Protein 7XG9 (pdb70)

CATH classification: 3.20.20.220

Organism: Sphingobium sp. (strain NBRC 103272 / SYK-6) (NCBI:txid627192)

Structure (mmCIF, N/CA/C/O backbone):
data_7XG9
#
_entry.id   7XG9
#
_cell.length_a   37.056
_cell.length_b   168.117
_cell.length_c   45.424
_cell.angle_alpha   90.000
_cell.angle_beta   105.551
_cell.angle_gamma   90.000
#
_symmetry.space_group_name_H-M   'P 1 21 1'
#
loop_
_entity.id
_entity.type
_entity.pdbx_description
1 polymer '5,10-methylenetetrahydrofolate reductase'
2 non-polymer 'FLAVIN-ADENINE DINUCLEOTIDE'
3 non-polymer DI(HYDROXYETHYL)ETHER
4 water water
#
loop_
_atom_site.group_PDB
_atom_site.id
_atom_site.type_symbol
_atom_site.label_atom_id
_atom_site.label_alt_id
_atom_site.label_comp_id
_atom_site.label_asym_id
_atom_site.label_entity_id
_atom_site.label_seq_id
_atom_site.pdbx_PDB_ins_code
_atom_site.Cartn_x
_atom_site.Cartn_y
_atom_site.Cartn_z
_atom_site.occupancy
_atom_site.B_iso_or_equiv
_atom_site.auth_seq_id
_atom_site.auth_comp_id
_atom_site.auth_asym_id
_atom_site.auth_atom_id
_atom_site.pdbx_PDB_model_num
ATOM 1 N N . THR A 1 3 ? 9.28900 12.38500 39.90100 1.000 26.78283 3 THR A N 1
ATOM 2 C CA . THR A 1 3 ? 8.13400 11.75600 39.20500 1.000 28.92412 3 THR A CA 1
ATOM 3 C C . THR A 1 3 ? 7.97800 12.39000 37.81600 1.000 27.39597 3 THR A C 1
ATOM 4 O O . THR A 1 3 ? 7.82200 11.62600 36.85900 1.000 27.23018 3 THR A O 1
ATOM 8 N N . ALA A 1 4 ? 8.01400 13.72200 37.71100 1.000 25.04533 4 ALA A N 1
ATOM 9 C CA . ALA A 1 4 ? 7.93900 14.33300 36.38800 1.000 26.36528 4 ALA A CA 1
ATOM 10 C C . ALA A 1 4 ? 9.04700 13.80500 35.48500 1.000 28.23417 4 ALA A C 1
ATOM 11 O O . ALA A 1 4 ? 8.80800 13.48600 34.31200 1.000 24.20333 4 ALA A O 1
ATOM 13 N N . THR A 1 5 ? 10.25900 13.67600 36.02800 1.000 24.41121 5 THR A N 1
ATOM 14 C CA . THR A 1 5 ? 11.38100 13.15500 35.25500 1.000 23.50971 5 THR A CA 1
ATOM 15 C C . THR A 1 5 ? 11.11400 11.73400 34.77200 1.000 25.80099 5 THR A C 1
ATOM 16 O O . THR A 1 5 ? 11.40000 11.39800 33.61600 1.000 23.97649 5 THR A O 1
ATOM 20 N N . LEU A 1 6 ? 10.56500 10.88000 35.63400 1.000 23.54275 6 LEU A N 1
ATOM 21 C CA . LEU A 1 6 ? 10.31500 9.51000 35.20700 1.000 23.98440 6 LEU A CA 1
ATOM 22 C C . LEU A 1 6 ? 9.14000 9.43200 34.23500 1.000 25.30437 6 LEU A C 1
ATOM 23 O O . LEU A 1 6 ? 9.14700 8.59600 33.32300 1.000 24.18489 6 LEU A O 1
ATOM 28 N N . ASP A 1 7 ? 8.13300 10.29700 34.39600 1.000 21.24259 7 ASP A N 1
ATOM 29 C CA . ASP A 1 7 ? 7.01600 10.29200 33.45300 1.000 21.15610 7 ASP A CA 1
ATOM 30 C C . ASP A 1 7 ? 7.45800 10.75600 32.07200 1.000 20.95670 7 ASP A C 1
ATOM 31 O O . ASP A 1 7 ? 7.04000 10.18600 31.05700 1.000 22.17147 7 ASP A O 1
ATOM 36 N N . LYS A 1 8 ? 8.28900 11.79500 32.01700 1.000 18.59637 8 LYS A N 1
ATOM 37 C CA . LYS A 1 8 ? 8.86600 12.22400 30.75100 1.000 17.45643 8 LYS A CA 1
ATOM 38 C C . LYS A 1 8 ? 9.70000 11.11600 30.13100 1.000 20.06511 8 LYS A C 1
ATOM 39 O O . LYS A 1 8 ? 9.66700 10.91500 28.91200 1.000 16.77492 8 LYS A O 1
ATOM 45 N N . ALA A 1 9 ? 10.46000 10.38400 30.94900 1.000 18.66172 9 ALA A N 1
ATOM 46 C CA . ALA A 1 9 ? 11.27800 9.30300 30.40800 1.000 19.12775 9 ALA A CA 1
ATOM 47 C C . ALA A 1 9 ? 10.41000 8.20800 29.79200 1.000 17.99921 9 ALA A C 1
ATOM 48 O O . ALA A 1 9 ? 10.71800 7.70400 28.70600 1.000 16.68316 9 ALA A O 1
ATOM 50 N N . ALA A 1 10 ? 9.31400 7.83400 30.46000 1.000 17.53298 10 ALA A N 1
ATOM 51 C CA . ALA A 1 10 ? 8.42800 6.81200 29.90700 1.000 16.47919 10 ALA A CA 1
ATOM 52 C C . ALA A 1 10 ? 7.78500 7.28000 28.60700 1.000 14.85193 10 ALA A C 1
ATOM 53 O O . ALA A 1 10 ? 7.63800 6.49600 27.66500 1.000 14.57429 10 ALA A O 1
ATOM 55 N N . LEU A 1 11 ? 7.39900 8.55100 28.54100 1.000 13.36345 11 LEU A N 1
ATOM 56 C CA . LEU A 1 11 ? 6.83900 9.10100 27.31000 1.000 10.84523 11 LEU A CA 1
ATOM 57 C C . LEU A 1 11 ? 7.88000 9.13100 26.19600 1.000 12.93776 11 LEU A C 1
ATOM 58 O O . LEU A 1 11 ? 7.56900 8.80700 25.04300 1.000 13.42067 11 LEU A O 1
ATOM 63 N N . SER A 1 12 ? 9.12100 9.50500 26.52300 1.000 12.02556 12 SER A N 1
ATOM 64 C CA A SER A 1 12 ? 10.20000 9.50500 25.53600 0.440 14.61053 12 SER A CA 1
ATOM 65 C CA B SER A 1 12 ? 10.17700 9.51100 25.51800 0.560 14.59041 12 SER A CA 1
ATOM 66 C C . SER A 1 12 ? 10.42800 8.11300 24.96500 1.000 13.89131 12 SER A C 1
ATOM 67 O O . SER A 1 12 ? 10.63400 7.94600 23.75800 1.000 14.29637 12 SER A O 1
ATOM 72 N N . ARG A 1 13 ? 10.42700 7.09400 25.82700 1.000 13.79803 13 ARG A N 1
ATOM 73 C CA . ARG A 1 13 ? 10.59500 5.72700 25.34600 1.000 12.09013 13 ARG A CA 1
ATOM 74 C C . ARG A 1 13 ? 9.42600 5.30300 24.46900 1.000 12.79821 13 ARG A C 1
ATOM 75 O O . ARG A 1 13 ? 9.63100 4.69700 23.41000 1.000 14.31076 13 ARG A O 1
ATOM 83 N N . LEU A 1 14 ? 8.19500 5.63000 24.87500 1.000 14.88265 14 LEU A N 1
ATOM 84 C CA . LEU A 1 14 ? 7.04000 5.19900 24.09100 1.000 12.01651 14 LEU A CA 1
ATOM 85 C C . LEU A 1 14 ? 7.05400 5.81800 22.70000 1.000 13.71949 14 LEU A C 1
ATOM 86 O O . LEU A 1 14 ? 6.62900 5.17900 21.73000 1.000 13.92124 14 LEU A O 1
ATOM 91 N N . PHE A 1 15 ? 7.51400 7.07000 22.58400 1.000 10.57230 15 PHE A N 1
ATOM 92 C CA . PHE A 1 15 ? 7.57200 7.75600 21.29800 1.000 10.70656 15 PHE A CA 1
ATOM 93 C C . PHE A 1 15 ? 8.81500 7.40900 20.48000 1.000 12.72463 15 PHE A C 1
ATOM 94 O O . PHE A 1 15 ? 8.86500 7.75500 19.29300 1.000 14.14877 15 PHE A O 1
ATOM 102 N N . THR A 1 16 ? 9.80600 6.73700 21.05700 1.000 12.42158 16 THR A N 1
ATOM 103 C CA . THR A 1 16 ? 10.97700 6.34100 20.28200 1.000 15.17435 16 THR A CA 1
ATOM 104 C C . THR A 1 16 ? 10.56600 5.37400 19.18400 1.000 12.89470 16 THR A C 1
ATOM 105 O O . THR A 1 16 ? 9.78900 4.44400 19.42600 1.000 13.31185 16 THR A O 1
ATOM 109 N N . ASP A 1 17 ? 11.05300 5.62100 17.96000 1.000 12.42367 17 ASP A N 1
ATOM 110 C CA . ASP A 1 17 ? 10.84800 4.68400 16.85400 1.000 11.43743 17 ASP A CA 1
ATOM 111 C C . ASP A 1 17 ? 9.36500 4.56600 16.51100 1.000 12.15781 17 ASP A C 1
ATOM 112 O O . ASP A 1 17 ? 8.87100 3.49300 16.15300 1.000 12.18622 17 ASP A O 1
ATOM 117 N N . TYR A 1 18 ? 8.64400 5.68900 16.61700 1.000 10.47651 18 TYR A N 1
ATOM 118 C CA . TYR A 1 18 ? 7.27600 5.70400 16.11500 1.000 10.50904 18 TYR A CA 1
ATOM 119 C C . TYR A 1 18 ? 7.28600 5.54200 14.59800 1.000 9.20307 18 TYR A C 1
ATOM 120 O O . TYR A 1 18 ? 8.27500 5.85500 13.92700 1.000 11.76433 18 TYR A O 1
ATOM 129 N N . SER A 1 19 ? 6.17600 5.04600 14.05300 1.000 10.05024 19 SER A N 1
ATOM 130 C CA . SER A 1 19 ? 6.09300 4.83400 12.61700 1.000 9.48587 19 SER A CA 1
ATOM 131 C C . SER A 1 19 ? 4.95100 5.64800 12.01800 1.000 10.14702 19 SER A C 1
ATOM 132 O O . SER A 1 19 ? 4.09000 6.19500 12.71700 1.000 9.38507 19 SER A O 1
ATOM 135 N N . LEU A 1 20 ? 4.98600 5.73900 10.68800 1.000 8.82646 20 LEU A N 1
ATOM 136 C CA . LEU A 1 20 ? 4.07500 6.55900 9.89300 1.000 9.70346 20 LEU A CA 1
ATOM 137 C C . LEU A 1 20 ? 3.65900 5.76200 8.66100 1.000 10.20789 20 LEU A C 1
ATOM 138 O O . LEU A 1 20 ? 4.13500 4.64600 8.43000 1.000 9.27163 20 LEU A O 1
ATOM 143 N N . GLU A 1 21 ? 2.76900 6.34200 7.85700 1.000 11.45626 21 GLU A N 1
ATOM 144 C CA . GLU A 1 21 ? 2.42500 5.73600 6.57700 1.000 12.11162 21 GLU A CA 1
ATOM 145 C C . GLU A 1 21 ? 2.05100 6.82500 5.58600 1.000 11.78144 21 GLU A C 1
ATOM 146 O O . GLU A 1 21 ? 1.68200 7.93700 5.96500 1.000 13.63079 21 GLU A O 1
ATOM 152 N N . ILE A 1 22 ? 2.14700 6.47500 4.30100 1.000 11.07948 22 ILE A N 1
ATOM 153 C CA . ILE A 1 22 ? 1.71300 7.32400 3.19900 1.000 9.97226 22 ILE A CA 1
ATOM 154 C C . ILE A 1 22 ? 1.00000 6.47300 2.15800 1.000 11.22773 22 ILE A C 1
ATOM 155 O O . ILE A 1 22 ? 1.14500 5.25000 2.11600 1.000 11.15565 22 ILE A O 1
ATOM 160 N N . THR A 1 23 ? 0.21700 7.13400 1.31700 1.000 11.68386 23 THR A N 1
ATOM 161 C CA . THR A 1 23 ? -0.21700 6.55600 0.05200 1.000 11.23570 23 THR A CA 1
ATOM 162 C C . THR A 1 23 ? 0.74700 6.97100 -1.04300 1.000 11.63880 23 THR A C 1
ATOM 163 O O . THR A 1 23 ? 1.58200 7.86700 -0.85900 1.000 11.55125 23 THR A O 1
ATOM 167 N N . PRO A 1 24 ? 0.65600 6.35200 -2.22400 1.000 11.44966 24 PRO A N 1
ATOM 168 C CA . PRO A 1 24 ? 1.53800 6.76400 -3.32400 1.000 11.03371 24 PRO A CA 1
ATOM 169 C C . PRO A 1 24 ? 1.32900 8.20700 -3.76100 1.000 11.83602 24 PRO A C 1
ATOM 170 O O . PRO A 1 24 ? 2.17500 8.73300 -4.48800 1.000 15.22204 24 PRO A O 1
ATOM 174 N N . LYS A 1 25 ? 0.24100 8.85500 -3.34100 1.000 13.67378 25 LYS A N 1
ATOM 175 C CA . LYS A 1 25 ? -0.04200 10.23600 -3.70400 1.000 15.31418 25 LYS A CA 1
ATOM 176 C C . LYS A 1 25 ? 0.60100 11.24600 -2.76400 1.000 14.40718 25 LYS A C 1
ATOM 177 O O . LYS A 1 25 ? 0.42500 12.45000 -2.96400 1.000 17.22063 25 LYS A O 1
ATOM 180 N N . ASP A 1 26 ? 1.36400 10.80300 -1.76400 1.000 14.22961 26 ASP A N 1
ATOM 181 C CA . ASP A 1 26 ? 1.77300 11.69700 -0.69000 1.000 13.51300 26 ASP A CA 1
ATOM 182 C C . ASP A 1 26 ? 3.27700 11.94300 -0.65000 1.000 13.11842 26 ASP A C 1
ATOM 183 O O . ASP A 1 26 ? 3.79900 12.31900 0.40400 1.000 13.79169 26 ASP A O 1
ATOM 188 N N . VAL A 1 27 ? 3.98000 11.77500 -1.77300 1.000 14.72233 27 VAL A N 1
ATOM 189 C CA . VAL A 1 27 ? 5.43800 11.90900 -1.75900 1.000 15.85237 27 VAL A CA 1
ATOM 190 C C . VAL A 1 27 ? 5.85600 13.35300 -1.48500 1.000 15.44548 27 VAL A C 1
ATOM 191 O O . VAL A 1 27 ? 6.81700 13.60100 -0.74400 1.000 14.22988 27 VAL A O 1
ATOM 195 N N . GLU A 1 28 ? 5.14300 14.32500 -2.06300 1.000 15.85827 28 GLU A N 1
ATOM 196 C CA . GLU A 1 28 ? 5.47700 15.72500 -1.81300 1.000 14.86170 28 GLU A CA 1
ATOM 197 C C . GLU A 1 28 ? 5.25200 16.08900 -0.35200 1.000 15.47772 28 GLU A C 1
ATOM 198 O O . GLU A 1 28 ? 6.07600 16.78500 0.25300 1.000 15.96825 28 GLU A O 1
ATOM 204 N N . ALA A 1 29 ? 4.15000 15.60800 0.23500 1.000 13.93330 29 ALA A N 1
ATOM 205 C CA . ALA A 1 29 ? 3.92900 15.79900 1.66700 1.000 16.19404 29 ALA A CA 1
ATOM 206 C C . ALA A 1 29 ? 5.05700 15.17700 2.48400 1.000 14.62972 29 ALA A C 1
ATOM 207 O O . ALA A 1 29 ? 5.51600 15.76000 3.47200 1.000 13.95921 29 ALA A O 1
ATOM 209 N N . LEU A 1 30 ? 5.51000 13.98300 2.08700 1.000 12.42166 30 LEU A N 1
ATOM 210 C CA . LEU A 1 30 ? 6.62600 13.35200 2.77600 1.000 13.50446 30 LEU A CA 1
ATOM 211 C C . LEU A 1 30 ? 7.89100 14.19100 2.66800 1.000 14.98814 30 LEU A C 1
ATOM 212 O O . LEU A 1 30 ? 8.63100 14.34700 3.64800 1.000 14.31236 30 LEU A O 1
ATOM 217 N N . GLU A 1 31 ? 8.14300 14.76200 1.49100 1.000 13.92643 31 GLU A N 1
ATOM 218 C CA . GLU A 1 31 ? 9.32200 15.60500 1.32900 1.000 15.36737 31 GLU A CA 1
ATOM 219 C C . GLU A 1 31 ? 9.23300 16.83800 2.21400 1.000 14.89683 31 GLU A C 1
ATOM 220 O O . GLU A 1 31 ? 10.23100 17.26400 2.80500 1.000 17.52712 31 GLU A O 1
ATOM 226 N N . ASN A 1 32 ? 8.03300 17.40100 2.34700 1.000 14.57386 32 ASN A N 1
ATOM 227 C CA . ASN A 1 32 ? 7.85600 18.57800 3.19300 1.000 13.86535 32 ASN A CA 1
ATOM 228 C C . ASN A 1 32 ? 7.95300 18.23900 4.67600 1.000 17.93839 32 ASN A C 1
ATOM 229 O O . ASN A 1 32 ? 8.41700 19.06800 5.46900 1.000 17.57483 32 ASN A O 1
ATOM 234 N N . ALA A 1 33 ? 7.54200 17.03400 5.06600 1.000 14.96521 33 ALA A N 1
ATOM 235 C CA . ALA A 1 33 ? 7.57400 16.61200 6.46200 1.000 13.75629 33 ALA A CA 1
ATOM 236 C C . ALA A 1 33 ? 8.93200 16.07000 6.89800 1.000 12.78814 33 ALA A C 1
ATOM 237 O O . ALA A 1 33 ? 9.17500 15.96700 8.10400 1.000 16.07707 33 ALA A O 1
ATOM 239 N N . ALA A 1 34 ? 9.82200 15.74400 5.95500 1.000 13.90913 34 ALA A N 1
ATOM 240 C CA . ALA A 1 34 ? 10.98000 14.89900 6.25900 1.000 14.45485 34 ALA A CA 1
ATOM 241 C C . ALA A 1 34 ? 11.91600 15.51000 7.29300 1.000 14.37382 34 ALA A C 1
ATOM 242 O O . ALA A 1 34 ? 12.52500 14.77500 8.07800 1.000 14.17374 34 ALA A O 1
ATOM 244 N N . HIS A 1 35 ? 12.05900 16.83900 7.31500 1.000 16.38305 35 HIS A N 1
ATOM 245 C CA . HIS A 1 35 ? 13.03500 17.42900 8.22600 1.000 14.67499 35 HIS A CA 1
ATOM 246 C C . HIS A 1 35 ? 12.76900 17.05700 9.67900 1.000 16.30547 35 HIS A C 1
ATOM 247 O O . HIS A 1 35 ? 13.71100 16.92400 10.46900 1.000 16.25501 35 HIS A O 1
ATOM 254 N N . MET A 1 36 ? 11.50700 16.88800 10.06200 1.000 13.47371 36 MET A N 1
ATOM 255 C CA . MET A 1 36 ? 11.18200 16.60400 11.45200 1.000 16.48619 36 MET A CA 1
ATOM 256 C C . MET A 1 36 ? 10.77100 15.15500 11.68200 1.000 13.51417 36 MET A C 1
ATOM 257 O O . MET A 1 36 ? 10.25000 14.82200 12.75400 1.000 14.28536 36 MET A O 1
ATOM 262 N N . ILE A 1 37 ? 11.02700 14.27800 10.72300 1.000 12.52713 37 ILE A N 1
ATOM 263 C CA . ILE A 1 37 ? 10.82800 12.84100 10.89600 1.000 12.53095 37 ILE A CA 1
ATOM 264 C C . ILE A 1 37 ? 12.16900 12.21300 11.26600 1.000 11.84541 37 ILE A C 1
ATOM 265 O O . ILE A 1 37 ? 13.15700 12.44300 10.55400 1.000 13.46699 37 ILE A O 1
ATOM 270 N N . PRO A 1 38 ? 12.25400 11.44500 12.35500 1.000 12.08115 38 PRO A N 1
ATOM 271 C CA . PRO A 1 38 ? 13.54300 10.84600 12.74000 1.000 11.11221 38 PRO A CA 1
ATOM 272 C C . PRO A 1 38 ? 14.08700 9.95900 11.63600 1.000 12.97081 38 PRO A C 1
ATOM 273 O O . PRO A 1 38 ? 13.34800 9.14700 11.06000 1.000 10.37318 38 PRO A O 1
ATOM 277 N N . PRO A 1 39 ? 15.37300 10.07500 11.31400 1.000 11.17514 39 PRO A N 1
ATOM 278 C CA . PRO A 1 39 ? 15.98300 9.11700 10.38800 1.000 9.54681 39 PRO A CA 1
ATOM 279 C C . PRO A 1 39 ? 15.68900 7.69200 10.82800 1.000 11.30703 39 PRO A C 1
ATOM 280 O O . PRO A 1 39 ? 15.61100 7.38800 12.02300 1.000 13.36899 39 PRO A O 1
ATOM 284 N N . GLY A 1 40 ? 15.45300 6.82100 9.85400 1.000 10.67063 40 GLY A N 1
ATOM 285 C CA . GLY A 1 40 ? 15.15500 5.44400 10.14600 1.000 11.57496 40 GLY A CA 1
ATOM 286 C C . GLY A 1 40 ? 13.69400 5.13600 10.38600 1.000 11.26591 40 GLY A C 1
ATOM 287 O O . GLY A 1 40 ? 13.33600 3.95800 10.45600 1.000 11.96477 40 GLY A O 1
ATOM 288 N N . THR A 1 41 ? 12.84000 6.15000 10.53200 1.000 11.80371 41 THR A N 1
ATOM 289 C CA . THR A 1 41 ? 11.42300 5.90500 10.78300 1.000 9.39338 41 THR A CA 1
ATOM 290 C C . THR A 1 41 ? 10.84900 4.95100 9.74500 1.000 10.21206 41 THR A C 1
ATOM 291 O O . THR A 1 41 ? 11.06700 5.12700 8.54000 1.000 10.15531 41 THR A O 1
ATOM 295 N N . LEU A 1 42 ? 10.13000 3.93500 10.21500 1.000 8.87926 42 LEU A N 1
ATOM 296 C CA . LEU A 1 42 ? 9.39000 3.03600 9.33000 1.000 8.36488 42 LEU A CA 1
ATOM 297 C C . LEU A 1 42 ? 8.19200 3.77600 8.74100 1.000 9.75450 42 LEU A C 1
ATOM 298 O O . LEU A 1 42 ? 7.35600 4.30300 9.48100 1.000 10.46413 42 LEU A O 1
ATOM 303 N N . ILE A 1 43 ? 8.11000 3.84100 7.41500 1.000 8.30439 43 ILE A N 1
ATOM 304 C CA . ILE A 1 43 ? 7.00600 4.52500 6.74200 1.000 8.94759 43 ILE A CA 1
ATOM 305 C C . ILE A 1 43 ? 6.38100 3.53900 5.77900 1.000 9.43143 43 ILE A C 1
ATOM 306 O O . ILE A 1 43 ? 7.02500 3.12100 4.81100 1.000 9.84964 43 ILE A O 1
ATOM 311 N N . SER A 1 44 ? 5.14000 3.15700 6.05700 1.000 8.64875 44 SER A N 1
ATOM 312 C CA . SER A 1 44 ? 4.40100 2.22900 5.22200 1.000 11.39859 44 SER A CA 1
ATOM 313 C C . SER A 1 44 ? 3.97700 2.89800 3.92400 1.000 9.79939 44 SER A C 1
ATOM 314 O O . SER A 1 44 ? 3.73200 4.10300 3.87300 1.000 10.63973 44 SER A O 1
ATOM 317 N N . VAL A 1 45 ? 3.83500 2.08900 2.87900 1.000 10.23201 45 VAL A N 1
ATOM 318 C CA . VAL A 1 45 ? 3.12500 2.49100 1.66300 1.000 10.38088 45 VAL A CA 1
ATOM 319 C C . VAL A 1 45 ? 1.89200 1.60500 1.59000 1.000 8.50228 45 VAL A C 1
ATOM 320 O O . VAL A 1 45 ? 1.99300 0.39900 1.31500 1.000 9.60369 45 VAL A O 1
ATOM 324 N N . THR A 1 46 ? 0.72600 2.18200 1.86000 1.000 9.25573 46 THR A N 1
ATOM 325 C CA . THR A 1 46 ? -0.46500 1.35100 1.93400 1.000 10.95267 46 THR A CA 1
ATOM 326 C C . THR A 1 46 ? -0.87700 0.88500 0.54300 1.000 9.80474 46 THR A C 1
ATOM 327 O O . THR A 1 46 ? -0.46100 1.43200 -0.48400 1.000 11.46089 46 THR A O 1
ATOM 331 N N . PHE A 1 47 ? -1.65600 -0.18600 0.50800 1.000 11.35231 47 PHE A N 1
ATOM 332 C CA . PHE A 1 47 ? -2.04400 -0.80400 -0.75500 1.000 10.53800 47 PHE A CA 1
ATOM 333 C C . PHE A 1 47 ? -3.55500 -0.70300 -0.89200 1.000 12.27158 47 PHE A C 1
ATOM 334 O O . PHE A 1 47 ? -4.29700 -1.45500 -0.24400 1.000 13.20154 47 PHE A O 1
ATOM 342 N N . LEU A 1 48 ? -4.00300 0.19800 -1.75100 1.000 10.86956 48 LEU A N 1
ATOM 343 C CA . LEU A 1 48 ? -5.42100 0.40800 -1.99100 1.000 14.40987 48 LEU A CA 1
ATOM 344 C C . LEU A 1 48 ? -5.62200 0.61500 -3.48100 1.000 17.33130 48 LEU A C 1
ATOM 345 O O . LEU A 1 48 ? -4.66800 0.93900 -4.20200 1.000 12.87874 48 LEU A O 1
ATOM 350 N N . PRO A 1 49 ? -6.84200 0.41700 -3.98600 1.000 20.07870 49 PRO A N 1
ATOM 351 C CA . PRO A 1 49 ? -7.08300 0.66200 -5.41100 1.000 20.17740 49 PRO A CA 1
ATOM 352 C C . PRO A 1 49 ? -6.82000 2.11800 -5.77000 1.000 18.48526 49 PRO A C 1
ATOM 353 O O . PRO A 1 49 ? -6.83400 3.01300 -4.92400 1.000 21.06260 49 PRO A O 1
ATOM 357 N N . GLY A 1 50 ? -6.52700 2.34200 -7.04300 1.000 22.00887 50 GLY A N 1
ATOM 358 C CA . GLY A 1 50 ? -6.28500 3.68500 -7.53000 1.000 19.95766 50 GLY A CA 1
ATOM 359 C C . GLY A 1 50 ? -4.83500 4.07800 -7.67800 1.000 21.51113 50 GLY A C 1
ATOM 360 O O . GLY A 1 50 ? -4.54800 5.27600 -7.78900 1.000 24.98910 50 GLY A O 1
ATOM 361 N N . ALA A 1 51 ? -3.91700 3.11600 -7.67900 1.000 16.40850 51 ALA A N 1
ATOM 362 C CA . ALA A 1 51 ? -2.51400 3.38000 -7.95500 1.000 15.75460 51 ALA A CA 1
ATOM 363 C C . ALA A 1 51 ? -1.96300 2.25500 -8.81800 1.000 14.43611 51 ALA A C 1
ATOM 364 O O . ALA A 1 51 ? -2.49500 1.14000 -8.82800 1.000 15.76249 51 ALA A O 1
ATOM 366 N N . GLU A 1 52 ? -0.90500 2.56500 -9.55600 1.000 12.02755 52 GLU A N 1
ATOM 367 C CA . GLU A 1 52 ? -0.13300 1.57600 -10.29000 1.000 12.46805 52 GLU A CA 1
ATOM 368 C C . GLU A 1 52 ? 1.04100 1.11200 -9.44100 1.000 10.84912 52 GLU A C 1
ATOM 369 O O . GLU A 1 52 ? 1.49700 1.81900 -8.53300 1.000 10.71257 52 GLU A O 1
ATOM 375 N N . TYR A 1 53 ? 1.53700 -0.09600 -9.73900 1.000 9.28298 53 TYR A N 1
ATOM 376 C CA . TYR A 1 53 ? 2.71200 -0.57700 -9.01300 1.000 7.71300 53 TYR A CA 1
ATOM 377 C C . TYR A 1 53 ? 3.87000 0.41300 -9.11700 1.000 9.29107 53 TYR A C 1
ATOM 378 O O . TYR A 1 53 ? 4.58700 0.63700 -8.13700 1.000 9.19835 53 TYR A O 1
ATOM 387 N N . GLU A 1 54 ? 4.06800 1.02200 -10.28900 1.000 8.93346 54 GLU A N 1
ATOM 388 C CA . GLU A 1 54 ? 5.15500 1.98900 -10.43400 1.000 7.69546 54 GLU A CA 1
ATOM 389 C C . GLU A 1 54 ? 5.00400 3.13900 -9.43500 1.000 9.23217 54 GLU A C 1
ATOM 390 O O . GLU A 1 54 ? 6.01000 3.66500 -8.92700 1.000 10.33109 54 GLU A O 1
ATOM 396 N N . ASP A 1 55 ? 3.75800 3.55700 -9.16000 1.000 8.21851 55 ASP A N 1
ATOM 397 C CA . ASP A 1 55 ? 3.53800 4.64600 -8.20400 1.000 10.36391 55 ASP A CA 1
ATOM 398 C C . ASP A 1 55 ? 3.96500 4.21600 -6.80900 1.000 10.38034 55 ASP A C 1
ATOM 399 O O . ASP A 1 55 ? 4.56700 5.00200 -6.06100 1.000 10.06463 55 ASP A O 1
ATOM 404 N N . ARG A 1 56 ? 3.62500 2.97500 -6.44200 1.000 9.32528 56 ARG A N 1
ATOM 405 C CA . ARG A 1 56 ? 3.98000 2.43800 -5.13500 1.000 10.21326 56 ARG A CA 1
ATOM 406 C C . ARG A 1 56 ? 5.48400 2.26700 -5.00900 1.000 10.24526 56 ARG A C 1
ATOM 407 O O . ARG A 1 56 ? 6.06800 2.61000 -3.97300 1.000 10.77334 56 ARG A O 1
ATOM 415 N N . ALA A 1 57 ? 6.13400 1.75000 -6.05900 1.000 10.63856 57 ALA A N 1
ATOM 416 C CA . ALA A 1 57 ? 7.58500 1.59100 -6.02400 1.000 9.95540 57 ALA A CA 1
ATOM 417 C C . ALA A 1 57 ? 8.29200 2.93800 -5.91900 1.000 8.81978 57 ALA A C 1
ATOM 418 O O . ALA A 1 57 ? 9.27700 3.07600 -5.18000 1.000 11.51419 57 ALA A O 1
ATOM 420 N N . ARG A 1 58 ? 7.81200 3.94700 -6.64700 1.000 9.90304 58 ARG A N 1
ATOM 421 C CA . ARG A 1 58 ? 8.44600 5.26000 -6.56300 1.000 10.87176 58 ARG A CA 1
ATOM 422 C C . ARG A 1 58 ? 8.32000 5.84400 -5.16000 1.000 9.68233 58 ARG A C 1
ATOM 423 O O . ARG A 1 58 ? 9.26800 6.45900 -4.65100 1.000 11.45799 58 ARG A O 1
ATOM 431 N N . ALA A 1 59 ? 7.16200 5.65700 -4.52200 1.000 9.00815 59 ALA A N 1
ATOM 432 C CA . ALA A 1 59 ? 6.98900 6.14200 -3.15500 1.000 8.72148 59 ALA A CA 1
ATOM 433 C C . ALA A 1 59 ? 7.95100 5.43600 -2.21200 1.000 10.04106 59 ALA A C 1
ATOM 434 O O . ALA A 1 59 ? 8.58300 6.07700 -1.36400 1.000 11.17276 59 ALA A O 1
ATOM 436 N N . ALA A 1 60 ? 8.09200 4.11400 -2.35500 1.000 8.34066 60 ALA A N 1
ATOM 437 C CA . ALA A 1 60 ? 8.99900 3.38800 -1.47500 1.000 9.36376 60 ALA A CA 1
ATOM 438 C C . ALA A 1 60 ? 10.43600 3.84400 -1.68500 1.000 11.07425 60 ALA A C 1
ATOM 439 O O . ALA A 1 60 ? 11.19200 4.01700 -0.71800 1.000 10.54939 60 ALA A O 1
ATOM 441 N N . LYS A 1 61 ? 10.82200 4.06500 -2.94800 1.000 9.05514 61 LYS A N 1
ATOM 442 C CA . LYS A 1 61 ? 12.16600 4.54500 -3.25800 1.000 10.19990 61 LYS A CA 1
ATOM 443 C C . LYS A 1 61 ? 12.44700 5.89600 -2.60100 1.000 10.05362 61 LYS A C 1
ATOM 444 O O . LYS A 1 61 ? 13.52000 6.10500 -2.01800 1.000 10.20397 61 LYS A O 1
ATOM 450 N N . ARG A 1 62 ? 11.48600 6.81400 -2.65700 1.000 10.20162 62 ARG A N 1
ATOM 451 C CA . ARG A 1 62 ? 11.67900 8.12800 -2.04400 1.000 10.45006 62 ARG A CA 1
ATOM 452 C C . ARG A 1 62 ? 11.78900 8.03100 -0.52500 1.000 8.98115 62 ARG A C 1
ATOM 453 O O . ARG A 1 62 ? 12.62000 8.72200 0.07800 1.000 10.41402 62 ARG A O 1
ATOM 461 N N . ILE A 1 63 ? 10.98100 7.16700 0.10600 1.000 9.50568 63 ILE A N 1
ATOM 462 C CA . ILE A 1 63 ? 11.11600 6.93900 1.54200 1.000 9.36582 63 ILE A CA 1
ATOM 463 C C . ILE A 1 63 ? 12.55700 6.57400 1.88800 1.000 9.12760 63 ILE A C 1
ATOM 464 O O . ILE A 1 63 ? 13.16400 7.15300 2.79500 1.000 9.78606 63 ILE A O 1
ATOM 469 N N . GLN A 1 64 ? 13.13400 5.62200 1.15200 1.000 9.71554 64 GLN A N 1
ATOM 470 C CA . GLN A 1 64 ? 14.49600 5.17900 1.43100 1.000 8.77198 64 GLN A CA 1
ATOM 471 C C . GLN A 1 64 ? 15.51400 6.28300 1.17500 1.000 10.66030 64 GLN A C 1
ATOM 472 O O . GLN A 1 64 ? 16.42200 6.49600 1.99100 1.000 12.47239 64 GLN A O 1
ATOM 478 N N . GLU A 1 65 ? 15.37600 6.98700 0.05100 1.000 11.39610 65 GLU A N 1
ATOM 479 C CA . GLU A 1 65 ? 16.30700 8.05800 -0.30100 1.000 10.44123 65 GLU A CA 1
ATOM 480 C C . GLU A 1 65 ? 16.31400 9.16900 0.73600 1.000 11.25507 65 GLU A C 1
ATOM 481 O O . GLU A 1 65 ? 17.35400 9.80700 0.95700 1.000 15.63349 65 GLU A O 1
ATOM 487 N N . LEU A 1 66 ? 15.16900 9.44100 1.35100 1.000 10.75893 66 LEU A N 1
ATOM 488 C CA . LEU A 1 66 ? 15.06200 10.46000 2.38800 1.000 10.85936 66 LEU A CA 1
ATOM 489 C C . LEU A 1 66 ? 15.60100 10.00200 3.73800 1.000 10.52528 66 LEU A C 1
ATOM 490 O O . LEU A 1 66 ? 15.60300 10.79800 4.69000 1.000 14.39415 66 LEU A O 1
ATOM 495 N N . GLY A 1 67 ? 16.06400 8.76100 3.84100 1.000 10.42753 67 GLY A N 1
ATOM 496 C CA . GLY A 1 67 ? 16.66400 8.26200 5.06000 1.000 13.93406 67 GLY A CA 1
ATOM 497 C C . GLY A 1 67 ? 15.75200 7.47200 5.96200 1.000 10.17650 67 GLY A C 1
ATOM 498 O O . GLY A 1 67 ? 16.10600 7.25000 7.12700 1.000 12.15090 67 GLY A O 1
ATOM 499 N N . PHE A 1 68 ? 14.59500 7.05100 5.47500 1.000 9.93627 68 PHE A N 1
ATOM 500 C CA . PHE A 1 68 ? 13.60800 6.31700 6.25700 1.000 9.70664 68 PHE A CA 1
ATOM 501 C C . PHE A 1 68 ? 13.52800 4.88300 5.74500 1.000 11.60384 68 PHE A C 1
ATOM 502 O O . PHE A 1 68 ? 14.14200 4.54000 4.73600 1.000 12.87761 68 PHE A O 1
ATOM 510 N N . ARG A 1 69 ? 12.78800 4.03500 6.46400 1.000 10.07769 69 ARG A N 1
ATOM 511 C CA . ARG A 1 69 ? 12.68200 2.61500 6.09900 1.000 9.70496 69 ARG A CA 1
ATOM 512 C C . ARG A 1 69 ? 11.31700 2.33300 5.48800 1.000 11.02699 69 ARG A C 1
ATOM 513 O O . ARG A 1 69 ? 10.30600 2.38800 6.20200 1.000 10.27488 69 ARG A O 1
ATOM 521 N N . PRO A 1 70 ? 11.22300 2.02500 4.19300 1.000 9.53998 70 PRO A N 1
ATOM 522 C CA . PRO A 1 70 ? 9.90600 1.77400 3.59400 1.000 9.36956 70 PRO A CA 1
ATOM 523 C C . PRO A 1 70 ? 9.33800 0.41900 3.99600 1.000 7.90715 70 PRO A C 1
ATOM 524 O O . PRO A 1 70 ? 10.06000 -0.57800 4.10100 1.000 9.86275 70 PRO A O 1
ATOM 528 N N . VAL A 1 71 ? 8.02200 0.39800 4.20000 1.000 8.75052 71 VAL A N 1
ATOM 529 C CA . VAL A 1 71 ? 7.28700 -0.83000 4.50200 1.000 9.60109 71 VAL A CA 1
ATOM 530 C C . VAL A 1 71 ? 6.13700 -0.96900 3.50600 1.000 9.76746 71 VAL A C 1
ATOM 531 O O . VAL A 1 71 ? 5.01000 -0.51800 3.77400 1.000 10.04137 71 VAL A O 1
ATOM 535 N N . PRO A 1 72 ? 6.36600 -1.57100 2.34200 1.000 8.63496 72 PRO A N 1
ATOM 536 C CA . PRO A 1 72 ? 5.26000 -1.80200 1.40500 1.000 9.43447 72 PRO A CA 1
ATOM 537 C C . PRO A 1 72 ? 4.20500 -2.71200 2.01300 1.000 8.01496 72 PRO A C 1
ATOM 538 O O . PRO A 1 72 ? 4.51300 -3.79200 2.53300 1.000 9.45312 72 PRO A O 1
ATOM 542 N N . HIS A 1 73 ? 2.95200 -2.29400 1.89700 1.000 8.00622 73 HIS A N 1
ATOM 543 C CA . HIS A 1 73 ? 1.84500 -3.17600 2.23200 1.000 9.10941 73 HIS A CA 1
ATOM 544 C C . HIS A 1 73 ? 1.51600 -4.09300 1.06100 1.000 9.72549 73 HIS A C 1
ATOM 545 O O . HIS A 1 73 ? 1.58800 -3.70200 -0.11100 1.000 10.54629 73 HIS A O 1
ATOM 552 N N . LEU A 1 74 ? 1.15100 -5.32200 1.38900 1.000 9.19276 74 LEU A N 1
ATOM 553 C CA . LEU A 1 74 ? 0.72700 -6.31100 0.40900 1.000 9.91107 74 LEU A CA 1
ATOM 554 C C . LEU A 1 74 ? -0.68900 -6.73200 0.74800 1.000 9.66488 74 LEU A C 1
ATOM 555 O O . LEU A 1 74 ? -0.92900 -7.28700 1.83300 1.000 11.63201 74 LEU A O 1
ATOM 560 N N . SER A 1 75 ? -1.61700 -6.44700 -0.16500 1.000 8.85818 75 SER A N 1
ATOM 561 C CA . SER A 1 75 ? -3.03300 -6.75600 -0.00200 1.000 11.89388 75 SER A CA 1
ATOM 562 C C . SER A 1 75 ? -3.32200 -8.06500 -0.72500 1.000 11.34596 75 SER A C 1
ATOM 563 O O . SER A 1 75 ? -3.42400 -8.09900 -1.95600 1.000 11.39648 75 SER A O 1
ATOM 566 N N . ALA A 1 76 ? -3.44400 -9.14700 0.05400 1.000 9.51589 76 ALA A N 1
ATOM 567 C CA . ALA A 1 76 ? -3.53000 -10.48600 -0.53700 1.000 10.21677 76 ALA A CA 1
ATOM 568 C C . ALA A 1 76 ? -4.71200 -10.61600 -1.49200 1.000 10.24242 76 ALA A C 1
ATOM 569 O O . ALA A 1 76 ? -4.57000 -11.18000 -2.58800 1.000 10.93161 76 ALA A O 1
ATOM 571 N N . ARG A 1 77 ? -5.88300 -10.11300 -1.09900 1.000 12.42874 77 ARG A N 1
ATOM 572 C CA . ARG A 1 77 ? -7.08600 -10.31900 -1.89600 1.000 9.93835 77 ARG A CA 1
ATOM 573 C C . ARG A 1 77 ? -7.10500 -9.47700 -3.15700 1.000 12.28909 77 ARG A C 1
ATOM 574 O O . ARG A 1 77 ? -7.94600 -9.71800 -4.03000 1.000 13.43866 77 ARG A O 1
ATOM 582 N N . ARG A 1 78 ? -6.21800 -8.49500 -3.28300 1.000 10.57800 78 ARG A N 1
ATOM 583 C CA A ARG A 1 78 ? -6.16500 -7.73600 -4.52200 0.500 12.85721 78 ARG A CA 1
ATOM 584 C CA B ARG A 1 78 ? -6.11500 -7.70500 -4.50000 0.500 12.87473 78 ARG A CA 1
ATOM 585 C C . ARG A 1 78 ? -5.21700 -8.34200 -5.54900 1.000 12.43676 78 ARG A C 1
ATOM 586 O O . ARG A 1 78 ? -5.17300 -7.86100 -6.68600 1.000 15.79307 78 ARG A O 1
ATOM 601 N N . LEU A 1 79 ? -4.49700 -9.39600 -5.20300 1.000 11.83875 79 LEU A N 1
ATOM 602 C CA . LEU A 1 79 ? -3.57000 -10.02800 -6.13200 1.000 10.88033 79 LEU A CA 1
ATOM 603 C C . LEU A 1 79 ? -4.24700 -11.18000 -6.86800 1.000 13.60898 79 LEU A C 1
ATOM 604 O O . LEU A 1 79 ? -4.97200 -11.98500 -6.27100 1.000 15.23914 79 LEU A O 1
ATOM 609 N N . ILE A 1 80 ? -3.99500 -11.26000 -8.17400 1.000 11.71313 80 ILE A N 1
ATOM 610 C CA . ILE A 1 80 ? -4.64800 -12.27600 -8.99800 1.000 11.07985 80 ILE A CA 1
ATOM 611 C C . ILE A 1 80 ? -3.98700 -13.63500 -8.81700 1.000 11.90572 80 ILE A C 1
ATOM 612 O O . ILE A 1 80 ? -4.66200 -14.65800 -8.65700 1.000 13.29611 80 ILE A O 1
ATOM 617 N N . ASP A 1 81 ? -2.66200 -13.67100 -8.84200 1.000 11.89557 81 ASP A N 1
ATOM 618 C CA . ASP A 1 81 ? -1.92600 -14.92200 -8.82900 1.000 12.46414 81 ASP A CA 1
ATOM 619 C C . ASP A 1 81 ? -0.49400 -14.62000 -8.41500 1.000 12.97172 81 ASP A C 1
ATOM 620 O O . ASP A 1 81 ? -0.14000 -13.47000 -8.12400 1.000 11.50023 81 ASP A O 1
ATOM 625 N N . GLU A 1 82 ? 0.32800 -15.66300 -8.38100 1.000 12.49147 82 GLU A N 1
ATOM 626 C CA . GLU A 1 82 ? 1.71100 -15.48200 -7.96300 1.000 11.92162 82 GLU A CA 1
ATOM 627 C C . GLU A 1 82 ? 2.44400 -14.51500 -8.88700 1.000 11.32460 82 GLU A C 1
ATOM 628 O O . GLU A 1 82 ? 3.25700 -13.70300 -8.42500 1.000 11.99975 82 GLU A O 1
ATOM 634 N N . ALA A 1 83 ? 2.16700 -14.58100 -10.19300 1.000 12.34214 83 ALA A N 1
ATOM 635 C CA . ALA A 1 83 ? 2.81000 -13.66000 -11.13000 1.000 13.05213 83 ALA A CA 1
ATOM 636 C C . ALA A 1 83 ? 2.50000 -12.20100 -10.80100 1.000 11.54837 83 ALA A C 1
ATOM 637 O O . ALA A 1 83 ? 3.37600 -11.33000 -10.92300 1.000 11.83517 83 ALA A O 1
ATOM 639 N N . ASP A 1 84 ? 1.25800 -11.91200 -10.40800 1.000 11.80280 84 ASP A N 1
ATOM 640 C CA . ASP A 1 84 ? 0.88300 -10.56000 -10.00600 1.000 11.59532 84 ASP A CA 1
ATOM 641 C C . ASP A 1 84 ? 1.71100 -10.10500 -8.80900 1.000 10.63924 84 ASP A C 1
ATOM 642 O O . ASP A 1 84 ? 2.30100 -9.01200 -8.80900 1.000 10.22867 84 ASP A O 1
ATOM 647 N N . LEU A 1 85 ? 1.79500 -10.95000 -7.78900 1.000 10.87724 85 LEU A N 1
ATOM 648 C CA . LEU A 1 85 ? 2.57800 -10.60000 -6.60900 1.000 10.27813 85 LEU A CA 1
ATOM 649 C C . LEU A 1 85 ? 4.05000 -10.41100 -6.95500 1.000 10.73070 85 LEU A C 1
ATOM 650 O O . LEU A 1 85 ? 4.67800 -9.45100 -6.49700 1.000 11.06199 85 LEU A O 1
ATOM 655 N N . ARG A 1 86 ? 4.61300 -11.30300 -7.78000 1.000 11.41335 86 ARG A N 1
ATOM 656 C CA . ARG A 1 86 ? 6.01100 -11.17500 -8.16800 1.000 11.47885 86 ARG A CA 1
ATOM 657 C C . ARG A 1 86 ? 6.25200 -9.91900 -8.99500 1.000 9.27630 86 ARG A C 1
ATOM 658 O O . ARG A 1 86 ? 7.32700 -9.31200 -8.88800 1.000 11.30068 86 ARG A O 1
ATOM 666 N N . THR A 1 87 ? 5.26600 -9.49600 -9.79400 1.000 10.07123 87 THR A N 1
ATOM 667 C CA . THR A 1 87 ? 5.40600 -8.23100 -10.51400 1.000 10.78929 87 THR A CA 1
ATOM 668 C C . THR A 1 87 ? 5.70500 -7.09500 -9.54700 1.000 9.42134 87 THR A C 1
ATOM 669 O O . THR A 1 87 ? 6.65600 -6.33000 -9.74700 1.000 11.11385 87 THR A O 1
ATOM 673 N N . TYR A 1 88 ? 4.94900 -7.01500 -8.45400 1.000 9.98841 88 TYR A N 1
ATOM 674 C CA . TYR A 1 88 ? 5.17400 -5.95100 -7.48500 1.000 9.98948 88 TYR A CA 1
ATOM 675 C C . TYR A 1 88 ? 6.47000 -6.17800 -6.71000 1.000 9.05612 88 TYR A C 1
ATOM 676 O O . TYR A 1 88 ? 7.25900 -5.23900 -6.53200 1.000 10.25470 88 TYR A O 1
ATOM 685 N N . LEU A 1 89 ? 6.73300 -7.42100 -6.28000 1.000 9.88033 89 LEU A N 1
ATOM 686 C CA . LEU A 1 89 ? 7.91300 -7.67400 -5.45800 1.000 10.46946 89 LEU A CA 1
ATOM 687 C C . LEU A 1 89 ? 9.19500 -7.47000 -6.25500 1.000 12.35572 89 LEU A C 1
ATOM 688 O O . LEU A 1 89 ? 10.17600 -6.92500 -5.73200 1.000 12.15224 89 LEU A O 1
ATOM 693 N N . ASP A 1 90 ? 9.20500 -7.90200 -7.52200 1.000 11.78703 90 ASP A N 1
ATOM 694 C CA . ASP A 1 90 ? 10.37400 -7.65800 -8.36400 1.000 11.07967 90 ASP A CA 1
ATOM 695 C C . ASP A 1 90 ? 10.59800 -6.16900 -8.55100 1.000 11.40043 90 ASP A C 1
ATOM 696 O O . ASP A 1 90 ? 11.74100 -5.69000 -8.50300 1.000 13.34469 90 ASP A O 1
ATOM 701 N N . MET A 1 91 ? 9.51400 -5.41700 -8.75400 1.000 10.22118 91 MET A N 1
ATOM 702 C CA . MET A 1 91 ? 9.63800 -3.97300 -8.91100 1.000 10.85165 91 MET A CA 1
ATOM 703 C C . MET A 1 91 ? 10.22600 -3.32700 -7.65800 1.000 10.91315 91 MET A C 1
ATOM 704 O O . MET A 1 91 ? 11.11500 -2.46600 -7.74900 1.000 11.76958 91 MET A O 1
ATOM 709 N N . LEU A 1 92 ? 9.74800 -3.74200 -6.48300 1.000 11.23274 92 LEU A N 1
ATOM 710 C CA . LEU A 1 92 ? 10.25100 -3.20800 -5.22100 1.000 11.40742 92 LEU A CA 1
ATOM 711 C C . LEU A 1 92 ? 11.70700 -3.58800 -4.99900 1.000 9.57855 92 LEU A C 1
ATOM 712 O O . LEU A 1 92 ? 12.52400 -2.74200 -4.62100 1.000 11.01307 92 LEU A O 1
ATOM 717 N N . LYS A 1 93 ? 12.04800 -4.85800 -5.22900 1.000 10.86052 93 LYS A N 1
ATOM 718 C CA . LYS A 1 93 ? 13.41600 -5.30800 -5.00600 1.000 11.63976 93 LYS A CA 1
ATOM 719 C C . LYS A 1 93 ? 14.40600 -4.50200 -5.83500 1.000 13.25844 93 LYS A C 1
ATOM 720 O O . LYS A 1 93 ? 15.53400 -4.26300 -5.39000 1.000 12.78873 93 LYS A O 1
ATOM 726 N N . GLY A 1 94 ? 13.98800 -4.05300 -7.02400 1.000 12.16619 94 GLY A N 1
ATOM 727 C CA . GLY A 1 94 ? 14.85500 -3.27800 -7.88500 1.000 12.75821 94 GLY A CA 1
ATOM 728 C C . GLY A 1 94 ? 15.10000 -1.84900 -7.43800 1.000 13.87917 94 GLY A C 1
ATOM 729 O O . GLY A 1 94 ? 16.03500 -1.21500 -7.94100 1.000 18.43361 94 GLY A O 1
ATOM 730 N N . VAL A 1 95 ? 14.29400 -1.32500 -6.50900 1.000 12.59974 95 VAL A N 1
ATOM 731 C CA . VAL A 1 95 ? 14.38300 0.08100 -6.12600 1.000 13.06183 95 VAL A CA 1
ATOM 732 C C . VAL A 1 95 ? 14.67500 0.29400 -4.64700 1.000 12.61460 95 VAL A C 1
ATOM 733 O O . VAL A 1 95 ? 15.12500 1.39300 -4.29000 1.000 15.55422 95 VAL A O 1
ATOM 737 N N . ILE A 1 96 ? 14.40000 -0.66900 -3.76500 1.000 11.30213 96 ILE A N 1
ATOM 738 C CA . ILE A 1 96 ? 14.66200 -0.49400 -2.34200 1.000 12.82880 96 ILE A CA 1
ATOM 739 C C . ILE A 1 96 ? 15.36300 -1.72400 -1.78500 1.000 13.52545 96 ILE A C 1
ATOM 740 O O . ILE A 1 96 ? 15.38200 -2.80300 -2.38400 1.000 12.54810 96 ILE A O 1
ATOM 745 N N . ASP A 1 97 ? 15.95000 -1.53300 -0.61200 1.000 14.29760 97 ASP A N 1
ATOM 746 C CA . ASP A 1 97 ? 16.42600 -2.61700 0.23000 1.000 13.23369 97 ASP A CA 1
ATOM 747 C C . ASP A 1 97 ? 15.19600 -3.27400 0.84300 1.000 14.80570 97 ASP A C 1
ATOM 748 O O . ASP A 1 97 ? 14.67100 -2.80600 1.85900 1.000 15.98976 97 ASP A O 1
ATOM 753 N N . LEU A 1 98 ? 14.68500 -4.30600 0.18200 1.000 13.54570 98 LEU A N 1
ATOM 754 C CA . LEU A 1 98 ? 13.38500 -4.90100 0.50400 1.000 10.85785 98 LEU A CA 1
ATOM 755 C C . LEU A 1 98 ? 13.55800 -5.82300 1.70300 1.000 14.55796 98 LEU A C 1
ATOM 756 O O . LEU A 1 98 ? 13.86900 -7.00600 1.57100 1.000 19.74111 98 LEU A O 1
ATOM 761 N N . LYS A 1 99 ? 13.37500 -5.26400 2.89600 1.000 12.26653 99 LYS A N 1
ATOM 762 C CA . LYS A 1 99 ? 13.56900 -5.98900 4.14100 1.000 14.24444 99 LYS A CA 1
ATOM 763 C C . LYS A 1 99 ? 12.32500 -6.04900 5.00400 1.000 12.94424 99 LYS A C 1
ATOM 764 O O . LYS A 1 99 ? 12.20300 -6.97700 5.80900 1.000 11.61356 99 LYS A O 1
ATOM 770 N N . HIS A 1 100 ? 11.40100 -5.10300 4.84600 1.000 11.61042 100 HIS A N 1
ATOM 771 C CA . HIS A 1 100 ? 10.18000 -4.99000 5.63700 1.000 10.10351 100 HIS A CA 1
ATOM 772 C C . HIS A 1 100 ? 8.98600 -4.99000 4.69800 1.000 11.17000 100 HIS A C 1
ATOM 773 O O . HIS A 1 100 ? 8.96300 -4.22800 3.72800 1.000 13.51120 100 HIS A O 1
ATOM 780 N N . VAL A 1 101 ? 7.97800 -5.80500 5.00000 1.000 10.42040 101 VAL A N 1
ATOM 781 C CA . VAL A 1 101 ? 6.66000 -5.65100 4.39500 1.000 13.13596 101 VAL A CA 1
ATOM 782 C C . VAL A 1 101 ? 5.60200 -5.76300 5.48100 1.000 8.77140 101 VAL A C 1
ATOM 783 O O . VAL A 1 101 ? 5.88300 -6.08800 6.63900 1.000 10.73515 101 VAL A O 1
ATOM 787 N N . PHE A 1 102 ? 4.36500 -5.44900 5.09500 1.000 8.89439 102 PHE A N 1
ATOM 788 C CA . PHE A 1 102 ? 3.19800 -5.59800 5.95600 1.000 10.87844 102 PHE A CA 1
ATOM 789 C C . PHE A 1 102 ? 2.14400 -6.30700 5.12400 1.000 9.34707 102 PHE A C 1
ATOM 790 O O . PHE A 1 102 ? 1.81000 -5.83500 4.03900 1.000 11.38391 102 PHE A O 1
ATOM 798 N N . VAL A 1 103 ? 1.62900 -7.44000 5.60300 1.000 9.64982 103 VAL A N 1
ATOM 799 C CA . VAL A 1 103 ? 0.72600 -8.27700 4.80800 1.000 9.05418 103 VAL A CA 1
ATOM 800 C C . VAL A 1 103 ? -0.64000 -8.32600 5.48100 1.000 11.32378 103 VAL A C 1
ATOM 801 O O . VAL A 1 103 ? -0.73800 -8.64500 6.67500 1.000 9.92243 103 VAL A O 1
ATOM 805 N N . ILE A 1 104 ? -1.66300 -7.99900 4.67900 1.000 11.00592 104 ILE A N 1
ATOM 806 C CA . ILE A 1 104 ? -3.07100 -8.03300 5.15200 1.000 10.49082 104 ILE A CA 1
ATOM 807 C C . ILE A 1 104 ? -3.93400 -8.76500 4.12500 1.000 11.32923 104 ILE A C 1
ATOM 808 O O . ILE A 1 104 ? -3.52000 -8.89300 2.96600 1.000 10.83983 104 ILE A O 1
ATOM 813 N N . ALA A 1 105 ? -5.08500 -9.25600 4.56400 1.000 10.16175 105 ALA A N 1
ATOM 814 C CA . ALA A 1 105 ? -6.05000 -9.80200 3.61400 1.000 10.96178 105 ALA A CA 1
ATOM 815 C C . ALA A 1 105 ? -6.46600 -8.75400 2.58500 1.000 11.98714 105 ALA A C 1
ATOM 816 O O . ALA A 1 105 ? -6.67600 -9.07800 1.40900 1.000 12.34070 105 ALA A O 1
ATOM 818 N N . GLY A 1 106 ? -6.59400 -7.50100 3.00000 1.000 11.44031 106 GLY A N 1
ATOM 819 C CA . GLY A 1 106 ? -7.05000 -6.45500 2.11200 1.000 12.37101 106 GLY A CA 1
ATOM 820 C C . GLY A 1 106 ? -8.54700 -6.19700 2.23100 1.000 15.64584 106 GLY A C 1
ATOM 821 O O . GLY A 1 106 ? -9.33000 -7.04000 2.68100 1.000 16.27080 106 GLY A O 1
ATOM 822 N N . ASP A 1 107 ? -8.95000 -5.02900 1.75900 1.000 20.55721 107 ASP A N 1
ATOM 823 C CA A ASP A 1 107 ? -10.33600 -4.63200 1.95900 0.500 20.36551 107 ASP A CA 1
ATOM 824 C CA B ASP A 1 107 ? -10.32300 -4.53900 1.85800 0.500 20.42125 107 ASP A CA 1
ATOM 825 C C . ASP A 1 107 ? -11.35100 -5.30400 1.02000 1.000 21.49804 107 ASP A C 1
ATOM 826 O O . ASP A 1 107 ? -12.54900 -5.22700 1.31200 1.000 26.88014 107 ASP A O 1
ATOM 835 N N . PRO A 1 108 ? -10.97200 -6.00900 -0.06700 1.000 18.46966 108 PRO A N 1
ATOM 836 C CA . PRO A 1 108 ? -12.02000 -6.67000 -0.87200 1.000 23.47181 108 PRO A CA 1
ATOM 837 C C . PRO A 1 108 ? -12.87000 -7.65100 -0.06900 1.000 23.66974 108 PRO A C 1
ATOM 838 O O . PRO A 1 108 ? -12.36300 -8.47900 0.69600 1.000 18.44662 108 PRO A O 1
ATOM 842 N N . ASN A 1 109 ? -14.19100 -7.56100 -0.26700 1.000 25.88237 109 ASN A N 1
ATOM 843 C CA . ASN A 1 109 ? -15.10200 -8.50100 0.38200 1.000 23.77439 109 ASN A CA 1
ATOM 844 C C . ASN A 1 109 ? -14.92700 -9.90800 -0.16800 1.000 21.40259 109 ASN A C 1
ATOM 845 O O . ASN A 1 109 ? -15.15300 -10.89700 0.54100 1.000 24.17384 109 ASN A O 1
ATOM 847 N N . GLU A 1 110 ? -14.51300 -10.01000 -1.42200 1.000 19.74847 110 GLU A N 1
ATOM 848 C CA . GLU A 1 110 ? -14.29400 -11.28100 -2.08300 1.000 22.69069 110 GLU A CA 1
ATOM 849 C C . GLU A 1 110 ? -12.88600 -11.25700 -2.66200 1.000 18.76170 110 GLU A C 1
ATOM 850 O O . GLU A 1 110 ? -12.51300 -10.27600 -3.32300 1.000 17.51798 110 GLU A O 1
ATOM 856 N N . PRO A 1 111 ? -12.07300 -12.28700 -2.43300 1.000 14.31880 111 PRO A N 1
ATOM 857 C CA . PRO A 1 111 ? -10.72900 -12.29600 -3.01600 1.000 13.46655 111 PRO A CA 1
ATOM 858 C C . PRO A 1 111 ? -10.79400 -12.25400 -4.53300 1.000 13.84121 111 PRO A C 1
ATOM 859 O O . PRO A 1 111 ? -11.71300 -12.79700 -5.15200 1.000 15.53480 111 PRO A O 1
ATOM 863 N N . LEU A 1 112 ? -9.80200 -11.60400 -5.13100 1.000 13.14434 112 LEU A N 1
ATOM 864 C CA . LEU A 1 112 ? -9.70600 -11.53600 -6.58200 1.000 13.46652 112 LEU A CA 1
ATOM 865 C C . LEU A 1 112 ? -8.86600 -12.65700 -7.17500 1.000 13.58985 112 LEU A C 1
ATOM 866 O O . LEU A 1 112 ? -8.84800 -12.81000 -8.40200 1.000 16.81730 112 LEU A O 1
ATOM 871 N N . GLY A 1 113 ? -8.17000 -13.44100 -6.35000 1.000 11.13158 113 GLY A N 1
ATOM 872 C CA . GLY A 1 113 ? -7.23600 -14.41400 -6.87600 1.000 12.25701 113 GLY A CA 1
ATOM 873 C C . GLY A 1 113 ? -6.95000 -15.56800 -5.94500 1.000 13.06395 113 GLY A C 1
ATOM 874 O O . GLY A 1 113 ? -7.85200 -16.07300 -5.26300 1.000 13.91901 113 GLY A O 1
ATOM 875 N N . ILE A 1 114 ? -5.68400 -16.00300 -5.92600 1.000 10.29757 114 ILE A N 1
ATOM 876 C CA . ILE A 1 114 ? -5.31800 -17.24300 -5.23700 1.000 11.13070 114 ILE A CA 1
ATOM 877 C C . ILE A 1 114 ? -5.05200 -17.07200 -3.74800 1.000 11.52487 114 ILE A C 1
ATOM 878 O O . ILE A 1 114 ? -4.82800 -18.07600 -3.06600 1.000 11.08888 114 ILE A O 1
ATOM 883 N N . TYR A 1 115 ? -5.06900 -15.84200 -3.22100 1.000 11.34797 115 TYR A N 1
ATOM 884 C CA . TYR A 1 115 ? -4.75800 -15.57200 -1.81600 1.000 10.48864 115 TYR A CA 1
ATOM 885 C C . TYR A 1 115 ? -6.01400 -15.10300 -1.09100 1.000 10.80497 115 TYR A C 1
ATOM 886 O O . TYR A 1 115 ? -6.43900 -13.94900 -1.24900 1.000 13.25481 115 TYR A O 1
ATOM 895 N N A GLU A 1 116 ? -6.59000 -16.00000 -0.28500 0.500 10.84470 116 GLU A N 1
ATOM 896 N N B GLU A 1 116 ? -6.61100 -15.97700 -0.28800 0.500 10.85249 116 GLU A N 1
ATOM 897 C CA A GLU A 1 116 ? -7.81600 -15.70500 0.45100 0.500 13.45853 116 GLU A CA 1
ATOM 898 C CA B GLU A 1 116 ? -7.84300 -15.58900 0.38600 0.500 13.40864 116 GLU A CA 1
ATOM 899 C C A GLU A 1 116 ? -7.59000 -14.67200 1.54800 0.500 13.70876 116 GLU A C 1
ATOM 900 C C B GLU A 1 116 ? -7.60700 -14.68100 1.58500 0.500 13.70877 116 GLU A C 1
ATOM 901 O O A GLU A 1 116 ? -8.50300 -13.90400 1.88100 0.500 14.28182 116 GLU A O 1
ATOM 902 O O B GLU A 1 116 ? -8.55000 -14.01600 2.03500 0.500 14.17659 116 GLU A O 1
ATOM 913 N N . ASP A 1 117 ? -6.38900 -14.63000 2.11000 1.000 12.07287 117 ASP A N 1
ATOM 914 C CA . ASP A 1 117 ? -6.11900 -13.84900 3.30700 1.000 8.78981 117 ASP A CA 1
ATOM 915 C C . ASP A 1 117 ? -4.61000 -13.69100 3.44200 1.000 9.23745 117 ASP A C 1
ATOM 916 O O . ASP A 1 117 ? -3.83400 -14.18300 2.61600 1.000 10.72542 117 ASP A O 1
ATOM 921 N N . ALA A 1 118 ? -4.19500 -12.99400 4.49500 1.000 9.02528 118 ALA A N 1
ATOM 922 C CA . ALA A 1 118 ? -2.77700 -12.72300 4.67200 1.000 8.35057 118 ALA A CA 1
ATOM 923 C C . ALA A 1 118 ? -1.97400 -14.00900 4.83500 1.000 10.80263 118 ALA A C 1
ATOM 924 O O . ALA A 1 118 ? -0.86400 -14.12200 4.30300 1.000 10.85365 118 ALA A O 1
ATOM 926 N N . LEU A 1 119 ? -2.51300 -14.98000 5.58400 1.000 9.41506 119 LEU A N 1
ATOM 927 C CA . LEU A 1 119 ? -1.81500 -16.24700 5.78500 1.000 10.87384 119 LEU A CA 1
ATOM 928 C C . LEU A 1 119 ? -1.54100 -16.95600 4.46300 1.000 10.54734 119 LEU A C 1
ATOM 929 O O . LEU A 1 119 ? -0.48200 -17.57300 4.29500 1.000 9.82544 119 LEU A O 1
ATOM 934 N N . ALA A 1 120 ? -2.49100 -16.90900 3.52500 1.000 9.19102 120 ALA A N 1
ATOM 935 C CA . ALA A 1 120 ? -2.25900 -17.58200 2.24900 1.000 9.81022 120 ALA A CA 1
ATOM 936 C C . ALA A 1 120 ? -1.01400 -17.03900 1.56200 1.000 10.97050 120 ALA A C 1
ATOM 937 O O . ALA A 1 120 ? -0.20300 -17.80300 1.02600 1.000 11.98299 120 ALA A O 1
ATOM 939 N N . LEU A 1 121 ? -0.83400 -15.71700 1.58200 1.000 9.90020 121 LEU A N 1
ATOM 940 C CA . LEU A 1 121 ? 0.36300 -15.12700 0.99800 1.000 10.34801 121 LEU A CA 1
ATOM 941 C C . LEU A 1 121 ? 1.59900 -15.44500 1.83700 1.000 10.16070 121 LEU A C 1
ATOM 942 O O . LEU A 1 121 ? 2.62400 -15.89400 1.30700 1.000 11.55908 121 LEU A O 1
ATOM 947 N N . ILE A 1 122 ? 1.52700 -15.20000 3.14900 1.000 9.33031 122 ILE A N 1
ATOM 948 C CA . ILE A 1 122 ? 2.68100 -15.41800 4.02300 1.000 10.05844 122 ILE A CA 1
ATOM 949 C C . ILE A 1 122 ? 3.17400 -16.85900 3.93000 1.000 11.43956 122 ILE A C 1
ATOM 950 O O . ILE A 1 122 ? 4.37300 -17.11400 3.78000 1.000 12.06114 122 ILE A O 1
ATOM 955 N N . ASP A 1 123 ? 2.26400 -17.82300 4.03600 1.000 11.23806 123 ASP A N 1
ATOM 956 C CA . ASP A 1 123 ? 2.67300 -19.22400 4.08700 1.000 9.55034 123 ASP A CA 1
ATOM 957 C C . ASP A 1 123 ? 3.08500 -19.77900 2.72900 1.000 10.40601 123 ASP A C 1
ATOM 958 O O . ASP A 1 123 ? 3.49300 -20.95000 2.64300 1.000 14.36555 123 ASP A O 1
ATOM 963 N N . SER A 1 124 ? 2.98700 -18.98100 1.66800 1.000 11.19804 124 SER A N 1
ATOM 964 C CA . SER A 1 124 ? 3.37800 -19.48300 0.35800 1.000 12.93113 124 SER A CA 1
ATOM 965 C C . SER A 1 124 ? 4.88700 -19.59000 0.20700 1.000 12.34895 124 SER A C 1
ATOM 966 O O . SER A 1 124 ? 5.35900 -20.26300 -0.71400 1.000 13.73419 124 SER A O 1
ATOM 969 N N . GLY A 1 125 ? 5.64700 -18.95500 1.09000 1.000 11.91229 125 GLY A N 1
ATOM 970 C CA . GLY A 1 125 ? 7.09300 -18.97700 1.04600 1.000 13.78581 125 GLY A CA 1
ATOM 971 C C . GLY A 1 125 ? 7.71300 -17.83900 0.27300 1.000 12.48975 125 GLY A C 1
ATOM 972 O O . GLY A 1 125 ? 8.93300 -17.64500 0.35200 1.000 14.81945 125 GLY A O 1
ATOM 973 N N . ILE A 1 126 ? 6.90400 -17.05700 -0.44300 1.000 12.13477 126 ILE A N 1
ATOM 974 C CA . ILE A 1 126 ? 7.44100 -16.08900 -1.39300 1.000 12.54817 126 ILE A CA 1
ATOM 975 C C . ILE A 1 126 ? 8.21000 -14.96400 -0.70100 1.000 13.77685 126 ILE A C 1
ATOM 976 O O . ILE A 1 126 ? 9.13100 -14.38500 -1.29300 1.000 13.06730 126 ILE A O 1
ATOM 981 N N . LEU A 1 127 ? 7.85200 -14.60900 0.53600 1.000 12.00831 127 LEU A N 1
ATOM 982 C CA . LEU A 1 127 ? 8.57700 -13.52000 1.18900 1.000 13.05720 127 LEU A CA 1
ATOM 983 C C . LEU A 1 127 ? 10.02300 -13.91500 1.44900 1.000 11.41345 127 LEU A C 1
ATOM 984 O O . LEU A 1 127 ? 10.93500 -13.08700 1.31900 1.000 11.54508 127 LEU A O 1
ATOM 989 N N . LYS A 1 128 ? 10.25200 -15.18600 1.80900 1.000 12.68688 128 LYS A N 1
ATOM 990 C CA . LYS A 1 128 ? 11.60800 -15.63300 2.08000 1.000 12.63590 128 LYS A CA 1
ATOM 991 C C . LYS A 1 128 ? 12.44900 -15.57900 0.81700 1.000 12.53873 128 LYS A C 1
ATOM 992 O O . LYS A 1 128 ? 13.61800 -15.18800 0.86500 1.000 14.49618 128 LYS A O 1
ATOM 998 N N . GLU A 1 129 ? 11.84700 -15.92900 -0.32300 1.000 15.08420 129 GLU A N 1
ATOM 999 C CA . GLU A 1 129 ? 12.55700 -15.87500 -1.59700 1.000 18.90486 129 GLU A CA 1
ATOM 1000 C C . GLU A 1 129 ? 13.10400 -14.47900 -1.87200 1.000 16.72814 129 GLU A C 1
ATOM 1001 O O . GLU A 1 129 ? 14.19700 -14.32800 -2.43300 1.000 20.35842 129 GLU A O 1
ATOM 1007 N N . TYR A 1 130 ? 12.36900 -13.44500 -1.47100 1.000 17.76982 130 TYR A N 1
ATOM 1008 C CA . TYR A 1 130 ? 12.77900 -12.07500 -1.72900 1.000 17.03242 130 TYR A CA 1
ATOM 1009 C C . TYR A 1 130 ? 13.63700 -11.49600 -0.61600 1.000 17.03128 130 TYR A C 1
ATOM 1010 O O . TYR A 1 130 ? 13.95900 -10.30400 -0.65400 1.000 20.65335 130 TYR A O 1
ATOM 1019 N N . GLY A 1 131 ? 14.02900 -12.31000 0.36200 1.000 16.18426 131 GLY A N 1
ATOM 1020 C CA . GLY A 1 131 ? 14.95000 -11.85100 1.38200 1.000 16.67956 131 GLY A CA 1
ATOM 1021 C C . GLY A 1 131 ? 14.32300 -10.99200 2.45200 1.000 15.23384 131 GLY A C 1
ATOM 1022 O O . GLY A 1 131 ? 15.03500 -10.25700 3.15000 1.000 17.72408 131 GLY A O 1
ATOM 1023 N N . ILE A 1 132 ? 13.00500 -11.05500 2.60700 1.000 16.12041 132 ILE A N 1
ATOM 1024 C CA . ILE A 1 132 ? 12.33500 -10.23300 3.60500 1.000 11.83182 132 ILE A CA 1
ATOM 1025 C C . ILE A 1 132 ? 12.69400 -10.73800 4.99600 1.000 13.51517 132 ILE A C 1
ATOM 1026 O O . ILE A 1 132 ? 12.67300 -11.94800 5.26400 1.000 13.31522 132 ILE A O 1
ATOM 1031 N N . GLU A 1 133 ? 13.05100 -9.81500 5.88500 1.000 11.73626 133 GLU A N 1
ATOM 1032 C CA . GLU A 1 133 ? 13.46500 -10.15600 7.23900 1.000 11.19235 133 GLU A CA 1
ATOM 1033 C C . GLU A 1 133 ? 12.42800 -9.80500 8.29300 1.000 10.26964 133 GLU A C 1
ATOM 1034 O O . GLU A 1 133 ? 12.54000 -10.27500 9.43700 1.000 12.28194 133 GLU A O 1
ATOM 1040 N N . HIS A 1 134 ? 11.41600 -9.01500 7.93100 1.000 11.60897 134 HIS A N 1
ATOM 1041 C CA . HIS A 1 134 ? 10.40700 -8.50400 8.85100 1.000 10.69856 134 HIS A CA 1
ATOM 1042 C C . HIS A 1 134 ? 9.08100 -8.45200 8.11900 1.000 10.74458 134 HIS A C 1
ATOM 1043 O O . HIS A 1 134 ? 8.97800 -7.81100 7.07000 1.000 11.52669 134 HIS A O 1
ATOM 1050 N N . CYS A 1 135 ? 8.08000 -9.11900 8.66700 1.000 9.42567 135 CYS A N 1
ATOM 1051 C CA . CYS A 1 135 ? 6.72300 -9.07300 8.14300 1.000 8.59453 135 CYS A CA 1
ATOM 1052 C C . CYS A 1 135 ? 5.80200 -8.61000 9.25400 1.000 9.12203 135 CYS A C 1
ATOM 1053 O O . CYS A 1 135 ? 5.66200 -9.29700 10.27200 1.000 11.66133 135 CYS A O 1
ATOM 1056 N N . GLY A 1 136 ? 5.12500 -7.49300 9.02900 1.000 11.36391 136 GLY A N 1
ATOM 1057 C CA . GLY A 1 136 ? 4.08000 -7.04100 9.93500 1.000 11.14202 136 GLY A CA 1
ATOM 1058 C C . GLY A 1 136 ? 2.71400 -7.62700 9.61000 1.000 10.14207 136 GLY A C 1
ATOM 1059 O O . GLY A 1 136 ? 2.40800 -7.94500 8.46100 1.000 10.21651 136 GLY A O 1
ATOM 1060 N N . ILE A 1 137 ? 1.90400 -7.77900 10.65600 1.000 10.34776 137 ILE A N 1
ATOM 1061 C CA . ILE A 1 137 ? 0.54400 -8.29600 10.54700 1.000 10.97949 137 ILE A CA 1
ATOM 1062 C C . ILE A 1 137 ? -0.36100 -7.40900 11.39400 1.000 8.49118 137 ILE A C 1
ATOM 1063 O O . ILE A 1 137 ? 0.08500 -6.67900 12.28300 1.000 10.05473 137 ILE A O 1
ATOM 1068 N N . SER A 1 138 ? -1.65200 -7.50800 11.12400 1.000 8.63329 138 SER A N 1
ATOM 1069 C CA . SER A 1 138 ? -2.65400 -6.69700 11.79500 1.000 10.65787 138 SER A CA 1
ATOM 1070 C C . SER A 1 138 ? -2.94600 -7.19100 13.21000 1.000 8.79246 138 SER A C 1
ATOM 1071 O O . SER A 1 138 ? -2.66000 -8.33200 13.58500 1.000 9.73883 138 SER A O 1
ATOM 1074 N N . GLY A 1 139 ? -3.57400 -6.31000 13.99000 1.000 8.82842 139 GLY A N 1
ATOM 1075 C CA . GLY A 1 139 ? -4.13600 -6.67000 15.29000 1.000 9.10378 139 GLY A CA 1
ATOM 1076 C C . GLY A 1 139 ? -5.35900 -5.82100 15.56800 1.000 9.59890 139 GLY A C 1
ATOM 1077 O O . GLY A 1 139 ? -5.35800 -4.64300 15.21900 1.000 9.58122 139 GLY A O 1
ATOM 1078 N N . TYR A 1 140 ? -6.40300 -6.38600 16.18100 1.000 9.81246 140 TYR A N 1
ATOM 1079 C CA . TYR A 1 140 ? -7.67100 -5.66900 16.37000 1.000 8.52144 140 TYR A CA 1
ATOM 1080 C C . TYR A 1 140 ? -8.12600 -5.78100 17.81700 1.000 11.11474 140 TYR A C 1
ATOM 1081 O O . TYR A 1 140 ? -8.87100 -6.71100 18.17600 1.000 11.03009 140 TYR A O 1
ATOM 1090 N N . PRO A 1 141 ? -7.74000 -4.83100 18.67000 1.000 8.86956 141 PRO A N 1
ATOM 1091 C CA . PRO A 1 141 ? -8.16600 -4.89900 20.07800 1.000 10.12238 141 PRO A CA 1
ATOM 1092 C C . PRO A 1 141 ? -9.67100 -4.82600 20.27600 1.000 10.88481 141 PRO A C 1
ATOM 1093 O O . PRO A 1 141 ? -10.15200 -5.31700 21.30700 1.000 12.84150 141 PRO A O 1
ATOM 1097 N N . GLU A 1 142 ? -10.43200 -4.24300 19.34200 1.000 9.24812 142 GLU A N 1
ATOM 1098 C CA . GLU A 1 142 ? -11.88700 -4.18600 19.44500 1.000 10.87198 142 GLU A CA 1
ATOM 1099 C C . GLU A 1 142 ? -12.57500 -5.09400 18.43000 1.000 12.61207 142 GLU A C 1
ATOM 1100 O O . GLU A 1 142 ? -13.75100 -4.88900 18.10500 1.000 15.17505 142 GLU A O 1
ATOM 1106 N N . GLY A 1 143 ? -11.87900 -6.09600 17.93700 1.000 11.65897 143 GLY A N 1
ATOM 1107 C CA . GLY A 1 143 ? -12.48500 -7.00400 16.98400 1.000 12.41806 143 GLY A CA 1
ATOM 1108 C C . GLY A 1 143 ? -12.58900 -6.37300 15.60900 1.000 11.70895 143 GLY A C 1
ATOM 1109 O O . GLY A 1 143 ? -11.96900 -5.34900 15.29400 1.000 13.39305 143 GLY A O 1
ATOM 1110 N N . HIS A 1 144 ? -13.42000 -6.99700 14.77700 1.000 10.64488 144 HIS A N 1
ATOM 1111 C CA . HIS A 1 144 ? -13.50400 -6.63700 13.37000 1.000 11.02238 144 HIS A CA 1
ATOM 1112 C C . HIS A 1 144 ? -14.94400 -6.80800 12.90900 1.000 13.33263 144 HIS A C 1
ATOM 1113 O O . HIS A 1 144 ? -15.62200 -7.74000 13.36000 1.000 12.80805 144 HIS A O 1
ATOM 1120 N N . PRO A 1 145 ? -15.43500 -5.92500 12.03400 1.000 10.64355 145 PRO A N 1
ATOM 1121 C CA . PRO A 1 145 ? -16.84800 -5.99900 11.61700 1.000 12.20370 145 PRO A CA 1
ATOM 1122 C C . PRO A 1 145 ? -17.22200 -7.26200 10.86800 1.000 16.00900 145 PRO A C 1
ATOM 1123 O O . PRO A 1 145 ? -18.41300 -7.61500 10.85000 1.000 16.58446 145 PRO A O 1
ATOM 1127 N N . ASP A 1 146 ? -16.26600 -7.94000 10.23500 1.000 11.86710 146 ASP A N 1
ATOM 1128 C CA . ASP A 1 146 ? -16.58100 -9.05800 9.35000 1.000 12.52236 146 ASP A CA 1
ATOM 1129 C C . ASP A 1 146 ? -16.01600 -10.38100 9.82600 1.000 15.43371 146 ASP A C 1
ATOM 1130 O O . ASP A 1 146 ? -16.24800 -11.40700 9.17200 1.000 14.35570 146 ASP A O 1
ATOM 1135 N N . ILE A 1 147 ? -15.25900 -10.39000 10.91700 1.000 12.52898 147 ILE A N 1
ATOM 1136 C CA . ILE A 1 147 ? -14.45600 -11.54200 11.30000 1.000 11.79841 147 ILE A CA 1
ATOM 1137 C C . ILE A 1 147 ? -14.62200 -11.73800 12.79500 1.000 16.20751 147 ILE A C 1
ATOM 1138 O O . ILE A 1 147 ? -14.45100 -10.78700 13.56400 1.000 14.94316 147 ILE A O 1
ATOM 1143 N N . THR A 1 148 ? -14.92600 -12.96200 13.21100 1.000 12.62341 148 THR A N 1
ATOM 1144 C CA . THR A 1 148 ? -15.12700 -13.20800 14.63300 1.000 13.20130 148 THR A CA 1
ATOM 1145 C C . THR A 1 148 ? -13.81900 -13.07800 15.40000 1.000 13.75033 148 THR A C 1
ATOM 1146 O O . THR A 1 148 ? -12.71900 -13.25400 14.85400 1.000 12.92139 148 THR A O 1
ATOM 1150 N N . ASP A 1 149 ? -13.95200 -12.81500 16.70200 1.000 13.39509 149 ASP A N 1
ATOM 1151 C CA . ASP A 1 149 ? -12.78300 -12.78400 17.57800 1.000 11.41754 149 ASP A CA 1
ATOM 1152 C C . ASP A 1 149 ? -11.96900 -14.06000 17.46000 1.000 14.07508 149 ASP A C 1
ATOM 1153 O O . ASP A 1 149 ? -10.73500 -14.01900 17.45600 1.000 13.95367 149 ASP A O 1
ATOM 1158 N N . GLU A 1 150 ? -12.64600 -15.21000 17.40600 1.000 15.23220 150 GLU A N 1
ATOM 1159 C CA . GLU A 1 150 ? -11.94800 -16.48900 17.32300 1.000 12.41039 150 GLU A CA 1
ATOM 1160 C C . GLU A 1 150 ? -11.13500 -16.59800 16.03400 1.000 12.80245 150 GLU A C 1
ATOM 1161 O O . GLU A 1 150 ? -9.97800 -17.04600 16.05600 1.000 13.31448 150 GLU A O 1
ATOM 1167 N N . LYS A 1 151 ? -11.72000 -16.19600 14.90200 1.000 12.91829 151 LYS A N 1
ATOM 1168 C CA . LYS A 1 151 ? -10.99000 -16.26800 13.63900 1.000 11.60953 151 LYS A CA 1
ATOM 1169 C C . LYS A 1 151 ? -9.82900 -15.28400 13.61200 1.000 13.17450 151 LYS A C 1
ATOM 1170 O O . LYS A 1 151 ? -8.78900 -15.57500 13.01800 1.000 12.67853 151 LYS A O 1
ATOM 1176 N N . LEU A 1 152 ? -9.99100 -14.10500 14.22600 1.000 11.64617 152 LEU A N 1
ATOM 1177 C CA . LEU A 1 152 ? -8.87600 -13.15400 14.28700 1.000 11.04069 152 LEU A CA 1
ATOM 1178 C C . LEU A 1 152 ? -7.71400 -13.72800 15.08000 1.000 11.13307 152 LEU A C 1
ATOM 1179 O O . LEU A 1 152 ? -6.54700 -13.57300 14.69200 1.000 10.77924 152 LEU A O 1
ATOM 1184 N N . ALA A 1 153 ? -8.00900 -14.34300 16.23000 1.000 12.32903 153 ALA A N 1
ATOM 1185 C CA . ALA A 1 153 ? -6.95500 -14.89700 17.07200 1.000 11.48915 153 ALA A CA 1
ATOM 1186 C C . ALA A 1 153 ? -6.26100 -16.06800 16.38700 1.000 10.54466 153 ALA A C 1
ATOM 1187 O O . ALA A 1 153 ? -5.02900 -16.18200 16.42900 1.000 11.82504 153 ALA A O 1
ATOM 1189 N N . LYS A 1 154 ? -7.03300 -16.94500 15.74800 1.000 10.30184 154 LYS A N 1
ATOM 1190 C CA . LYS A 1 154 ? -6.42400 -18.07200 15.05100 1.000 10.51074 154 LYS A CA 1
ATOM 1191 C C . LYS A 1 154 ? -5.53900 -17.59200 13.90600 1.000 11.67611 154 LYS A C 1
ATOM 1192 O O . LYS A 1 154 ? -4.43100 -18.10900 13.70800 1.000 11.45510 154 LYS A O 1
ATOM 1198 N N . ALA A 1 155 ? -6.00900 -16.59000 13.16100 1.000 11.33401 155 ALA A N 1
ATOM 1199 C CA . ALA A 1 155 ? -5.20400 -16.01400 12.08300 1.000 10.84722 155 ALA A CA 1
ATOM 1200 C C . ALA A 1 155 ? -3.89500 -15.44300 12.61700 1.000 11.62355 155 ALA A C 1
ATOM 1201 O O . ALA A 1 155 ? -2.83000 -15.65700 12.02200 1.000 11.95994 155 ALA A O 1
ATOM 1203 N N . MET A 1 156 ? -3.94900 -14.71600 13.73800 1.000 9.90660 156 MET A N 1
ATOM 1204 C CA . MET A 1 156 ? -2.71300 -14.19400 14.30900 1.000 10.02362 156 MET A CA 1
ATOM 1205 C C . MET A 1 156 ? -1.76800 -15.32900 14.65000 1.000 12.36922 156 MET A C 1
ATOM 1206 O O . MET A 1 156 ? -0.58400 -15.30000 14.29000 1.000 11.59776 156 MET A O 1
ATOM 1211 N N . HIS A 1 157 ? -2.28000 -16.35100 15.33700 1.000 11.31994 157 HIS A N 1
ATOM 1212 C CA . HIS A 1 157 ? -1.42300 -17.46500 15.71600 1.000 11.49534 157 HIS A CA 1
ATOM 1213 C C . HIS A 1 157 ? -0.85200 -18.16700 14.49600 1.000 11.26976 157 HIS A C 1
ATOM 1214 O O . HIS A 1 157 ? 0.33700 -18.49700 14.48000 1.000 12.07815 157 HIS A O 1
ATOM 1221 N N . ASP A 1 158 ? -1.68500 -18.39500 13.46500 1.000 12.03532 158 ASP A N 1
ATOM 1222 C CA . ASP A 1 158 ? -1.21900 -19.10500 12.26900 1.000 10.82547 158 ASP A CA 1
ATOM 1223 C C . ASP A 1 158 ? -0.18600 -18.27900 11.50100 1.000 12.41733 158 ASP A C 1
ATOM 1224 O O . ASP A 1 158 ? 0.79600 -18.82300 10.99200 1.000 11.99456 158 ASP A O 1
ATOM 1229 N N . LYS A 1 159 ? -0.38200 -16.96500 11.40300 1.000 11.44860 159 LYS A N 1
ATOM 1230 C CA . LYS A 1 159 ? 0.59900 -16.14900 10.69000 1.000 11.03129 159 LYS A CA 1
ATOM 1231 C C . LYS A 1 159 ? 1.90900 -16.07500 11.46000 1.000 10.70313 159 LYS A C 1
ATOM 1232 O O . LYS A 1 159 ? 2.98800 -16.16700 10.86700 1.000 10.92554 159 LYS A O 1
ATOM 1238 N N . VAL A 1 160 ? 1.83900 -15.93400 12.78500 1.000 10.00532 160 VAL A N 1
ATOM 1239 C CA . VAL A 1 160 ? 3.05900 -15.94400 13.58800 1.000 11.01935 160 VAL A CA 1
ATOM 1240 C C . VAL A 1 160 ? 3.78900 -17.27200 13.42300 1.000 12.38777 160 VAL A C 1
ATOM 1241 O O . VAL A 1 160 ? 5.02000 -17.31800 13.27100 1.000 12.38352 160 VAL A O 1
ATOM 1245 N N . ALA A 1 161 ? 3.03800 -18.37600 13.42900 1.000 13.04524 161 ALA A N 1
ATOM 1246 C CA . ALA A 1 161 ? 3.66700 -19.68500 13.30500 1.000 12.88459 161 ALA A CA 1
ATOM 1247 C C . ALA A 1 161 ? 4.34000 -19.85100 11.94900 1.000 10.66835 161 ALA A C 1
ATOM 1248 O O . ALA A 1 161 ? 5.43100 -20.42500 11.86700 1.000 10.61316 161 ALA A O 1
ATOM 1250 N N . SER A 1 162 ? 3.70700 -19.34900 10.88300 1.000 10.96826 162 SER A N 1
ATOM 1251 C CA . SER A 1 162 ? 4.27700 -19.47500 9.54800 1.000 10.72086 162 SER A CA 1
ATOM 1252 C C . SER A 1 162 ? 5.54500 -18.65000 9.41400 1.000 10.17511 162 SER A C 1
ATOM 1253 O O . SER A 1 162 ? 6.55000 -19.11500 8.86400 1.000 10.37811 162 SER A O 1
ATOM 1256 N N . LEU A 1 163 ? 5.51600 -17.42000 9.92300 1.000 10.80345 163 LEU A N 1
ATOM 1257 C CA . LEU A 1 163 ? 6.70500 -16.58000 9.88900 1.000 10.75669 163 LEU A CA 1
ATOM 1258 C C . LEU A 1 163 ? 7.82900 -17.18600 10.71900 1.000 11.69510 163 LEU A C 1
ATOM 1259 O O . LEU A 1 163 ? 8.98500 -17.20800 10.28200 1.000 11.15836 163 LEU A O 1
ATOM 1264 N N . LYS A 1 164 ? 7.50900 -17.71300 11.90300 1.000 11.55664 164 LYS A N 1
ATOM 1265 C CA . LYS A 1 164 ? 8.53300 -18.37000 12.71700 1.000 11.72047 164 LYS A CA 1
ATOM 1266 C C . LYS A 1 164 ? 9.15700 -19.54000 11.96200 1.000 11.72932 164 LYS A C 1
ATOM 1267 O O . LYS A 1 164 ? 10.38800 -19.66500 11.89600 1.000 12.53847 164 LYS A O 1
ATOM 1270 N N . ARG A 1 165 ? 8.31800 -20.40500 11.38100 1.000 10.50913 165 ARG A N 1
ATOM 1271 C CA . ARG A 1 165 ? 8.83900 -21.54700 10.63300 1.000 11.26931 165 ARG A CA 1
ATOM 1272 C C . ARG A 1 165 ? 9.79200 -21.09600 9.53400 1.000 11.92219 165 ARG A C 1
ATOM 1273 O O . ARG A 1 165 ? 10.81300 -21.74700 9.27400 1.000 11.40339 165 ARG A O 1
ATOM 1281 N N . GLN A 1 166 ? 9.48800 -19.98400 8.88400 1.000 9.63110 166 GLN A N 1
ATOM 1282 C CA . GLN A 1 166 ? 10.33000 -19.50300 7.80000 1.000 11.28644 166 GLN A CA 1
ATOM 1283 C C . GLN A 1 166 ? 11.51700 -18.67700 8.26900 1.000 10.73831 166 GLN A C 1
ATOM 1284 O O . GLN A 1 166 ? 12.29000 -18.22500 7.42400 1.000 12.52441 166 GLN A O 1
ATOM 1290 N N . GLY A 1 167 ? 11.68300 -18.44100 9.57100 1.000 9.39678 167 GLY A N 1
ATOM 1291 C CA . GLY A 1 167 ? 12.79000 -17.62100 10.00800 1.000 11.88352 167 GLY A CA 1
ATOM 1292 C C . GLY A 1 167 ? 12.65600 -16.16200 9.64000 1.000 11.43901 167 GLY A C 1
ATOM 1293 O O . GLY A 1 167 ? 13.66400 -15.50100 9.40800 1.000 13.86545 167 GLY A O 1
ATOM 1294 N N . ILE A 1 168 ? 11.43200 -15.64800 9.56800 1.000 11.06285 168 ILE A N 1
ATOM 1295 C CA . ILE A 1 168 ? 11.16400 -14.23500 9.31800 1.000 11.13949 168 ILE A CA 1
ATOM 1296 C C . ILE A 1 168 ? 10.59000 -13.63100 10.59100 1.000 10.72236 168 ILE A C 1
ATOM 1297 O O . ILE A 1 168 ? 9.61100 -14.15200 11.14700 1.000 12.69488 168 ILE A O 1
ATOM 1302 N N . ASP A 1 169 ? 11.19900 -12.54700 11.05700 1.000 11.08835 169 ASP A N 1
ATOM 1303 C CA . ASP A 1 169 ? 10.69600 -11.86300 12.24200 1.000 12.60814 169 ASP A CA 1
ATOM 1304 C C . AS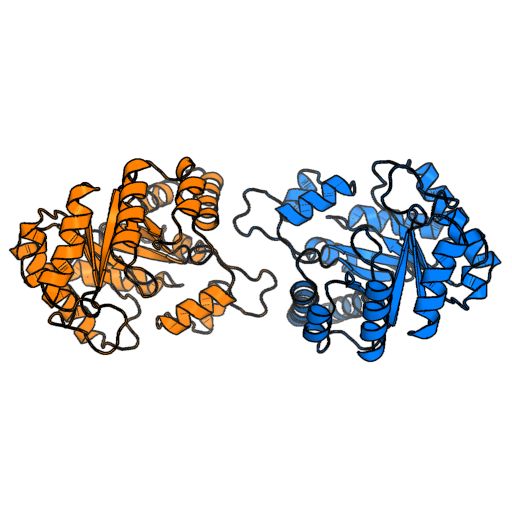P A 1 169 ? 9.36400 -11.19100 11.93100 1.000 13.54373 169 ASP A C 1
ATOM 1305 O O . ASP A 1 169 ? 9.07200 -10.84700 10.78600 1.000 12.14737 169 ASP A O 1
ATOM 1310 N N . TYR A 1 170 ? 8.53700 -11.01700 12.95800 1.000 13.74214 170 TYR A N 1
ATOM 1311 C CA . TYR A 1 170 ? 7.23800 -10.39700 12.75300 1.000 15.72284 170 TYR A CA 1
ATOM 1312 C C . TYR A 1 170 ? 7.03600 -9.27200 13.74900 1.000 15.63799 170 TYR A C 1
ATOM 1313 O O . TYR A 1 170 ? 7.68500 -9.19900 14.79800 1.000 15.64464 170 TYR A O 1
ATOM 1322 N N . SER A 1 171 ? 6.09200 -8.41100 13.41100 1.000 13.64162 171 SER A N 1
ATOM 1323 C CA . SER A 1 171 ? 5.59400 -7.41100 14.33000 1.000 12.34537 171 SER A CA 1
ATOM 1324 C C . SER A 1 171 ? 4.09900 -7.27000 14.08200 1.000 11.02537 171 SER A C 1
ATOM 1325 O O . SER A 1 171 ? 3.57000 -7.76300 13.08200 1.000 12.21332 171 SER A O 1
ATOM 1328 N N . ILE A 1 172 ? 3.41200 -6.60300 15.00500 1.000 10.92875 172 ILE A N 1
ATOM 1329 C CA . ILE A 1 172 ? 1.96500 -6.42400 14.93700 1.000 9.09599 172 ILE A CA 1
ATOM 1330 C C . ILE A 1 172 ? 1.66400 -4.93900 14.95700 1.000 10.40386 172 ILE A C 1
ATOM 1331 O O . ILE A 1 172 ? 2.28500 -4.19600 15.72100 1.000 12.75653 172 ILE A O 1
ATOM 1336 N N . MET A 1 173 ? 0.74200 -4.50100 14.10200 1.000 9.88289 173 MET A N 1
ATOM 1337 C CA . MET A 1 173 ? 0.26700 -3.12100 14.11700 1.000 9.88217 173 MET A CA 1
ATOM 1338 C C . MET A 1 173 ? -1.22800 -3.13800 14.37700 1.000 8.99122 173 MET A C 1
ATOM 1339 O O . MET A 1 173 ? -1.98100 -3.78900 13.64500 1.000 10.58839 173 MET A O 1
ATOM 1344 N N . THR A 1 174 ? -1.66500 -2.41800 15.40700 1.000 8.54288 174 THR A N 1
ATOM 1345 C CA . THR A 1 174 ? -3.06900 -2.46500 15.79200 1.000 8.72666 174 THR A CA 1
ATOM 1346 C C . THR A 1 174 ? -3.89700 -1.37600 15.11400 1.000 9.32244 174 THR A C 1
ATOM 1347 O O . THR A 1 174 ? -3.42400 -0.26000 14.85800 1.000 9.72579 174 THR A O 1
ATOM 1351 N N . GLN A 1 175 ? -5.15400 -1.73000 14.83100 1.000 10.03781 175 GLN A N 1
ATOM 1352 C CA . GLN A 1 175 ? -6.16100 -0.74700 14.45000 1.000 9.29318 175 GLN A CA 1
ATOM 1353 C C . GLN A 1 175 ? -6.26200 0.32200 15.52900 1.000 8.88695 175 GLN A C 1
ATOM 1354 O O . GLN A 1 175 ? -6.12600 0.03400 16.72100 1.000 10.42577 175 GLN A O 1
ATOM 1360 N N . PHE A 1 176 ? -6.49300 1.56200 15.11000 1.000 8.70146 176 PHE A N 1
ATOM 1361 C CA . PHE A 1 176 ? -6.60800 2.61500 16.11000 1.000 10.87812 176 PHE A CA 1
ATOM 1362 C C . PHE A 1 176 ? -7.88000 2.44600 16.94300 1.000 11.24876 176 PHE A C 1
ATOM 1363 O O . PHE A 1 176 ? -8.83700 1.76700 16.55000 1.000 10.97327 176 PHE A O 1
ATOM 1371 N N . GLY A 1 177 ? -7.87300 3.08700 18.12200 1.000 11.42332 177 GLY A N 1
ATOM 1372 C CA . GLY A 1 177 ? -9.06100 3.19900 18.93800 1.000 11.15693 177 GLY A CA 1
ATOM 1373 C C . GLY A 1 177 ? -9.19200 4.61100 19.47700 1.000 10.79954 177 GLY A C 1
ATOM 1374 O O . GLY A 1 177 ? -8.27800 5.42400 19.34800 1.000 12.00546 177 GLY A O 1
ATOM 1375 N N . PHE A 1 178 ? -10.33500 4.88200 20.10100 1.000 9.34810 178 PHE A N 1
ATOM 1376 C CA . PHE A 1 178 ? -10.57000 6.17500 20.73100 1.000 9.91399 178 PHE A CA 1
ATOM 1377 C C . PHE A 1 178 ? -10.43300 6.11100 22.24300 1.000 10.13040 178 PHE A C 1
ATOM 1378 O O . PHE A 1 178 ? -10.70100 7.10500 22.92800 1.000 12.29834 178 PHE A O 1
ATOM 1386 N N . ASP A 1 179 ? -10.05000 4.95500 22.77100 1.000 9.84247 179 ASP A N 1
ATOM 1387 C CA . ASP A 1 179 ? -9.69800 4.80500 24.17100 1.000 10.49358 179 ASP A CA 1
ATOM 1388 C C . ASP A 1 179 ? -8.59800 3.76300 24.24600 1.000 10.46983 179 ASP A C 1
ATOM 1389 O O . ASP A 1 179 ? -8.53800 2.85000 23.42300 1.000 10.59257 179 ASP A O 1
ATOM 1394 N N . ALA A 1 180 ? -7.73300 3.90300 25.24500 1.000 9.52293 180 ALA A N 1
ATOM 1395 C CA . ALA A 1 180 ? -6.64200 2.96200 25.43300 1.000 8.48346 180 ALA A CA 1
ATOM 1396 C C . ALA A 1 180 ? -7.07200 1.64000 26.06100 1.000 9.24356 180 ALA A C 1
ATOM 1397 O O . ALA A 1 180 ? -6.30800 0.67200 25.98700 1.000 9.15950 180 ALA A O 1
ATOM 1399 N N . GLU A 1 181 ? -8.25700 1.56400 26.67100 1.000 9.70012 181 GLU A N 1
ATOM 1400 C CA . GLU A 1 181 ? -8.59300 0.36400 27.43600 1.000 10.28360 181 GLU A CA 1
ATOM 1401 C C . GLU A 1 181 ? -8.56500 -0.89200 26.57300 1.000 10.59848 181 GLU A C 1
ATOM 1402 O O . GLU A 1 181 ? -7.97200 -1.89500 27.00600 1.000 9.47055 181 GLU A O 1
ATOM 1408 N N . PRO A 1 182 ? -9.14000 -0.91700 25.36300 1.000 9.36494 182 PRO A N 1
ATOM 1409 C CA . PRO A 1 182 ? -9.10400 -2.17400 24.59000 1.000 9.54204 182 PRO A CA 1
ATOM 1410 C C . PRO A 1 182 ? -7.69700 -2.67100 24.30100 1.000 10.02623 182 PRO A C 1
ATOM 1411 O O . PRO A 1 182 ? -7.43100 -3.86700 24.48900 1.000 10.62397 182 PRO A O 1
ATOM 1415 N N . VAL A 1 183 ? -6.77900 -1.80000 23.86100 1.000 9.03035 183 VAL A N 1
ATOM 1416 C CA . VAL A 1 183 ? -5.44800 -2.29800 23.52200 1.000 8.90502 183 VAL A CA 1
ATOM 1417 C C . VAL A 1 183 ? -4.66800 -2.67600 24.77500 1.000 10.29794 183 VAL A C 1
ATOM 1418 O O . VAL A 1 183 ? -3.89300 -3.63700 24.75100 1.000 11.57521 183 VAL A O 1
ATOM 1422 N N . LEU A 1 184 ? -4.89700 -1.99200 25.89600 1.000 9.93804 184 LEU A N 1
ATOM 1423 C CA . LEU A 1 184 ? -4.20700 -2.38900 27.12000 1.000 8.69550 184 LEU A CA 1
ATOM 1424 C C . LEU A 1 184 ? -4.59600 -3.80400 27.53100 1.000 10.43988 184 LEU A C 1
ATOM 1425 O O . LEU A 1 184 ? -3.73900 -4.59800 27.93600 1.000 11.36782 184 LEU A O 1
ATOM 1430 N N . GLU A 1 185 ? -5.88300 -4.13800 27.43200 1.000 9.32749 185 GLU A N 1
ATOM 1431 C CA . GLU A 1 185 ? -6.32700 -5.47200 27.81900 1.000 8.71167 185 GLU A CA 1
ATOM 1432 C C . GLU A 1 185 ? -5.86500 -6.50500 26.80700 1.000 12.00088 185 GLU A C 1
ATOM 1433 O O . GLU A 1 185 ? -5.33200 -7.56200 27.16900 1.000 12.66007 185 GLU A O 1
ATOM 1439 N N . TRP A 1 186 ? -6.04200 -6.19200 25.52800 1.000 9.70679 186 TRP A N 1
ATOM 1440 C CA . TRP A 1 186 ? -5.75400 -7.14300 24.46500 1.000 11.36232 186 TRP A CA 1
ATOM 1441 C C . TRP A 1 186 ? -4.26200 -7.42900 24.36700 1.000 11.40754 186 TRP A C 1
ATOM 1442 O O . TRP A 1 186 ? -3.86100 -8.57700 24.12400 1.000 11.28072 186 TRP A O 1
ATOM 1453 N N . LEU A 1 187 ? -3.42400 -6.41700 24.59100 1.000 10.75880 187 LEU A N 1
ATOM 1454 C CA . LEU A 1 187 ? -1.98100 -6.61700 24.46000 1.000 12.09560 187 LEU A CA 1
ATOM 1455 C C . LEU A 1 187 ? -1.47100 -7.58800 25.50900 1.000 16.00241 187 LEU A C 1
ATOM 1456 O O . LEU A 1 187 ? -0.70200 -8.50600 25.19600 1.000 14.62866 187 LEU A O 1
ATOM 1461 N N . LYS A 1 188 ? -1.91300 -7.42300 26.75500 1.000 13.16136 188 LYS A N 1
ATOM 1462 C CA . LYS A 1 188 ? -1.52100 -8.37500 27.78400 1.000 14.18759 188 LYS A CA 1
ATOM 1463 C C . LYS A 1 188 ? -2.00100 -9.77900 27.43400 1.000 18.73698 188 LYS A C 1
ATOM 1464 O O . LYS A 1 188 ? -1.25800 -10.75300 27.60300 1.000 17.79129 188 LYS A O 1
ATOM 1469 N N . GLN A 1 189 ? -3.21400 -9.90100 26.88100 1.000 15.44912 189 GLN A N 1
ATOM 1470 C CA . GLN A 1 189 ? -3.73700 -11.22600 26.55600 1.000 14.53486 189 GLN A CA 1
ATOM 1471 C C . GLN A 1 189 ? -2.91300 -11.90900 25.46700 1.000 17.66835 189 GLN A C 1
ATOM 1472 O O . GLN A 1 189 ? -2.66800 -13.11700 25.54500 1.000 17.52939 189 GLN A O 1
ATOM 1478 N N . ILE A 1 190 ? -2.45700 -11.17000 24.44800 1.000 13.82918 190 ILE A N 1
ATOM 1479 C CA . ILE A 1 190 ? -1.68100 -11.87500 23.42900 1.000 15.74537 190 ILE A CA 1
ATOM 1480 C C . ILE A 1 190 ? -0.30900 -12.26400 23.96900 1.000 16.96660 190 ILE A C 1
ATOM 1481 O O . ILE A 1 190 ? 0.23600 -13.30600 23.57900 1.000 17.81504 190 ILE A O 1
ATOM 1486 N N . ARG A 1 191 ? 0.26200 -11.47000 24.88300 1.000 15.99233 191 ARG A N 1
ATOM 1487 C CA . ARG A 1 191 ? 1.49700 -11.88800 25.54500 1.000 16.36023 191 ARG A CA 1
ATOM 1488 C C . ARG A 1 191 ? 1.27900 -13.20000 26.28900 1.000 19.36517 191 ARG A C 1
ATOM 1489 O O . ARG A 1 191 ? 2.13800 -14.09500 26.26300 1.000 21.70279 191 ARG A O 1
ATOM 1497 N N . SER A 1 192 ? 0.11600 -13.34000 26.93300 1.000 19.39715 192 SER A N 1
ATOM 1498 C CA . SER A 1 192 ? -0.19600 -14.56200 27.67500 1.000 22.40102 192 SER A CA 1
ATOM 1499 C C . SER A 1 192 ? -0.20500 -15.79200 26.77900 1.000 22.99956 192 SER A C 1
ATOM 1500 O O . SER A 1 192 ? 0.17900 -16.88400 27.22100 1.000 25.20654 192 SER A O 1
ATOM 1503 N N . GLU A 1 193 ? -0.64900 -15.64200 25.53600 1.000 19.14762 193 GLU A N 1
ATOM 1504 C CA . GLU A 1 193 ? -0.69900 -16.71300 24.55200 1.000 22.92884 193 GLU A CA 1
ATOM 1505 C C . GLU A 1 193 ? 0.64200 -16.95100 23.88100 1.000 20.42218 193 GLU A C 1
ATOM 1506 O O . GLU A 1 193 ? 0.71300 -17.75200 22.94000 1.000 25.90640 193 GLU A O 1
ATOM 1512 N N . GLY A 1 194 ? 1.69100 -16.27500 24.33700 1.000 20.85830 194 GLY A N 1
ATOM 1513 C CA . GLY A 1 194 ? 3.02700 -16.46700 23.81200 1.000 21.45318 194 GLY A CA 1
ATOM 1514 C C . GLY A 1 194 ? 3.37600 -15.63600 22.60100 1.000 26.97821 194 GLY A C 1
ATOM 1515 O O . GLY A 1 194 ? 4.41400 -15.88600 21.97500 1.000 23.97523 194 GLY A O 1
ATOM 1516 N N . ILE A 1 195 ? 2.55000 -14.65300 22.25200 1.000 19.92282 195 ILE A N 1
ATOM 1517 C CA . ILE A 1 195 ? 2.82900 -13.76200 21.13000 1.000 18.23585 195 ILE A CA 1
ATOM 1518 C C . ILE A 1 195 ? 3.69200 -12.63200 21.67900 1.000 20.41334 195 ILE A C 1
ATOM 1519 O O . ILE A 1 195 ? 3.19400 -11.72000 22.34500 1.000 17.74073 195 ILE A O 1
ATOM 1524 N N . ASP A 1 196 ? 4.99800 -12.70500 21.42600 1.000 20.55866 196 ASP A N 1
ATOM 1525 C CA . ASP A 1 196 ? 5.94700 -11.81600 22.08300 1.000 17.27726 196 ASP A CA 1
ATOM 1526 C C . ASP A 1 196 ? 6.57400 -10.77700 21.15600 1.000 16.04546 196 ASP A C 1
ATOM 1527 O O . ASP A 1 196 ? 7.41200 -9.99100 21.61600 1.000 18.65109 196 ASP A O 1
ATOM 1532 N N . GLY A 1 197 ? 6.18800 -10.73600 19.88000 1.000 19.14269 197 GLY A N 1
ATOM 1533 C CA . GLY A 1 197 ? 6.78600 -9.81800 18.93600 1.000 17.96095 197 GLY A CA 1
ATOM 1534 C C . GLY A 1 197 ? 6.47000 -8.36200 19.24200 1.000 15.48651 197 GLY A C 1
ATOM 1535 O O . GLY A 1 197 ? 5.55800 -8.05400 20.01000 1.000 17.65289 197 GLY A O 1
ATOM 1536 N N . PRO A 1 198 ? 7.22000 -7.43700 18.65000 1.000 11.59683 198 PRO A N 1
ATOM 1537 C CA . PRO A 1 198 ? 6.93500 -6.01500 18.87500 1.000 13.52085 198 PRO A CA 1
ATOM 1538 C C . PRO A 1 198 ? 5.54200 -5.65300 18.38900 1.000 12.11019 198 PRO A C 1
ATOM 1539 O O . PRO A 1 198 ? 5.08600 -6.13300 17.34700 1.000 13.04707 198 PRO A O 1
ATOM 1543 N N . VAL A 1 199 ? 4.87000 -4.79600 19.15800 1.000 9.98741 199 VAL A N 1
ATOM 1544 C CA . VAL A 1 199 ? 3.53500 -4.30700 18.82600 1.000 11.16542 199 VAL A CA 1
ATOM 1545 C C . VAL A 1 199 ? 3.59400 -2.80400 18.62200 1.000 10.79348 199 VAL A C 1
ATOM 1546 O O . VAL A 1 199 ? 4.10400 -2.06800 19.47600 1.000 12.62956 199 VAL A O 1
ATOM 1550 N N . ARG A 1 200 ? 3.07100 -2.35100 17.49700 1.000 8.93298 200 ARG A N 1
ATOM 1551 C CA . ARG A 1 200 ? 2.91100 -0.92700 17.23200 1.000 8.97844 200 ARG A CA 1
ATOM 1552 C C . ARG A 1 200 ? 1.45300 -0.57900 17.47400 1.000 9.59232 200 ARG A C 1
ATOM 1553 O O . ARG A 1 200 ? 0.57300 -1.04400 16.74100 1.000 11.63751 200 ARG A O 1
ATOM 1561 N N . ILE A 1 201 ? 1.19500 0.21200 18.51400 1.000 8.92578 201 ILE A N 1
ATOM 1562 C CA . ILE A 1 201 ? -0.16200 0.63100 18.84000 1.000 9.78758 201 ILE A CA 1
ATOM 1563 C C . ILE A 1 201 ? -0.57200 1.74500 17.88800 1.000 9.92912 201 ILE A C 1
ATOM 1564 O O . ILE A 1 201 ? 0.04700 2.81400 17.85900 1.000 9.33446 201 ILE A O 1
ATOM 1569 N N . GLY A 1 202 ? -1.62200 1.48900 17.10900 1.000 7.90488 202 GLY A N 1
ATOM 1570 C CA . GLY A 1 202 ? -2.09700 2.47100 16.13900 1.000 9.00760 202 GLY A CA 1
ATOM 1571 C C . GLY A 1 202 ? -2.86200 3.59600 16.81600 1.000 8.98357 202 GLY A C 1
ATOM 1572 O O . GLY A 1 202 ? -3.71700 3.35800 17.68000 1.000 10.60829 202 GLY A O 1
ATOM 1573 N N . LEU A 1 203 ? -2.54300 4.82500 16.42500 1.000 8.59070 203 LEU A N 1
ATOM 1574 C CA . LEU A 1 203 ? -3.18200 6.03600 16.92800 1.000 8.47456 203 LEU A CA 1
ATOM 1575 C C . LEU A 1 203 ? -3.69700 6.82500 15.74300 1.000 10.90963 203 LEU A C 1
ATOM 1576 O O . LEU A 1 203 ? -2.97500 6.98700 14.75400 1.000 10.24609 203 LEU A O 1
ATOM 1581 N N . ALA A 1 204 ? -4.93600 7.31900 15.83400 1.000 9.95219 204 ALA A N 1
ATOM 1582 C CA . ALA A 1 204 ? -5.41100 8.23500 14.80300 1.000 9.34436 204 ALA A CA 1
ATOM 1583 C C . ALA A 1 204 ? -4.74700 9.59000 14.97500 1.000 12.00936 204 ALA A C 1
ATOM 1584 O O . ALA A 1 204 ? -4.76500 10.16200 16.06700 1.000 11.83009 204 ALA A O 1
ATOM 1586 N N . GLY A 1 205 ? -4.13200 10.09500 13.90800 1.000 9.82770 205 GLY A N 1
ATOM 1587 C CA . GLY A 1 205 ? -3.55300 11.40900 13.93700 1.000 10.45746 205 GLY A CA 1
ATOM 1588 C C . GLY A 1 205 ? -4.62900 12.46600 14.07700 1.000 12.16537 205 GLY A C 1
ATOM 1589 O O . GLY A 1 205 ? -5.82200 12.18400 13.93300 1.000 10.74225 205 GLY A O 1
ATOM 1590 N N . PRO A 1 206 ? -4.23400 13.70100 14.37600 1.000 10.26139 206 PRO A N 1
ATOM 1591 C CA . PRO A 1 206 ? -5.22100 14.78600 14.45800 1.000 10.04148 206 PRO A CA 1
ATOM 1592 C C . PRO A 1 206 ? -5.93600 14.95800 13.12400 1.000 11.53988 206 PRO A C 1
ATOM 1593 O O . PRO A 1 206 ? -5.31000 14.96500 12.06200 1.000 11.72173 206 PRO A O 1
ATOM 1597 N N . ALA A 1 207 ? -7.25900 15.09200 13.18100 1.000 11.07824 207 ALA A N 1
ATOM 1598 C CA . ALA A 1 207 ? -8.06000 15.16600 11.96500 1.000 11.52906 207 ALA A CA 1
ATOM 1599 C C . ALA A 1 207 ? -9.44000 15.68400 12.32400 1.000 10.20537 207 ALA A C 1
ATOM 1600 O O . ALA A 1 207 ? -9.79300 15.79200 13.49900 1.000 11.15501 207 ALA A O 1
ATOM 1602 N N . SER A 1 208 ? -10.21900 16.01300 11.29700 1.000 12.23568 208 SER A N 1
ATOM 1603 C CA . SER A 1 208 ? -11.58900 16.42700 11.54800 1.000 13.39898 208 SER A CA 1
ATOM 1604 C C . SER A 1 208 ? -12.37200 15.29000 12.20000 1.000 11.78082 208 SER A C 1
ATOM 1605 O O . SER A 1 208 ? -12.13200 14.10400 11.94300 1.000 11.41341 208 SER A O 1
ATOM 1608 N N . ILE A 1 209 ? -13.27400 15.67000 13.10400 1.000 9.88446 209 ILE A N 1
ATOM 1609 C CA . ILE A 1 209 ? -14.08800 14.70000 13.82700 1.000 10.62745 209 ILE A CA 1
ATOM 1610 C C . ILE A 1 209 ? -14.91000 13.86500 12.85500 1.000 12.95762 209 ILE A C 1
ATOM 1611 O O . ILE A 1 209 ? -15.04400 12.64700 13.02300 1.000 11.38246 209 ILE A O 1
ATOM 1616 N N . LYS A 1 210 ? -15.44500 14.49700 11.80600 1.000 12.91663 210 LYS A N 1
ATOM 1617 C CA . LYS A 1 210 ? -16.20000 13.75500 10.79900 1.000 13.07317 210 LYS A CA 1
ATOM 1618 C C . LYS A 1 210 ? -15.34200 12.70200 10.11100 1.000 10.37550 210 LYS A C 1
ATOM 1619 O O . LYS A 1 210 ? -15.78000 11.55500 9.93700 1.000 12.08460 210 LYS A O 1
ATOM 1625 N N . THR A 1 211 ? -14.09900 13.06200 9.74400 1.000 11.96572 211 THR A N 1
ATOM 1626 C CA . THR A 1 211 ? -13.20200 12.09800 9.11400 1.000 10.79607 211 THR A CA 1
ATOM 1627 C C . THR A 1 211 ? -12.90700 10.93600 10.05400 1.000 12.80714 211 THR A C 1
ATOM 1628 O O . THR A 1 211 ? -12.96000 9.76800 9.65200 1.000 11.88408 211 THR A O 1
ATOM 1632 N N . LEU A 1 212 ? -12.62000 11.24300 11.32100 1.000 11.12906 212 LEU A N 1
ATOM 1633 C CA . LEU A 1 212 ? -12.30400 10.19400 12.27900 1.000 10.47187 212 LEU A CA 1
ATOM 1634 C C . LEU A 1 212 ? -13.48900 9.26700 12.48300 1.000 9.48106 212 LEU A C 1
ATOM 1635 O O . LEU A 1 212 ? -13.32800 8.04400 12.51300 1.000 11.01701 212 LEU A O 1
ATOM 1640 N N . LEU A 1 213 ? -14.69700 9.83500 12.59100 1.000 11.04750 213 LEU A N 1
ATOM 1641 C CA . LEU A 1 213 ? -15.87600 9.01300 12.81200 1.000 10.77793 213 LEU A CA 1
ATOM 1642 C C . LEU A 1 213 ? -16.22000 8.17700 11.58300 1.000 9.37955 213 LEU A C 1
ATOM 1643 O O . LEU A 1 213 ? -16.69200 7.04100 11.72200 1.000 10.92323 213 LEU A O 1
ATOM 1648 N N . ARG A 1 214 ? -15.98300 8.70100 10.38100 1.000 11.16103 214 ARG A N 1
ATOM 1649 C CA . ARG A 1 214 ? -16.24800 7.90000 9.18500 1.000 13.06254 214 ARG A CA 1
ATOM 1650 C C . ARG A 1 214 ? -15.30100 6.70100 9.10500 1.000 10.18179 214 ARG A C 1
ATOM 1651 O O . ARG A 1 214 ? -15.73600 5.57100 8.83800 1.000 14.42055 214 ARG A O 1
ATOM 1659 N N . PHE A 1 215 ? -14.00900 6.91400 9.35400 1.000 10.41048 215 PHE A N 1
ATOM 1660 C CA . PHE A 1 215 ? -13.07900 5.78400 9.39900 1.000 12.23825 215 PHE A CA 1
ATOM 1661 C C . PHE A 1 215 ? -13.46900 4.79800 10.49100 1.000 12.97107 215 PHE A C 1
ATOM 1662 O O . PHE A 1 215 ? -13.47800 3.58300 10.27300 1.000 13.42306 215 PHE A O 1
ATOM 1670 N N . ALA A 1 216 ? -13.79400 5.30100 11.68100 1.000 11.41626 216 ALA A N 1
ATOM 1671 C CA . ALA A 1 216 ? -14.11400 4.40500 12.78600 1.000 9.98072 216 ALA A CA 1
ATOM 1672 C C . ALA A 1 216 ? -15.31000 3.52500 12.46100 1.000 11.03329 216 ALA A C 1
ATOM 1673 O O . ALA A 1 216 ? -15.30400 2.33400 12.77300 1.000 11.55135 216 ALA A O 1
ATOM 1675 N N . ALA A 1 217 ? -16.34900 4.09300 11.83800 1.000 12.36706 217 ALA A N 1
ATOM 1676 C CA . ALA A 1 217 ? -17.49900 3.28000 11.45700 1.000 10.93753 217 ALA A CA 1
ATOM 1677 C C . ALA A 1 217 ? -17.08900 2.18400 10.48000 1.000 14.07723 217 ALA A C 1
ATOM 1678 O O . ALA A 1 217 ? -17.47000 1.01800 10.64800 1.000 18.82170 217 ALA A O 1
ATOM 1680 N N . ARG A 1 218 ? -16.30400 2.54000 9.45800 1.000 13.97345 218 ARG A N 1
ATOM 1681 C CA . ARG A 1 218 ? -15.88000 1.54300 8.47400 1.000 14.60208 218 ARG A CA 1
ATOM 1682 C C . ARG A 1 218 ? -15.00400 0.46500 9.10400 1.000 18.14423 218 ARG A C 1
ATOM 1683 O O . ARG A 1 218 ? -15.09500 -0.70800 8.71600 1.000 18.05169 218 ARG A O 1
ATOM 1689 N N . CYS A 1 219 ? -14.18100 0.83000 10.08800 1.000 13.27865 219 CYS A N 1
ATOM 1690 C CA . CYS A 1 219 ? -13.20800 -0.08100 10.69200 1.000 15.58154 219 CYS A CA 1
ATOM 1691 C C . CYS A 1 219 ? -13.73100 -0.82000 11.91400 1.000 14.50991 219 CYS A C 1
ATOM 1692 O O . CYS A 1 219 ? -12.99200 -1.62800 12.49200 1.000 16.46747 219 CYS A O 1
ATOM 1695 N N . GLY A 1 220 ? -14.95400 -0.54900 12.34600 1.000 12.78137 220 GLY A N 1
ATOM 1696 C CA . GLY A 1 220 ? -15.46000 -1.21000 13.53300 1.000 13.17170 220 GLY A CA 1
ATOM 1697 C C . GLY A 1 220 ? -14.85700 -0.73300 14.83700 1.000 13.91516 220 GLY A C 1
ATOM 1698 O O . GLY A 1 220 ? -14.84300 -1.48600 15.82200 1.000 17.88454 220 GLY A O 1
ATOM 1699 N N . VAL A 1 221 ? -14.37200 0.50500 14.87700 1.000 12.03939 221 VAL A N 1
ATOM 1700 C CA . VAL A 1 221 ? -13.75100 1.06300 16.07500 1.000 12.32515 221 VAL A CA 1
ATOM 1701 C C . VAL A 1 221 ? -14.84800 1.56000 16.99800 1.000 14.17252 221 VAL A C 1
ATOM 1702 O O . VAL A 1 221 ? -15.82100 2.18300 16.54700 1.000 15.64554 221 VAL A O 1
ATOM 1706 N N . GLY A 1 222 ? -14.69800 1.29000 18.29200 1.000 11.31235 222 GLY A N 1
ATOM 1707 C CA . GLY A 1 222 ? -15.72200 1.63800 19.26600 1.000 12.26448 222 GLY A CA 1
ATOM 1708 C C . GLY A 1 222 ? -15.98100 3.12600 19.40300 1.000 12.93270 222 GLY A C 1
ATOM 1709 O O . GLY A 1 222 ? -15.04900 3.92800 19.53200 1.000 12.50412 222 GLY A O 1
ATOM 1710 N N . THR A 1 223 ? -17.25900 3.50200 19.38000 1.000 13.66319 223 THR A N 1
ATOM 1711 C CA . THR A 1 223 ? -17.69300 4.88600 19.50300 1.000 11.51753 223 THR A CA 1
ATOM 1712 C C . THR A 1 223 ? -18.85100 4.98700 20.49100 1.000 14.13985 223 THR A C 1
ATOM 1713 O O . THR A 1 223 ? -19.87300 5.63200 20.23200 1.000 13.95937 223 THR A O 1
ATOM 1717 N N . SER A 1 224 ? -18.70000 4.35400 21.65800 1.000 12.87854 224 SER A N 1
ATOM 1718 C CA . SER A 1 224 ? -19.71000 4.50400 22.69500 1.000 12.19686 224 SER A CA 1
ATOM 1719 C C . SER A 1 224 ? -19.82100 5.96700 23.10300 1.000 12.40292 224 SER A C 1
ATOM 1720 O O . SER A 1 224 ? -18.90200 6.76900 22.90400 1.000 12.58091 224 SER A O 1
ATOM 1723 N N . ALA A 1 225 ? -20.97500 6.31100 23.68800 1.000 15.54164 225 ALA A N 1
ATOM 1724 C CA . ALA A 1 225 ? -21.18500 7.67300 24.16600 1.000 13.97697 225 ALA A CA 1
ATOM 1725 C C . ALA A 1 225 ? -20.05500 8.13800 25.07900 1.000 12.79701 225 ALA A C 1
ATOM 1726 O O . ALA A 1 225 ? -19.58300 9.27500 24.96800 1.000 14.18763 225 ALA A O 1
ATOM 1728 N N . LYS A 1 226 ? -19.61700 7.27700 25.99600 1.000 15.36770 226 LYS A N 1
ATOM 1729 C CA . LYS A 1 226 ? -18.59700 7.70500 26.95000 1.000 14.91503 226 LYS A CA 1
ATOM 1730 C C . LYS A 1 226 ? -17.26400 7.95500 26.25800 1.000 12.77909 226 LYS A C 1
ATOM 1731 O O . LYS A 1 226 ? -16.53800 8.89700 26.60300 1.000 13.95884 226 LYS A O 1
ATOM 1734 N N . VAL A 1 227 ? -16.94100 7.13900 25.25400 1.000 13.46889 227 VAL A N 1
ATOM 1735 C CA . VAL A 1 227 ? -15.68000 7.30000 24.54500 1.000 11.86489 227 VAL A CA 1
ATOM 1736 C C . VAL A 1 227 ? -15.71100 8.54400 23.66100 1.000 11.59992 227 VAL A C 1
ATOM 1737 O O . VAL A 1 227 ? -14.71400 9.26800 23.54400 1.000 13.45008 227 VAL A O 1
ATOM 1741 N N . VAL A 1 228 ? -16.84900 8.80400 23.01100 1.000 13.56045 228 VAL A N 1
ATOM 1742 C CA . VAL A 1 228 ? -16.97700 9.98500 22.16500 1.000 13.81863 228 VAL A CA 1
ATOM 1743 C C . VAL A 1 228 ? -16.80300 11.25400 22.98900 1.000 12.23220 228 VAL A C 1
ATOM 1744 O O . VAL A 1 228 ? -16.16600 12.21700 22.54900 1.000 14.73236 228 VAL A O 1
ATOM 1748 N N . LYS A 1 229 ? -17.34100 11.26300 24.21100 1.000 12.86787 229 LYS A N 1
ATOM 1749 C CA . LYS A 1 229 ? -17.17800 12.42200 25.07400 1.000 15.69669 229 LYS A CA 1
ATOM 1750 C C . LYS A 1 229 ? -15.72700 12.57600 25.52600 1.000 14.12821 229 LYS A C 1
ATOM 1751 O O . LYS A 1 229 ? -15.19500 13.69000 25.54200 1.000 16.02579 229 LYS A O 1
ATOM 1755 N N . LYS A 1 230 ? -15.07100 11.46500 25.87900 1.000 13.20841 230 LYS A N 1
ATOM 1756 C CA . LYS A 1 230 ? -13.70400 11.53200 26.39100 1.000 12.01864 230 LYS A CA 1
ATOM 1757 C C . LYS A 1 230 ? -12.70500 11.91400 25.30600 1.000 13.35268 230 LYS A C 1
ATOM 1758 O O . LYS A 1 230 ? -11.78600 12.70800 25.54900 1.000 15.25641 230 LYS A O 1
ATOM 1764 N N . TYR A 1 231 ? -12.85100 11.35000 24.11500 1.000 12.04242 231 TYR A N 1
ATOM 1765 C CA . TYR A 1 231 ? -11.93300 11.68400 23.04000 1.000 11.59253 231 TYR A CA 1
ATOM 1766 C C . TYR A 1 231 ? -12.27200 13.01400 22.38800 1.000 14.12635 231 TYR A C 1
ATOM 1767 O O . TYR A 1 231 ? -11.40500 13.60900 21.74400 1.000 16.54595 231 TYR A O 1
ATOM 1776 N N . GLY A 1 232 ? -13.50300 13.49700 22.55000 1.000 11.92393 232 GLY A N 1
ATOM 1777 C CA . GLY A 1 232 ? -13.91000 14.75200 21.94700 1.000 13.29971 232 GLY A CA 1
ATOM 1778 C C . GLY A 1 232 ? -14.35400 14.61200 20.50300 1.000 10.59678 232 GLY A C 1
ATOM 1779 O O . GLY A 1 232 ? -13.81400 15.27100 19.60800 1.000 14.53273 232 GLY A O 1
ATOM 1780 N N . LEU A 1 233 ? -15.35600 13.76500 20.26600 1.000 11.06721 233 LEU A N 1
ATOM 1781 C CA . LEU A 1 233 ? -15.81400 13.46700 18.91100 1.000 12.39476 233 LEU A CA 1
ATOM 1782 C C . LEU A 1 233 ? -17.25500 13.91400 18.66700 1.000 12.40735 233 LEU A C 1
ATOM 1783 O O . LEU A 1 233 ? -17.97200 13.29500 17.87700 1.000 12.63723 233 LEU A O 1
ATOM 1788 N N . SER A 1 234 ? -17.70800 14.97100 19.33300 1.000 13.39195 234 SER A N 1
ATOM 1789 C CA . SER A 1 234 ? -19.07000 15.44300 19.11500 1.000 11.37429 234 SER A CA 1
ATOM 1790 C C . SER A 1 234 ? -19.21500 16.07200 17.73400 1.000 14.54483 234 SER A C 1
ATOM 1791 O O . SER A 1 234 ? -18.35500 16.83400 17.28900 1.000 14.59232 234 SER A O 1
ATOM 1794 N N . ILE A 1 235 ? -20.32900 15.77800 17.05300 1.000 17.55106 235 ILE A N 1
ATOM 1795 C CA . ILE A 1 235 ? -20.51700 16.42000 15.75400 1.000 15.45023 235 ILE A CA 1
ATOM 1796 C C . ILE A 1 235 ? -21.03400 17.84100 15.89000 1.000 17.39512 235 ILE A C 1
ATOM 1797 O O . ILE A 1 235 ? -21.14500 18.54200 14.87500 1.000 19.66127 235 ILE A O 1
ATOM 1802 N N . THR A 1 236 ? -21.31500 18.30000 17.11200 1.000 17.41918 236 THR A N 1
ATOM 1803 C CA . THR A 1 236 ? -21.56300 19.71100 17.38800 1.000 17.21035 236 THR A CA 1
ATOM 1804 C C . THR A 1 236 ? -20.36500 20.38900 18.04400 1.000 18.26047 236 THR A C 1
ATOM 1805 O O . THR A 1 236 ? -20.50500 21.48200 18.60500 1.000 16.68997 236 THR A O 1
ATOM 1809 N N . SER A 1 237 ? -19.18700 19.77600 17.96900 1.000 13.07670 237 SER A N 1
ATOM 1810 C CA . SER A 1 237 ? -17.99900 20.35900 18.57800 1.000 13.79992 237 SER A CA 1
ATOM 1811 C C . SER A 1 237 ? -17.70800 21.74300 18.01200 1.000 12.29803 237 SER A C 1
ATOM 1812 O O . SER A 1 237 ? -17.78900 21.97300 16.80200 1.000 14.50371 237 SER A O 1
ATOM 1815 N N . LEU A 1 238 ? -17.34500 22.66400 18.90900 1.000 15.34499 238 LEU A N 1
ATOM 1816 C CA . LEU A 1 238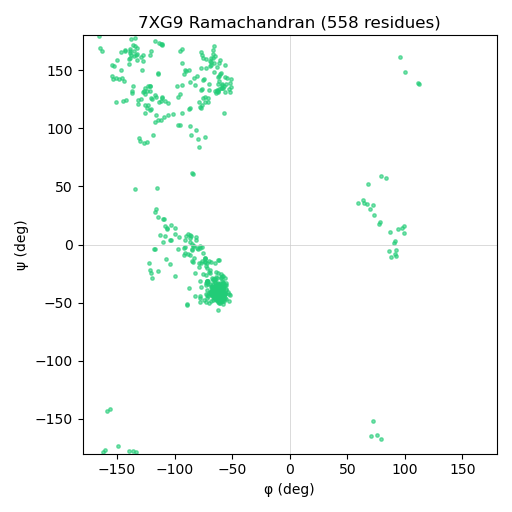 ? -16.90900 23.99000 18.48600 1.000 14.96119 238 LEU A CA 1
ATOM 1817 C C . LEU A 1 238 ? -15.52700 23.96000 17.85700 1.000 15.16866 238 LEU A C 1
ATOM 1818 O O . LEU A 1 238 ? -15.14900 24.91000 17.16100 1.000 17.79308 238 LEU A O 1
ATOM 1823 N N . ILE A 1 239 ? -14.75900 22.89900 18.09500 1.000 15.36922 239 ILE A N 1
ATOM 1824 C CA . ILE A 1 239 ? -13.42500 22.77500 17.52800 1.000 15.44152 239 ILE A CA 1
ATOM 1825 C C . ILE A 1 239 ? -13.47100 22.08900 16.17400 1.000 12.13382 239 ILE A C 1
ATOM 1826 O O . ILE A 1 239 ? -12.91500 22.57900 15.19000 1.000 15.47710 239 ILE A O 1
ATOM 1831 N N . GLY A 1 240 ? -14.12700 20.93300 16.09300 1.000 14.51384 240 GLY A N 1
ATOM 1832 C CA . GLY A 1 240 ? -14.29000 20.25900 14.82600 1.000 14.01546 240 GLY A CA 1
ATOM 1833 C C . GLY A 1 240 ? -13.21500 19.24900 14.49600 1.000 12.03564 240 GLY A C 1
ATOM 1834 O O . GLY A 1 240 ? -13.33000 18.56100 13.47400 1.000 15.05025 240 GLY A O 1
ATOM 1835 N N . SER A 1 241 ? -12.18400 19.13400 15.33100 1.000 11.57855 241 SER A N 1
ATOM 1836 C CA . SER A 1 241 ? -11.08500 18.19300 15.12900 1.000 11.71349 241 SER A CA 1
ATOM 1837 C C . SER A 1 241 ? -10.71500 17.57400 16.46800 1.000 11.69124 241 SER A C 1
ATOM 1838 O O . SER A 1 241 ? -11.10400 18.07100 17.52600 1.000 13.26703 241 SER A O 1
ATOM 1841 N N . ALA A 1 242 ? -9.95000 16.48000 16.41600 1.000 11.00738 242 ALA A N 1
ATOM 1842 C CA . ALA A 1 242 ? -9.53700 15.76500 17.61900 1.000 11.70180 242 ALA A CA 1
ATOM 1843 C C . ALA A 1 242 ? -8.19500 15.07800 17.39000 1.000 9.76076 242 ALA A C 1
ATOM 1844 O O . ALA A 1 242 ? -7.93600 14.55900 16.30000 1.000 11.42898 242 ALA A O 1
ATOM 1846 N N . GLY A 1 243 ? -7.35700 15.06400 18.43400 1.000 11.46115 243 GLY A N 1
ATOM 1847 C CA . GLY A 1 243 ? -6.07000 14.40900 18.39400 1.000 11.55306 243 GLY A CA 1
ATOM 1848 C C . GLY A 1 243 ? -6.01300 13.21600 19.33100 1.000 10.87763 243 GLY A C 1
ATOM 1849 O O . GLY A 1 243 ? -6.94400 12.96200 20.10300 1.000 12.41837 243 GLY A O 1
ATOM 1850 N N . PRO A 1 244 ? -4.92000 12.45600 19.28300 1.000 10.33165 244 PRO A N 1
ATOM 1851 C CA . PRO A 1 244 ? -4.83200 11.22000 20.07800 1.000 12.85610 244 PRO A CA 1
ATOM 1852 C C . PRO A 1 244 ? -4.33400 11.38800 21.50500 1.000 13.32525 244 PRO A C 1
ATOM 1853 O O . PRO A 1 244 ? -4.13700 10.36700 22.17700 1.000 11.03754 244 PRO A O 1
ATOM 1857 N N . ASP A 1 245 ? -4.16500 12.61200 22.00400 1.000 13.14125 245 ASP A N 1
ATOM 1858 C CA . ASP A 1 245 ? -3.66700 12.75500 23.37000 1.000 14.99065 245 ASP A CA 1
ATOM 1859 C C . ASP A 1 245 ? -4.48000 12.01700 24.43900 1.000 13.31176 245 ASP A C 1
ATOM 1860 O O . ASP A 1 245 ? -3.85100 11.48200 25.36600 1.000 11.35235 245 ASP A O 1
ATOM 1865 N N . PRO A 1 246 ? -5.81500 11.88400 24.37300 1.000 13.80492 246 PRO A N 1
ATOM 1866 C CA . PRO A 1 246 ? -6.49600 11.11500 25.44000 1.000 12.79350 246 PRO A CA 1
ATOM 1867 C C . PRO A 1 246 ? -6.03400 9.67300 25.53200 1.000 13.22670 246 PRO A C 1
ATOM 1868 O O . PRO A 1 246 ? -5.91100 9.12300 26.63800 1.000 15.31733 246 PRO A O 1
ATOM 1872 N N . VAL A 1 247 ? -5.76900 9.04000 24.38800 1.000 11.83562 247 VAL A N 1
ATOM 1873 C CA . VAL A 1 247 ? -5.29400 7.65900 24.39500 1.000 9.91004 247 VAL A CA 1
ATOM 1874 C C . VAL A 1 247 ? -3.86200 7.60200 24.90700 1.000 9.80257 247 VAL A C 1
ATOM 1875 O O . VAL A 1 247 ? -3.52400 6.75800 25.75200 1.000 10.42952 247 VAL A O 1
ATOM 1879 N N . ILE A 1 248 ? -3.00700 8.51900 24.43000 1.000 9.34838 248 ILE A N 1
ATOM 1880 C CA . ILE A 1 248 ? -1.61300 8.56800 24.87800 1.000 10.38126 248 ILE A CA 1
ATOM 1881 C C . ILE A 1 248 ? -1.53500 8.78700 26.38300 1.000 13.53365 248 ILE A C 1
ATOM 1882 O O . ILE A 1 248 ? -0.67300 8.21300 27.06200 1.000 13.04051 248 ILE A O 1
ATOM 1887 N N . GLU A 1 249 ? -2.44400 9.59000 26.93200 1.000 12.10293 249 GLU A N 1
ATOM 1888 C CA . GLU A 1 249 ? -2.39500 9.88100 28.36200 1.000 12.41806 249 GLU A CA 1
ATOM 1889 C C . GLU A 1 249 ? -2.74000 8.67200 29.21800 1.000 11.34573 249 GLU A C 1
ATOM 1890 O O . GLU A 1 249 ? -2.33500 8.62200 30.38400 1.000 12.90065 249 GLU A O 1
ATOM 1896 N N . ASP A 1 250 ? -3.48700 7.70900 28.69100 1.000 11.09119 250 ASP A N 1
ATOM 1897 C CA . ASP A 1 250 ? -3.71600 6.45800 29.40500 1.000 11.24035 250 ASP A CA 1
ATOM 1898 C C . ASP A 1 250 ? -2.61900 5.43400 29.13100 1.000 11.46037 250 ASP A C 1
ATOM 1899 O O . ASP A 1 250 ? -2.20000 4.70200 30.03500 1.000 11.76594 250 ASP A O 1
ATOM 1904 N N . LEU A 1 251 ? -2.12100 5.37600 27.89400 1.000 10.07667 251 LEU A N 1
ATOM 1905 C CA . LEU A 1 251 ? -1.08000 4.41200 27.55200 1.000 10.25481 251 LEU A CA 1
ATOM 1906 C C . LEU A 1 251 ? 0.19600 4.64100 28.34300 1.000 12.01316 251 LEU A C 1
ATOM 1907 O O . LEU A 1 251 ? 0.79200 3.69700 28.86800 1.000 12.80318 251 LEU A O 1
ATOM 1912 N N . THR A 1 252 ? 0.67300 5.88200 28.38200 1.000 10.58622 252 THR A N 1
ATOM 1913 C CA . THR A 1 252 ? 1.99900 6.10900 28.95200 1.000 11.60467 252 THR A CA 1
ATOM 1914 C C . THR A 1 252 ? 2.09400 5.66900 30.41000 1.000 11.04114 252 THR A C 1
ATOM 1915 O O . THR A 1 252 ? 3.06100 4.96400 30.74500 1.000 13.76482 252 THR A O 1
ATOM 1919 N N . PRO A 1 253 ? 1.13900 6.00000 31.31900 1.000 10.86412 253 PRO A N 1
ATOM 1920 C CA . PRO A 1 253 ? 1.26800 5.50700 32.69800 1.000 13.10208 253 PRO A CA 1
ATOM 1921 C C . PRO A 1 253 ? 0.93800 4.03000 32.88900 1.000 13.31398 253 PRO A C 1
ATOM 1922 O O . PRO A 1 253 ? 1.47400 3.42100 33.82100 1.000 14.96572 253 PRO A O 1
ATOM 1926 N N . VAL A 1 254 ? 0.10300 3.42900 32.03200 1.000 9.85914 254 VAL A N 1
ATOM 1927 C CA . VAL A 1 254 ? -0.44700 2.10300 32.31600 1.000 9.80895 254 VAL A CA 1
ATOM 1928 C C . VAL A 1 254 ? 0.29700 0.98300 31.58900 1.000 12.83808 254 VAL A C 1
ATOM 1929 O O . VAL A 1 254 ? 0.34100 -0.15200 32.07800 1.000 15.11885 254 VAL A O 1
ATOM 1933 N N . LEU A 1 255 ? 0.91300 1.27500 30.44700 1.000 10.85629 255 LEU A N 1
ATOM 1934 C CA . LEU A 1 255 ? 1.74400 0.25600 29.81300 1.000 12.18317 255 LEU A CA 1
ATOM 1935 C C . LEU A 1 255 ? 2.83700 -0.21300 30.77500 1.000 14.30573 255 LEU A C 1
ATOM 1936 O O . LEU A 1 255 ? 3.47900 0.59000 31.45700 1.000 15.69088 255 LEU A O 1
ATOM 1941 N N . GLY A 1 256 ? 3.06000 -1.52600 30.82500 1.000 15.48118 256 GLY A N 1
ATOM 1942 C CA . GLY A 1 256 ? 4.01500 -2.07700 31.75900 1.000 20.06926 256 GLY A CA 1
ATOM 1943 C C . GLY A 1 256 ? 4.83900 -3.19500 31.15900 1.000 21.84849 256 GLY A C 1
ATOM 1944 O O . GLY A 1 256 ? 4.70100 -3.53000 29.97700 1.000 20.06678 256 GLY A O 1
ATOM 1945 N N . PRO A 1 257 ? 5.71300 -3.80100 31.96900 1.000 20.68838 257 PRO A N 1
ATOM 1946 C CA . PRO A 1 257 ? 6.51800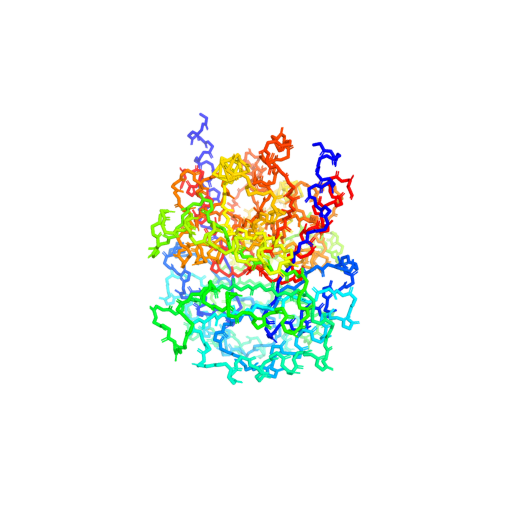 -4.92500 31.46200 1.000 25.55820 257 PRO A CA 1
ATOM 1947 C C . PRO A 1 257 ? 5.68000 -6.05300 30.89200 1.000 21.83230 257 PRO A C 1
ATOM 1948 O O . PRO A 1 257 ? 6.14000 -6.75600 29.98100 1.000 23.46508 257 PRO A O 1
ATOM 1952 N N . GLU A 1 258 ? 4.45000 -6.23300 31.38200 1.000 18.59216 258 GLU A N 1
ATOM 1953 C CA . GLU A 1 258 ? 3.56700 -7.29200 30.91500 1.000 20.14935 258 GLU A CA 1
ATOM 1954 C C . GLU A 1 258 ? 3.09700 -7.07600 29.48600 1.000 20.16553 258 GLU A C 1
ATOM 1955 O O . GLU A 1 258 ? 2.57100 -8.01700 28.87600 1.000 24.13520 258 GLU A O 1
ATOM 1961 N N . HIS A 1 259 ? 3.26400 -5.87000 28.94200 1.000 17.85210 259 HIS A N 1
ATOM 1962 C CA . HIS A 1 259 ? 2.89600 -5.60800 27.55900 1.000 19.36126 259 HIS A CA 1
ATOM 1963 C C . HIS A 1 259 ? 4.03300 -5.84200 26.57200 1.000 20.45866 259 HIS A C 1
ATOM 1964 O O . HIS A 1 259 ? 3.78600 -5.78600 25.36500 1.000 17.46021 259 HIS A O 1
ATOM 1971 N N . GLY A 1 260 ? 5.25500 -6.09900 27.04500 1.000 20.10203 260 GLY A N 1
ATOM 1972 C CA . GLY A 1 260 ? 6.33700 -6.43500 26.12900 1.000 17.70353 260 GLY A CA 1
ATOM 1973 C C . GLY A 1 260 ? 6.81100 -5.23500 25.32000 1.000 19.13839 260 GLY A C 1
ATOM 1974 O O . GLY A 1 260 ? 6.71800 -4.07700 25.74600 1.000 18.63941 260 GLY A O 1
ATOM 1975 N N . GLN A 1 261 ? 7.33200 -5.52600 24.12500 1.000 17.92056 261 GLN A N 1
ATOM 1976 C CA . GLN A 1 261 ? 7.92300 -4.52600 23.23400 1.000 19.75998 261 GLN A CA 1
ATOM 1977 C C . GLN A 1 261 ? 6.83700 -3.72400 22.52600 1.000 13.88255 261 GLN A C 1
ATOM 1978 O O . GLN A 1 261 ? 6.07800 -4.29800 21.74100 1.000 14.82455 261 GLN A O 1
ATOM 1984 N N . VAL A 1 262 ? 6.78100 -2.40900 22.76300 1.000 11.72201 262 VAL A N 1
ATOM 1985 C CA . VAL A 1 262 ? 5.67600 -1.57900 22.28000 1.000 11.91704 262 VAL A CA 1
ATOM 1986 C C . VAL A 1 262 ? 6.21700 -0.28000 21.69500 1.000 13.74466 262 VAL A C 1
ATOM 1987 O O . VAL A 1 262 ? 7.08400 0.36800 22.28900 1.000 17.84824 262 VAL A O 1
ATOM 1991 N N . HIS A 1 263 ? 5.67700 0.11500 20.53700 1.000 11.11733 263 HIS A N 1
ATOM 1992 C CA . HIS A 1 263 ? 5.92000 1.41500 19.92000 1.000 11.18616 263 HIS A CA 1
ATOM 1993 C C . HIS A 1 263 ? 4.58000 1.99000 19.48700 1.000 9.70768 263 HIS A C 1
ATOM 1994 O O . HIS A 1 263 ? 3.52800 1.37300 19.67000 1.000 10.25412 263 HIS A O 1
ATOM 2001 N N . LEU A 1 264 ? 4.62000 3.16700 18.86700 1.000 10.10294 264 LEU A N 1
ATOM 2002 C CA . LEU A 1 264 ? 3.42200 3.82300 18.36900 1.000 10.34658 264 LEU A CA 1
ATOM 2003 C C . LEU A 1 264 ? 3.44000 3.91000 16.85000 1.000 10.55205 264 LEU A C 1
ATOM 2004 O O . LEU A 1 264 ? 4.49500 4.08700 16.23500 1.000 12.54124 264 LEU A O 1
ATOM 2009 N N . HIS A 1 265 ? 2.25200 3.83200 16.25300 1.000 9.05231 265 HIS A N 1
ATOM 2010 C CA . HIS A 1 265 ? 2.07800 4.05600 14.82200 1.000 8.64068 265 HIS A CA 1
ATOM 2011 C C . HIS A 1 265 ? 0.99800 5.10900 14.63400 1.000 10.48076 265 HIS A C 1
ATOM 2012 O O . HIS A 1 265 ? -0.05200 5.02400 15.27600 1.000 11.79693 265 HIS A O 1
ATOM 2019 N N . PHE A 1 266 ? 1.25600 6.11400 13.79400 1.000 10.16593 266 PHE A N 1
ATOM 2020 C CA . PHE A 1 266 ? 0.30400 7.19900 13.57500 1.000 9.51196 266 PHE A CA 1
ATOM 2021 C C . PHE A 1 266 ? -0.32100 7.08800 12.19000 1.000 10.45493 266 PHE A C 1
ATOM 2022 O O . PHE A 1 266 ? 0.38800 7.08200 11.17500 1.000 13.09083 266 PHE A O 1
ATOM 2030 N N . TYR A 1 267 ? -1.65200 7.02100 12.15900 1.000 9.62532 267 TYR A N 1
ATOM 2031 C CA . TYR A 1 267 ? -2.39500 7.04800 10.91000 1.000 10.76377 267 TYR A CA 1
ATOM 2032 C C . TYR A 1 267 ? -2.67000 8.49400 10.53700 1.000 11.86792 267 TYR A C 1
ATOM 2033 O O . TYR A 1 267 ? -3.36600 9.18900 11.28500 1.000 11.04708 267 TYR A O 1
ATOM 2042 N N . PRO A 1 268 ? -2.15300 8.98400 9.43500 1.000 9.28938 268 PRO A N 1
ATOM 2043 C CA . PRO A 1 268 ? -2.24500 10.42300 9.11900 1.000 11.15209 268 PRO A CA 1
ATOM 2044 C C . PRO A 1 268 ? -3.56100 10.80800 8.44900 1.000 13.39013 268 PRO A C 1
ATOM 2045 O O . PRO A 1 268 ? -3.59200 11.33400 7.33200 1.000 14.79028 268 PRO A O 1
ATOM 2049 N N . PHE A 1 269 ? -4.67000 10.57000 9.15500 1.000 12.78709 269 PHE A N 1
ATOM 2050 C CA . PHE A 1 269 ? -5.99400 10.83200 8.60000 1.000 12.68700 269 PHE A CA 1
ATOM 2051 C C . PHE A 1 269 ? -6.18300 12.29000 8.22500 1.000 14.16773 269 PHE A C 1
ATOM 2052 O O . PHE A 1 269 ? -6.97200 12.59400 7.32000 1.000 16.18935 269 PHE A O 1
ATOM 2060 N N . GLY A 1 270 ? -5.49700 13.20200 8.91000 1.000 12.36362 270 GLY A N 1
ATOM 2061 C CA . GLY A 1 270 ? -5.58500 14.61800 8.64500 1.000 13.47297 270 GLY A CA 1
ATOM 2062 C C . GLY A 1 270 ? -4.45400 15.17000 7.81500 1.000 14.02523 270 GLY A C 1
ATOM 2063 O O . GLY A 1 270 ? -4.35100 16.39600 7.68300 1.000 16.85667 270 GLY A O 1
ATOM 2064 N N . GLY A 1 271 ? -3.60500 14.32300 7.25800 1.000 14.40575 271 GLY A N 1
ATOM 2065 C CA . GLY A 1 271 ? -2.48900 14.77900 6.44000 1.000 13.48547 271 GLY A CA 1
ATOM 2066 C C . GLY A 1 271 ? -1.16500 14.49500 7.13000 1.000 12.36771 271 GLY A C 1
ATOM 2067 O O . GLY A 1 271 ? -1.00700 14.71900 8.33600 1.000 13.46880 271 GLY A O 1
ATOM 2068 N N . LEU A 1 272 ? -0.18900 14.02700 6.35100 1.000 12.82437 272 LEU A N 1
ATOM 2069 C CA . LEU A 1 272 ? 1.09500 13.63200 6.92400 1.000 12.68600 272 LEU A CA 1
ATOM 2070 C C . LEU A 1 272 ? 1.78900 14.79900 7.62200 1.000 13.37707 272 LEU A C 1
ATOM 2071 O O . LEU A 1 272 ? 2.29100 14.65500 8.74000 1.000 12.96375 272 LEU A O 1
ATOM 2076 N N . VAL A 1 273 ? 1.82300 15.97000 6.98600 1.000 13.64640 273 VAL A N 1
ATOM 2077 C CA . VAL A 1 273 ? 2.51300 17.10300 7.59600 1.000 12.90938 273 VAL A CA 1
ATOM 2078 C C . VAL A 1 273 ? 1.85400 17.47800 8.91700 1.000 12.94442 273 VAL A C 1
ATOM 2079 O O . VAL A 1 273 ? 2.52900 17.64400 9.93900 1.000 12.24646 273 VAL A O 1
ATOM 2083 N N . LYS A 1 274 ? 0.52100 17.60100 8.91700 1.000 11.04580 274 LYS A N 1
ATOM 2084 C CA . LYS A 1 274 ? -0.18800 17.93100 10.14900 1.000 11.99856 274 LYS A CA 1
ATOM 2085 C C . LYS A 1 274 ? 0.08400 16.89300 11.22800 1.000 13.04208 274 LYS A C 1
ATOM 2086 O O . LYS A 1 274 ? 0.23700 17.22900 12.40900 1.000 11.98828 274 LYS A O 1
ATOM 2092 N N . THR A 1 275 ? 0.15600 15.62500 10.83600 1.000 11.35785 275 THR A N 1
ATOM 2093 C CA . THR A 1 275 ? 0.33000 14.55100 11.80600 1.000 11.03359 275 THR A CA 1
ATOM 2094 C C . THR A 1 275 ? 1.70300 14.61700 12.44700 1.000 11.74089 275 THR A C 1
ATOM 2095 O O . THR A 1 275 ? 1.83400 14.55200 13.67600 1.000 11.34881 275 THR A O 1
ATOM 2099 N N . ASN A 1 276 ? 2.74800 14.75000 11.63400 1.000 10.52043 276 ASN A N 1
ATOM 2100 C CA . ASN A 1 276 ? 4.06700 14.77600 12.23700 1.000 12.81605 276 ASN A CA 1
ATOM 2101 C C . ASN A 1 276 ? 4.31100 16.07200 13.00200 1.000 13.20911 276 ASN A C 1
ATOM 2102 O O . ASN A 1 276 ? 4.99000 16.04900 14.03500 1.000 13.75789 276 ASN A O 1
ATOM 2107 N N . GLU A 1 277 ? 3.76500 17.20100 12.52500 1.000 12.73780 277 GLU A N 1
ATOM 2108 C CA . GLU A 1 277 ? 3.83900 18.44100 13.30100 1.000 11.41587 277 GLU A CA 1
ATOM 2109 C C . GLU A 1 277 ? 3.20200 18.27500 14.67300 1.000 11.88614 277 GLU A C 1
ATOM 2110 O O . GLU A 1 277 ? 3.73200 18.77400 15.67100 1.000 14.46888 277 GLU A O 1
ATOM 2116 N N . TRP A 1 278 ? 2.06500 17.57500 14.74300 1.000 10.84925 278 TRP A N 1
ATOM 2117 C CA . TRP A 1 278 ? 1.43400 17.28600 16.02900 1.000 10.04285 278 TRP A CA 1
ATOM 2118 C C . TRP A 1 278 ? 2.37600 16.51400 16.94200 1.000 12.27956 278 TRP A C 1
ATOM 2119 O O . TRP A 1 278 ? 2.49700 16.81800 18.13300 1.000 12.31978 278 TRP A O 1
ATOM 2130 N N . ILE A 1 279 ? 3.04400 15.49800 16.39700 1.000 10.79382 279 ILE A N 1
ATOM 2131 C CA . ILE A 1 279 ? 3.97800 14.70500 17.19400 1.000 11.23259 279 ILE A CA 1
ATOM 2132 C C . ILE A 1 279 ? 5.09000 15.58300 17.73800 1.000 12.20549 279 ILE A C 1
ATOM 2133 O O . ILE A 1 279 ? 5.43600 15.5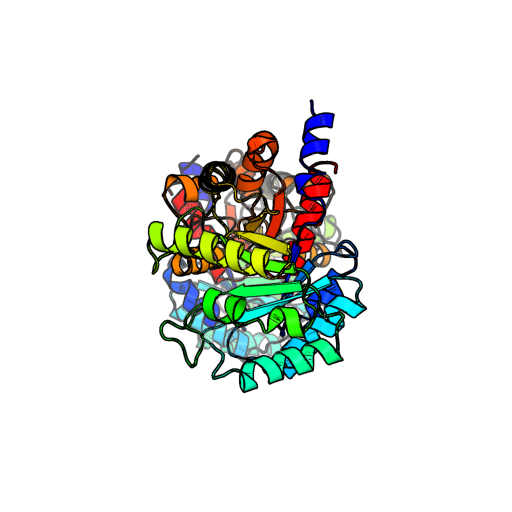0700 18.92100 1.000 13.52749 279 ILE A O 1
ATOM 2138 N N . VAL A 1 280 ? 5.66800 16.42300 16.87400 1.000 10.51419 280 VAL A N 1
ATOM 2139 C CA . VAL A 1 280 ? 6.73900 17.32800 17.28800 1.000 13.85272 280 VAL A CA 1
ATOM 2140 C C . VAL A 1 280 ? 6.24100 18.26800 18.37600 1.000 16.75434 280 VAL A C 1
ATOM 2141 O O . VAL A 1 280 ? 6.88400 18.45100 19.41700 1.000 16.10037 280 VAL A O 1
ATOM 2145 N N . ASN A 1 281 ? 5.06400 18.84800 18.16700 1.000 14.31960 281 ASN A N 1
ATOM 2146 C CA . ASN A 1 281 ? 4.56300 19.84400 19.10500 1.000 15.90799 281 ASN A CA 1
ATOM 2147 C C . ASN A 1 281 ? 4.09800 19.21400 20.41000 1.000 17.13568 281 ASN A C 1
ATOM 2148 O O . ASN A 1 281 ? 4.24600 19.82600 21.47700 1.000 17.94623 281 ASN A O 1
ATOM 2153 N N . PHE A 1 282 ? 3.52400 18.01200 20.34700 1.000 13.93865 282 PHE A N 1
ATOM 2154 C CA . PHE A 1 282 ? 3.16100 17.29700 21.56700 1.000 13.33321 282 PHE A CA 1
ATOM 2155 C C . PHE A 1 282 ? 4.40100 16.99400 22.39200 1.000 17.03550 282 PHE A C 1
ATOM 2156 O O . PHE A 1 282 ? 4.43600 17.25500 23.59800 1.000 16.35770 282 PHE A O 1
ATOM 2164 N N . LYS A 1 283 ? 5.44200 16.45800 21.74900 1.000 18.37335 283 LYS A N 1
ATOM 2165 C CA . LYS A 1 283 ? 6.67100 16.16200 22.47600 1.000 18.43469 283 LYS A CA 1
ATOM 2166 C C . LYS A 1 283 ? 7.24500 17.42800 23.09200 1.000 19.12856 283 LYS A C 1
ATOM 2167 O O . LYS A 1 283 ? 7.66800 17.41800 24.25200 1.000 18.63236 283 LYS A O 1
ATOM 2173 N N . GLY A 1 284 ? 7.21100 18.54100 22.35300 1.000 18.50594 284 GLY A N 1
ATOM 2174 C CA . GLY A 1 284 ? 7.73000 19.78500 22.88800 1.000 19.66797 284 GLY A CA 1
ATOM 2175 C C . GLY A 1 284 ? 6.97300 20.25200 24.11600 1.000 23.42893 284 GLY A C 1
ATOM 2176 O O . GLY A 1 284 ? 7.57900 20.65400 25.11300 1.000 26.39190 284 GLY A O 1
ATOM 2177 N N . LYS A 1 285 ? 5.64000 20.20000 24.06700 1.000 19.03796 285 LYS A N 1
ATOM 2178 C CA . LYS A 1 285 ? 4.84800 20.64500 25.21100 1.000 19.92249 285 LYS A CA 1
ATOM 2179 C C . LYS A 1 285 ? 5.04500 19.74500 26.42000 1.000 23.76378 285 LYS A C 1
ATOM 2180 O O . LYS A 1 285 ? 4.94700 20.21000 27.56000 1.000 27.07085 285 LYS A O 1
ATOM 2186 N N . GLN A 1 286 ? 5.32000 18.46200 26.19900 1.000 20.44769 286 GLN A N 1
ATOM 2187 C CA . GLN A 1 286 ? 5.58500 17.54700 27.29700 1.000 21.01398 286 GLN A CA 1
ATOM 2188 C C . GLN A 1 286 ? 7.03700 17.57600 27.75000 1.000 25.29587 286 GLN A C 1
ATOM 2189 O O . GLN A 1 286 ? 7.39500 16.82600 28.66200 1.000 25.50679 286 GLN A O 1
ATOM 2195 N N . GLY A 1 287 ? 7.87800 18.39700 27.13000 1.000 22.40727 287 GLY A N 1
ATOM 2196 C CA . GLY A 1 287 ? 9.25800 18.51400 27.55700 1.000 22.79505 287 GLY A CA 1
ATOM 2197 C C . GLY A 1 287 ? 10.13000 17.32200 27.23000 1.000 25.39887 287 GLY A C 1
ATOM 2198 O O . GLY A 1 287 ? 11.04000 16.99700 28.00300 1.000 29.65364 287 GLY A O 1
ATOM 2199 N N . ILE A 1 288 ? 9.87700 16.65600 26.10700 1.000 22.24903 288 ILE A N 1
ATOM 2200 C CA . ILE A 1 288 ? 10.70900 15.55200 25.64300 1.000 25.28583 288 ILE A CA 1
ATOM 2201 C C . ILE A 1 288 ? 11.08500 15.79900 24.18500 1.000 29.54297 288 ILE A C 1
ATOM 2202 O O . ILE A 1 288 ? 11.71400 14.96400 23.54100 1.000 28.54857 288 ILE A O 1
ATOM 2207 N N . ASP B 1 7 ? -23.95800 33.30200 31.67000 1.000 37.20073 7 ASP B N 1
ATOM 2208 C CA . ASP B 1 7 ? -25.37700 33.67400 31.90300 1.000 34.94260 7 ASP B CA 1
ATOM 2209 C C . ASP B 1 7 ? -26.15500 33.49000 30.60300 1.000 32.57323 7 ASP B C 1
ATOM 2210 O O . ASP B 1 7 ? -25.80400 34.14800 29.60800 1.000 31.79078 7 ASP B O 1
ATOM 2215 N N . LYS B 1 8 ? -27.17400 32.63100 30.62200 1.000 33.23486 8 LYS B N 1
ATOM 2216 C CA . LYS B 1 8 ? -27.94900 32.38100 29.41100 1.000 31.11684 8 LYS B CA 1
ATOM 2217 C C . LYS B 1 8 ? -28.68100 33.63500 28.94800 1.000 32.31292 8 LYS B C 1
ATOM 2218 O O . LYS B 1 8 ? -28.74500 33.91600 27.74400 1.000 28.18818 8 LYS B O 1
ATOM 2220 N N . ALA B 1 9 ? -29.23300 34.40800 29.88600 1.000 30.34854 9 ALA B N 1
ATOM 2221 C CA . ALA B 1 9 ? -29.98600 35.60100 29.51100 1.000 32.31457 9 ALA B CA 1
ATOM 2222 C C . ALA B 1 9 ? -29.10500 36.59700 28.76600 1.000 27.52427 9 ALA B C 1
ATOM 2223 O O . ALA B 1 9 ? -29.47400 37.08700 27.69100 1.000 26.47592 9 ALA B O 1
ATOM 2225 N N . ALA B 1 10 ? -27.93400 36.90600 29.32500 1.000 30.02015 10 ALA B N 1
ATOM 2226 C CA . ALA B 1 10 ? -27.03300 37.86400 28.69300 1.000 25.91795 10 ALA B CA 1
ATOM 2227 C C . ALA B 1 10 ? -26.52100 37.34100 27.35700 1.000 29.02697 10 ALA B C 1
ATOM 2228 O O . ALA B 1 10 ? -26.42700 38.09500 26.38100 1.000 29.20692 10 ALA B O 1
ATOM 2230 N N . LEU B 1 11 ? -26.20700 36.04600 27.28600 1.000 24.55478 11 LEU B N 1
ATOM 2231 C CA . LEU B 1 11 ? -25.74900 35.46000 26.02900 1.000 23.58114 11 LEU B CA 1
ATOM 2232 C C . LEU B 1 11 ? -26.81000 35.57900 24.94100 1.000 24.81905 11 LEU B C 1
ATOM 2233 O O . LEU B 1 11 ? -26.51800 36.01100 23.81800 1.000 24.93038 11 LEU B O 1
ATOM 2238 N N . SER B 1 12 ? -28.05300 35.19800 25.25600 1.000 25.80144 12 SER B N 1
ATOM 2239 C CA . SER B 1 12 ? -29.12600 35.25100 24.26700 1.000 23.09885 12 SER B CA 1
ATOM 2240 C C . SER B 1 12 ? -29.31500 36.66200 23.73100 1.000 24.94045 12 SER B C 1
ATOM 2241 O O . SER B 1 12 ? -29.54500 36.85500 22.53000 1.000 26.58207 12 SER B O 1
ATOM 2244 N N . ARG B 1 13 ? -29.23700 37.66200 24.61300 1.000 24.96639 13 ARG B N 1
ATOM 2245 C CA . ARG B 1 13 ? -29.38000 39.04300 24.17000 1.000 27.17541 13 ARG B CA 1
ATOM 2246 C C . ARG B 1 13 ? -28.21300 39.45200 23.28300 1.000 24.79756 13 ARG B C 1
ATOM 2247 O O . ARG B 1 13 ? -28.41600 40.07300 22.23100 1.000 25.31256 13 ARG B O 1
ATOM 2255 N N . LEU B 1 14 ? -26.98900 39.07800 23.67300 1.000 23.42661 14 LEU B N 1
ATOM 2256 C CA . LEU B 1 14 ? -25.80200 39.45300 22.90600 1.000 25.43767 14 LEU B CA 1
ATOM 2257 C C . LEU B 1 14 ? -25.82200 38.86000 21.50400 1.000 22.92386 14 LEU B C 1
ATOM 2258 O O . LEU B 1 14 ? -25.33200 39.49300 20.56100 1.000 24.53515 14 LEU B O 1
ATOM 2263 N N . PHE B 1 15 ? -26.39300 37.66600 21.34000 1.000 22.98938 15 PHE B N 1
ATOM 2264 C CA . PHE B 1 15 ? -26.46900 37.01900 20.03600 1.000 24.52152 15 PHE B CA 1
ATOM 2265 C C . PHE B 1 15 ? -27.71100 37.39400 19.23700 1.000 24.26496 15 PHE B C 1
ATOM 2266 O O . PHE B 1 15 ? -27.80700 37.01300 18.06600 1.000 28.88414 15 PHE B O 1
ATOM 2274 N N . THR B 1 16 ? -28.66400 38.11300 19.82300 1.000 27.36163 16 THR B N 1
ATOM 2275 C CA . THR B 1 16 ? -29.81200 38.56600 19.05200 1.000 22.66030 16 THR B CA 1
ATOM 2276 C C . THR B 1 16 ? -29.33900 39.48900 17.93400 1.000 20.04657 16 THR B C 1
ATOM 2277 O O . THR B 1 16 ? -28.51000 40.37200 18.15500 1.000 20.45772 16 THR B O 1
ATOM 2281 N N . ASP B 1 17 ? -29.81600 39.22700 16.71500 1.000 21.05494 17 ASP B N 1
ATOM 2282 C CA . ASP B 1 17 ? -29.56300 40.09800 15.56600 1.000 17.83070 17 ASP B CA 1
ATOM 2283 C C . ASP B 1 17 ? -28.07900 40.16400 15.20400 1.000 20.52669 17 ASP B C 1
ATOM 2284 O O . ASP B 1 17 ? -27.56600 41.21500 14.82300 1.000 21.57030 17 ASP B O 1
ATOM 2289 N N . TYR B 1 18 ? -27.37300 39.04200 15.30300 1.000 17.07401 18 TYR B N 1
ATOM 2290 C CA . TYR B 1 18 ? -25.98800 39.06000 14.84600 1.000 14.40879 18 TYR B CA 1
ATOM 2291 C C . TYR B 1 18 ? -25.94500 39.19100 13.32500 1.000 15.46026 18 TYR B C 1
ATOM 2292 O O . TYR B 1 18 ? -26.90400 38.86500 12.62200 1.000 16.10147 18 TYR B O 1
ATOM 2301 N N . SER B 1 19 ? -24.81100 39.66600 12.81100 1.000 12.86340 19 SER B N 1
ATOM 2302 C CA . SER B 1 19 ? -24.68200 39.87700 11.37700 1.000 14.51215 19 SER B CA 1
ATOM 2303 C C . SER B 1 19 ? -23.52300 39.05200 10.82900 1.000 13.44110 19 SER B C 1
ATOM 2304 O O . SER B 1 19 ? -22.65100 38.57600 11.57300 1.000 13.69556 19 SER B O 1
ATOM 2307 N N . LEU B 1 20 ? -23.53700 38.90300 9.50400 1.000 14.24714 20 LEU B N 1
ATOM 2308 C CA . LEU B 1 20 ? -22.57500 38.11700 8.73700 1.000 11.88419 20 LEU B CA 1
ATOM 2309 C C . LEU B 1 20 ? -22.13300 38.92300 7.52500 1.000 13.89560 20 LEU B C 1
ATOM 2310 O O . LEU B 1 20 ? -22.63200 40.02100 7.26100 1.000 13.51912 20 LEU B O 1
ATOM 2315 N N . GLU B 1 21 ? -21.21400 38.35000 6.75900 1.000 13.64681 21 GLU B N 1
ATOM 2316 C CA . GLU B 1 21 ? -20.76500 38.98600 5.53200 1.000 14.03540 21 GLU B CA 1
ATOM 2317 C C . GLU B 1 21 ? -20.29200 37.91500 4.56400 1.000 14.82052 21 GLU B C 1
ATOM 2318 O O . GLU B 1 21 ? -19.88800 36.81500 4.96700 1.000 17.51997 21 GLU B O 1
ATOM 2324 N N . ILE B 1 22 ? -20.38000 38.24200 3.27600 1.000 13.36482 22 ILE B N 1
ATOM 2325 C CA . ILE B 1 22 ? -19.88800 37.40100 2.19400 1.000 15.29404 22 ILE B CA 1
ATOM 2326 C C . ILE B 1 22 ? -19.18400 38.27300 1.16400 1.000 17.13306 22 ILE B C 1
ATOM 2327 O O . ILE B 1 22 ? -19.34600 39.49900 1.12400 1.000 14.21817 22 ILE B O 1
ATOM 2332 N N . THR B 1 23 ? -18.39600 37.61800 0.33200 1.000 15.00068 23 THR B N 1
ATOM 2333 C CA . THR B 1 23 ? -17.89900 38.17500 -0.91500 1.000 18.20792 23 THR B CA 1
ATOM 2334 C C . THR B 1 23 ? -18.79700 37.74900 -2.06300 1.000 17.05929 23 THR B C 1
ATOM 2335 O O . THR B 1 23 ? -19.61500 36.83400 -1.93000 1.000 19.10930 23 THR B O 1
ATOM 2339 N N . PRO B 1 24 ? -18.66500 38.38600 -3.23100 1.000 16.95713 24 PRO B N 1
ATOM 2340 C CA . PRO B 1 24 ? -19.46900 37.96000 -4.39100 1.000 17.97796 24 PRO B CA 1
ATOM 2341 C C . PRO B 1 24 ? -19.21200 36.52600 -4.83200 1.000 20.07441 24 PRO B C 1
ATOM 2342 O O . PRO B 1 24 ? -20.00300 35.99500 -5.62100 1.000 23.08799 24 PRO B O 1
ATOM 2346 N N . LYS B 1 25 ? -18.15100 35.88300 -4.35500 1.000 21.62801 25 LYS B N 1
ATOM 2347 C CA . LYS B 1 25 ? -17.86000 34.51400 -4.75400 1.000 21.07181 25 LYS B CA 1
ATOM 2348 C C . LYS B 1 25 ? -18.48900 33.47900 -3.83600 1.000 22.51821 25 LYS B C 1
ATOM 2349 O O . LYS B 1 25 ? -18.25400 32.28300 -4.03100 1.000 24.47738 25 LYS B O 1
ATOM 2352 N N . ASP B 1 26 ? -19.28500 33.90100 -2.85000 1.000 18.24783 26 ASP B N 1
ATOM 2353 C CA . ASP B 1 26 ? -19.79400 33.01000 -1.81400 1.000 17.27570 26 ASP B CA 1
ATOM 2354 C C . ASP B 1 26 ? -21.29300 32.74700 -1.92600 1.000 16.24429 26 ASP B C 1
ATOM 2355 O O . ASP B 1 26 ? -21.92600 32.39000 -0.92800 1.000 17.23071 26 ASP B O 1
ATOM 2360 N N . VAL B 1 27 ? -21.89100 32.92800 -3.10500 1.000 17.73731 27 VAL B N 1
ATOM 2361 C CA . VAL B 1 27 ? -23.33800 32.74800 -3.20000 1.000 17.51435 27 VAL B CA 1
ATOM 2362 C C . VAL B 1 27 ? -23.71400 31.28800 -2.95700 1.000 19.88160 27 VAL B C 1
ATOM 2363 O O . VAL B 1 27 ? -24.71000 30.99500 -2.28300 1.000 18.93520 27 VAL B O 1
ATOM 2367 N N . GLU B 1 28 ? -22.91200 30.34800 -3.46200 1.000 19.20547 28 GLU B N 1
ATOM 2368 C CA . GLU B 1 28 ? -23.22700 28.94400 -3.20700 1.000 19.94473 28 GLU B CA 1
ATOM 2369 C C . GLU B 1 28 ? -23.12900 28.61500 -1.71900 1.000 20.46569 28 GLU B C 1
ATOM 2370 O O . GLU B 1 28 ? -24.00100 27.92900 -1.17600 1.000 18.41479 28 GLU B O 1
ATOM 2376 N N . ALA B 1 29 ? -22.08500 29.10100 -1.04000 1.000 16.38827 29 ALA B N 1
ATOM 2377 C CA . ALA B 1 29 ? -21.98200 28.87400 0.39800 1.000 17.39651 29 ALA B CA 1
ATOM 2378 C C . ALA B 1 29 ? -23.14500 29.51800 1.13200 1.000 19.18844 29 ALA B C 1
ATOM 2379 O O . ALA B 1 29 ? -23.67100 28.95600 2.09900 1.000 16.68472 29 ALA B O 1
ATOM 2381 N N . LEU B 1 30 ? -23.56000 30.70200 0.68200 1.000 18.14218 30 LEU B N 1
ATOM 2382 C CA . LEU B 1 30 ? -24.73700 31.34100 1.25300 1.000 19.14778 30 LEU B CA 1
ATOM 2383 C C . LEU B 1 30 ? -25.96800 30.45700 1.09700 1.000 19.14518 30 LEU B C 1
ATOM 2384 O O . LEU B 1 30 ? -26.72200 30.25500 2.05600 1.000 17.65521 30 LEU B O 1
ATOM 2389 N N . GLU B 1 31 ? -26.17700 29.90800 -0.10800 1.000 19.26771 31 GLU B N 1
ATOM 2390 C CA . GLU B 1 31 ? -27.33300 29.04700 -0.33700 1.000 19.79916 31 GLU B CA 1
ATOM 2391 C C . GLU B 1 31 ? -27.29100 27.81500 0.55100 1.000 20.37325 31 GLU B C 1
ATOM 2392 O O . GLU B 1 31 ? -28.34000 27.34300 1.01000 1.000 20.54388 31 GLU B O 1
ATOM 2398 N N . ASN B 1 32 ? -26.09600 27.29300 0.81900 1.000 16.69029 32 ASN B N 1
ATOM 2399 C CA . ASN B 1 32 ? -25.99700 26.08800 1.63600 1.000 20.17812 32 ASN B CA 1
ATOM 2400 C C . ASN B 1 32 ? -26.15900 26.39100 3.11700 1.000 18.25567 32 ASN B C 1
ATOM 2401 O O . ASN B 1 32 ? -26.66900 25.55300 3.86800 1.000 21.12386 32 ASN B O 1
ATOM 2406 N N . ALA B 1 33 ? -25.74000 27.57400 3.55200 1.000 15.75346 33 ALA B N 1
ATOM 2407 C CA . ALA B 1 33 ? -25.85500 27.98100 4.94400 1.000 13.86279 33 ALA B CA 1
ATOM 2408 C C . ALA B 1 33 ? -27.21400 28.57400 5.29100 1.000 17.02122 33 ALA B C 1
ATOM 2409 O O . ALA B 1 33 ? -27.52400 28.70500 6.47800 1.000 15.16682 33 ALA B O 1
ATOM 2411 N N . ALA B 1 34 ? -28.02500 28.93200 4.28900 1.000 16.44698 34 ALA B N 1
ATOM 2412 C CA . ALA B 1 34 ? -29.20100 29.76900 4.52800 1.000 15.49532 34 ALA B CA 1
ATOM 2413 C C . ALA B 1 34 ? -30.16500 29.14000 5.53000 1.000 14.97048 34 ALA B C 1
ATOM 2414 O O . ALA B 1 34 ? -30.76200 29.84200 6.35600 1.000 17.03161 34 ALA B O 1
ATOM 2416 N N . HIS B 1 35 ? -30.31500 27.81300 5.48100 1.000 17.52908 35 HIS B N 1
ATOM 2417 C CA . HIS B 1 35 ? -31.30400 27.14900 6.32200 1.000 19.06923 35 HIS B CA 1
ATOM 2418 C C . HIS B 1 35 ? -31.07200 27.41500 7.80600 1.000 18.62750 35 HIS B C 1
ATOM 2419 O O . HIS B 1 35 ? -32.02800 27.40300 8.58900 1.000 20.64255 35 HIS B O 1
ATOM 2426 N N . MET B 1 36 ? -29.82700 27.67900 8.20800 1.000 17.26764 36 MET B N 1
ATOM 2427 C CA . MET B 1 36 ? -29.47400 27.89000 9.60700 1.000 17.62858 36 MET B CA 1
ATOM 2428 C C . MET B 1 36 ? -29.24900 29.35400 9.96400 1.000 16.99692 36 MET B C 1
ATOM 2429 O O . MET B 1 36 ? -28.86900 29.65300 11.09800 1.000 17.44042 36 MET B O 1
ATOM 2431 N N . ILE B 1 37 ? -29.46300 30.27100 9.03600 1.000 16.36997 37 ILE B N 1
ATOM 2432 C CA . ILE B 1 37 ? -29.30800 31.69900 9.29500 1.000 16.79137 37 ILE B CA 1
ATOM 2433 C C . ILE B 1 37 ? -30.67700 32.27400 9.64400 1.000 16.27846 37 ILE B C 1
ATOM 2434 O O . ILE B 1 37 ? -31.64200 32.02500 8.91000 1.000 18.81811 37 ILE B O 1
ATOM 2439 N N . PRO B 1 38 ? -30.80800 33.00600 10.74200 1.000 16.46719 38 PRO B N 1
ATOM 2440 C CA . PRO B 1 38 ? -32.11000 33.57200 11.12400 1.000 18.47544 38 PRO B CA 1
ATOM 2441 C C . PRO B 1 38 ? -32.66500 34.48500 10.04500 1.000 21.28821 38 PRO B C 1
ATOM 2442 O O . PRO B 1 38 ? -31.92600 35.28500 9.44800 1.000 17.92106 38 PRO B O 1
ATOM 2446 N N . PRO B 1 39 ? -33.96300 34.39500 9.76700 1.000 16.74683 39 PRO B N 1
ATOM 2447 C CA . PRO B 1 39 ? -34.59200 35.35000 8.84700 1.000 19.40113 39 PRO B CA 1
ATOM 2448 C C . PRO B 1 39 ? -34.28400 36.78400 9.24700 1.000 17.46578 39 PRO B C 1
ATOM 2449 O O . PRO B 1 39 ? -34.27400 37.13100 10.43000 1.000 15.96215 39 PRO B O 1
ATOM 2453 N N . GLY B 1 40 ? -34.00200 37.61300 8.24300 1.000 18.65997 40 GLY B N 1
ATOM 2454 C CA . GLY B 1 40 ? -33.73800 39.01600 8.46400 1.000 18.20292 40 GLY B CA 1
ATOM 2455 C C . GLY B 1 40 ? -32.30600 39.36200 8.79300 1.000 16.19802 40 GLY B C 1
ATOM 2456 O O . GLY B 1 40 ? -31.98600 40.55500 8.88400 1.000 18.57796 40 GLY B O 1
ATOM 2457 N N . THR B 1 41 ? -31.43300 38.36800 8.97300 1.000 15.90986 41 THR B N 1
ATOM 2458 C CA . THR B 1 41 ? -30.03800 38.63600 9.30500 1.000 17.64704 41 THR B CA 1
ATOM 2459 C C . THR B 1 41 ? -29.43000 39.59900 8.29700 1.000 12.95655 41 THR B C 1
ATOM 2460 O O . THR B 1 41 ? -29.61200 39.44300 7.08400 1.000 14.78162 41 THR B O 1
ATOM 2464 N N . LEU B 1 42 ? -28.72300 40.60100 8.81500 1.000 15.44559 42 LEU B N 1
ATOM 2465 C CA . LEU B 1 42 ? -27.97700 41.52400 7.97100 1.000 12.25123 42 LEU B CA 1
ATOM 2466 C C . LEU B 1 42 ? -26.74400 40.81100 7.44500 1.000 12.24173 42 LEU B C 1
ATOM 2467 O O . LEU B 1 42 ? -25.94900 40.27700 8.22800 1.000 15.66980 42 LEU B O 1
ATOM 2472 N N . ILE B 1 43 ? -26.60800 40.74900 6.12400 1.000 11.80113 43 ILE B N 1
ATOM 2473 C CA . ILE B 1 43 ? -25.45600 40.10700 5.49400 1.000 14.25034 43 ILE B CA 1
ATOM 2474 C C . ILE B 1 43 ? -24.79500 41.11700 4.56600 1.000 13.64361 43 ILE B C 1
ATOM 2475 O O . ILE B 1 43 ? -25.39800 41.55700 3.57600 1.000 13.78624 43 ILE B O 1
ATOM 2480 N N . SER B 1 44 ? -23.54500 41.46000 4.87400 1.000 12.70546 44 SER B N 1
ATOM 2481 C CA . SER B 1 44 ? -22.77900 42.40000 4.06600 1.000 14.21888 44 SER B CA 1
ATOM 2482 C C . SER B 1 44 ? -22.25700 41.74200 2.79400 1.000 12.95941 44 SER B C 1
ATOM 2483 O O . SER B 1 44 ? -22.01600 40.53200 2.74500 1.000 13.51019 44 SER B O 1
ATOM 2486 N N . VAL B 1 45 ? -22.08300 42.55200 1.75500 1.000 13.32367 45 VAL B N 1
ATOM 2487 C CA . VAL B 1 45 ? -21.34700 42.15800 0.55900 1.000 12.69129 45 VAL B CA 1
ATOM 2488 C C . VAL B 1 45 ? -20.14500 43.08100 0.49300 1.000 14.46405 45 VAL B C 1
ATOM 2489 O O . VAL B 1 45 ? -20.29700 44.28900 0.26700 1.000 13.36561 45 VAL B O 1
ATOM 2493 N N . THR B 1 46 ? -18.95700 42.52900 0.69500 1.000 13.40660 46 THR B N 1
ATOM 2494 C CA . THR B 1 46 ? -17.80000 43.40100 0.76800 1.000 13.54646 46 THR B CA 1
ATOM 2495 C C . THR B 1 46 ? -17.41300 43.87900 -0.62800 1.000 15.68982 46 THR B C 1
ATOM 2496 O O . THR B 1 46 ? -17.82100 43.31900 -1.65600 1.000 14.85508 46 THR B O 1
ATOM 2500 N N . PHE B 1 47 ? -16.65100 44.97000 -0.65200 1.000 13.65760 47 PHE B N 1
ATOM 2501 C CA . PHE B 1 47 ? -16.29000 45.67800 -1.87500 1.000 14.32417 47 PHE B CA 1
ATOM 2502 C C . PHE B 1 47 ? -14.76700 45.62000 -1.95400 1.000 16.81472 47 PHE B C 1
ATOM 2503 O O . PHE B 1 47 ? -14.06700 46.46100 -1.38400 1.000 17.70945 47 PHE B O 1
ATOM 2511 N N . LEU B 1 48 ? -14.26300 44.62300 -2.67800 1.000 16.62795 48 LEU B N 1
ATOM 2512 C CA . LEU B 1 48 ? -12.83700 44.33200 -2.73200 1.000 19.47595 48 LEU B CA 1
ATOM 2513 C C . LEU B 1 48 ? -12.42900 43.98500 -4.15700 1.000 25.95115 48 LEU B C 1
ATOM 2514 O O . LEU B 1 48 ? -13.30000 43.78300 -5.01700 1.000 20.66416 48 LEU B O 1
ATOM 2519 N N . PRO B 1 49 ? -11.12300 43.91700 -4.44300 1.000 28.32149 49 PRO B N 1
ATOM 2520 C CA . PRO B 1 49 ? -10.67500 43.44000 -5.75600 1.000 27.17997 49 PRO B CA 1
ATOM 2521 C C . PRO B 1 49 ? -11.20800 42.05300 -6.06900 1.000 20.77351 49 PRO B C 1
ATOM 2522 O O . PRO B 1 49 ? -11.49400 41.25100 -5.17600 1.000 29.70256 49 PRO B O 1
ATOM 2526 N N . GLY B 1 50 ? -11.31000 41.76900 -7.36000 1.000 29.52557 50 GLY B N 1
ATOM 2527 C CA . GLY B 1 50 ? -11.73300 40.46900 -7.82400 1.000 26.59913 50 GLY B CA 1
ATOM 2528 C C . GLY B 1 50 ? -13.18100 40.35900 -8.23600 1.000 30.86945 50 GLY B C 1
ATOM 2529 O O . GLY B 1 50 ? -13.64700 39.23900 -8.47300 1.000 32.22576 50 GLY B O 1
ATOM 2530 N N . ALA B 1 51 ? -13.90600 41.47400 -8.33600 1.000 25.21399 51 ALA B N 1
ATOM 2531 C CA . ALA B 1 51 ? -15.32400 41.43600 -8.66600 1.000 26.65057 51 ALA B CA 1
ATOM 2532 C C . ALA B 1 51 ? -15.74800 42.74600 -9.31500 1.000 25.32182 51 ALA B C 1
ATOM 2533 O O . ALA B 1 51 ? -15.13300 43.79300 -9.09200 1.000 29.28371 51 ALA B O 1
ATOM 2535 N N . GLU B 1 52 ? -16.80800 42.67600 -10.11700 1.000 23.13520 52 GLU B N 1
ATOM 2536 C CA . GLU B 1 52 ? -17.44500 43.84100 -10.72400 1.000 28.46105 52 GLU B CA 1
ATOM 2537 C C . GLU B 1 52 ? -18.83400 44.05400 -10.12400 1.000 22.85223 52 GLU B C 1
ATOM 2538 O O . GLU B 1 52 ? -19.34100 43.23000 -9.35900 1.000 19.28363 52 GLU B O 1
ATOM 2540 N N . TYR B 1 53 ? -19.45800 45.17900 -10.48700 1.000 21.89074 53 TYR B N 1
ATOM 2541 C CA . TYR B 1 53 ? -20.75300 45.52300 -9.90200 1.000 18.80970 53 TYR B CA 1
ATOM 2542 C C . TYR B 1 53 ? -21.78500 44.43400 -10.14400 1.000 22.63123 53 TYR B C 1
ATOM 2543 O O . TYR B 1 53 ? -22.61300 44.15200 -9.27200 1.000 18.42763 53 TYR B O 1
ATOM 2552 N N . GLU B 1 54 ? -21.76500 43.82600 -11.33100 1.000 22.84402 54 GLU B N 1
ATOM 2553 C CA . GLU B 1 54 ? -22.71800 42.76100 -11.61900 1.000 24.38805 54 GLU B CA 1
ATOM 2554 C C . GLU B 1 54 ? -22.58800 41.63100 -10.60700 1.000 19.77183 54 GLU B C 1
ATOM 2555 O O . GLU B 1 54 ? -23.60000 41.10300 -10.12700 1.000 19.75971 54 GLU B O 1
ATOM 2561 N N . ASP B 1 55 ? -21.35000 41.26300 -10.25900 1.000 18.35437 55 ASP B N 1
ATOM 2562 C CA . ASP B 1 55 ? -21.14300 40.17400 -9.30600 1.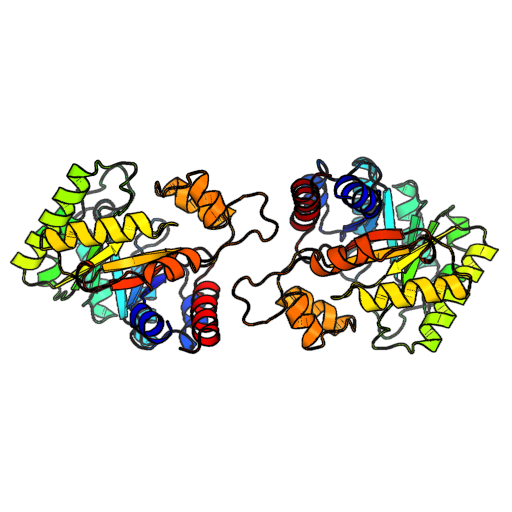000 16.65885 55 ASP B CA 1
ATOM 2563 C C . ASP B 1 55 ? -21.64500 40.55800 -7.92200 1.000 20.46494 55 ASP B C 1
ATOM 2564 O O . ASP B 1 55 ? -22.28700 39.75400 -7.23600 1.000 16.82715 55 ASP B O 1
ATOM 2569 N N . ARG B 1 56 ? -21.36100 41.78500 -7.49400 1.000 17.35555 56 ARG B N 1
ATOM 2570 C CA . ARG B 1 56 ? -21.79900 42.23000 -6.17500 1.000 17.41298 56 ARG B CA 1
ATOM 2571 C C . ARG B 1 56 ? -23.31600 42.34700 -6.10000 1.000 16.96835 56 ARG B C 1
ATOM 2572 O O . ARG B 1 56 ? -23.91900 41.99000 -5.08300 1.000 16.33540 56 ARG B O 1
ATOM 2580 N N . ALA B 1 57 ? -23.94900 42.84800 -7.16300 1.000 16.69898 57 ALA B N 1
ATOM 2581 C CA . ALA B 1 57 ? -25.40300 42.93900 -7.18700 1.000 15.57910 57 ALA B CA 1
ATOM 2582 C C . ALA B 1 57 ? -26.04400 41.55900 -7.19200 1.000 16.03182 57 ALA B C 1
ATOM 2583 O O . ALA B 1 57 ? -27.10400 41.36000 -6.58600 1.000 17.56058 57 ALA B O 1
ATOM 2585 N N . ARG B 1 58 ? -25.42000 40.59900 -7.87800 1.000 16.35561 58 ARG B N 1
ATOM 2586 C CA . ARG B 1 58 ? -25.95200 39.23700 -7.87700 1.000 16.02125 58 ARG B CA 1
ATOM 2587 C C . ARG B 1 58 ? -25.99100 38.67000 -6.46400 1.000 16.91080 58 ARG B C 1
ATOM 2588 O O . ARG B 1 58 ? -26.99000 38.06800 -6.05400 1.000 20.54977 58 ARG B O 1
ATOM 2596 N N . ALA B 1 59 ? -24.91700 38.87400 -5.69600 1.000 16.68670 59 ALA B N 1
ATOM 2597 C CA . ALA B 1 59 ? -24.88800 38.40500 -4.31500 1.000 14.68870 59 ALA B CA 1
ATOM 2598 C C . ALA B 1 59 ? -25.91300 39.13100 -3.45000 1.000 16.35458 59 ALA B C 1
ATOM 2599 O O . ALA B 1 59 ? -26.57700 38.51000 -2.61100 1.000 16.32277 59 ALA B O 1
ATOM 2601 N N . ALA B 1 60 ? -26.05100 40.45000 -3.62400 1.000 14.29773 60 ALA B N 1
ATOM 2602 C CA . ALA B 1 60 ? -27.01900 41.17600 -2.81400 1.000 15.46972 60 ALA B CA 1
ATOM 2603 C C . ALA B 1 60 ? -28.44000 40.71700 -3.12300 1.000 15.00035 60 ALA B C 1
ATOM 2604 O O . ALA B 1 60 ? -29.25500 40.55600 -2.21000 1.000 15.01646 60 ALA B O 1
ATOM 2606 N N . LYS B 1 61 ? -28.74300 40.50900 -4.40800 1.000 16.69479 61 LYS B N 1
ATOM 2607 C CA . LYS B 1 61 ? -30.04400 39.99100 -4.82400 1.000 15.05055 61 LYS B CA 1
ATOM 2608 C C . LYS B 1 61 ? -30.33500 38.64800 -4.16400 1.000 18.88155 61 LYS B C 1
ATOM 2609 O O . LYS B 1 61 ? -31.42700 38.43000 -3.62600 1.000 17.88207 61 LYS B O 1
ATOM 2615 N N . ARG B 1 62 ? -29.35900 37.73900 -4.18800 1.000 16.39022 62 ARG B N 1
ATOM 2616 C CA . ARG B 1 62 ? -29.58200 36.41900 -3.60600 1.000 17.03874 62 ARG B CA 1
ATOM 2617 C C . ARG B 1 62 ? -29.77800 36.50100 -2.09600 1.000 17.86322 62 ARG B C 1
ATOM 2618 O O . ARG B 1 62 ? -30.60500 35.77800 -1.53600 1.000 16.82587 62 ARG B O 1
ATOM 2626 N N . ILE B 1 63 ? -29.03600 37.38100 -1.41700 1.000 15.57092 63 ILE B N 1
ATOM 2627 C CA . ILE B 1 63 ? -29.22700 37.56400 0.01800 1.000 11.53696 63 ILE B CA 1
ATOM 2628 C C . ILE B 1 63 ? -30.67700 37.92600 0.32200 1.000 15.92613 63 ILE B C 1
ATOM 2629 O O . ILE B 1 63 ? -31.30400 37.37300 1.23600 1.000 15.87579 63 ILE B O 1
ATOM 2634 N N . GLN B 1 64 ? -31.23500 38.85500 -0.44900 1.000 16.84566 64 GLN B N 1
ATOM 2635 C CA . GLN B 1 64 ? -32.61500 39.25900 -0.22500 1.000 19.05437 64 GLN B CA 1
ATOM 2636 C C . GLN B 1 64 ? -33.58600 38.14000 -0.58000 1.000 17.14866 64 GLN B C 1
ATOM 2637 O O . GLN B 1 64 ? -34.55400 37.90600 0.15100 1.000 17.78479 64 GLN B O 1
ATOM 2643 N N . GLU B 1 65 ? -33.34600 37.44700 -1.69700 1.000 18.37592 65 GLU B N 1
ATOM 2644 C CA . GLU B 1 65 ? -34.23800 36.36000 -2.10000 1.000 20.04809 65 GLU B CA 1
ATOM 2645 C C . GLU B 1 65 ? -34.32000 35.27700 -1.03800 1.000 22.86556 65 GLU B C 1
ATOM 2646 O O . GLU B 1 65 ? -35.36300 34.62800 -0.88400 1.000 23.73357 65 GLU B O 1
ATOM 2652 N N . LEU B 1 66 ? -33.24300 35.07100 -0.29200 1.000 18.94238 66 LEU B N 1
ATOM 2653 C CA . LEU B 1 66 ? -33.21600 34.03500 0.72900 1.000 17.75029 66 LEU B CA 1
ATOM 2654 C C . LEU B 1 66 ? -33.76700 34.50600 2.06900 1.000 17.57886 66 LEU B C 1
ATOM 2655 O O . LEU B 1 66 ? -33.71800 33.74900 3.04100 1.000 20.44310 66 LEU B O 1
ATOM 2660 N N . GLY B 1 67 ? -34.30900 35.71600 2.14700 1.000 16.82778 67 GLY B N 1
ATOM 2661 C CA . GLY B 1 67 ? -34.94000 36.17000 3.36600 1.000 17.08594 67 GLY B CA 1
ATOM 2662 C C . GLY B 1 67 ? -34.06100 36.96500 4.30100 1.000 16.14435 67 GLY B C 1
ATOM 2663 O O . GLY B 1 67 ? -34.44700 37.18700 5.45400 1.000 17.57290 67 GLY B O 1
ATOM 2664 N N . PHE B 1 68 ? -32.90100 37.41400 3.84200 1.000 17.27006 68 PHE B N 1
ATOM 2665 C CA . PHE B 1 68 ? -31.96400 38.16800 4.65100 1.000 15.89802 68 PHE B CA 1
ATOM 2666 C C . PHE B 1 68 ? -31.90700 39.60800 4.14100 1.000 16.63182 68 PHE B C 1
ATOM 2667 O O . PHE B 1 68 ? -32.51200 39.95000 3.12500 1.000 17.49136 68 PHE B O 1
ATOM 2675 N N . ARG B 1 69 ? -31.21000 40.46300 4.88500 1.000 15.01033 69 ARG B N 1
ATOM 2676 C CA . ARG B 1 69 ? -31.14300 41.88800 4.56100 1.000 15.64891 69 ARG B CA 1
ATOM 2677 C C . ARG B 1 69 ? -29.75400 42.23000 4.04900 1.000 13.75377 69 ARG B C 1
ATOM 2678 O O . ARG B 1 69 ? -28.79400 42.21100 4.83900 1.000 14.84880 69 ARG B O 1
ATOM 2686 N N . PRO B 1 70 ? -29.58800 42.52800 2.76100 1.000 16.78533 70 PRO B N 1
ATOM 2687 C CA . PRO B 1 70 ? -28.24400 42.78100 2.22700 1.000 14.23628 70 PRO B CA 1
ATOM 2688 C C . PRO B 1 70 ? -27.71300 44.15100 2.62100 1.000 14.89819 70 PRO B C 1
ATOM 2689 O O . PRO B 1 70 ? -28.45100 45.13800 2.67500 1.000 16.62560 70 PRO B O 1
ATOM 2693 N N . VAL B 1 71 ? -26.41500 44.19500 2.91200 1.000 13.39328 71 VAL B N 1
ATOM 2694 C CA . VAL B 1 71 ? -25.72300 45.44600 3.23100 1.000 12.32574 71 VAL B CA 1
ATOM 2695 C C . VAL B 1 71 ? -24.55400 45.61100 2.27000 1.000 12.54031 71 VAL B C 1
ATOM 2696 O O . VAL B 1 71 ? -23.43900 45.16500 2.58400 1.000 12.49899 71 VAL B O 1
ATOM 2700 N N . PRO B 1 72 ? -24.75000 46.22200 1.10100 1.000 12.67136 72 PRO B N 1
ATOM 2701 C CA . PRO B 1 72 ? -23.61500 46.45400 0.20000 1.000 12.17825 72 PRO B CA 1
ATOM 2702 C C . PRO B 1 72 ? -22.60300 47.39700 0.83300 1.000 13.15409 72 PRO B C 1
ATOM 2703 O O . PRO B 1 72 ? -22.95900 48.45300 1.36800 1.000 13.00184 72 PRO B O 1
ATOM 2707 N N . HIS B 1 73 ? -21.33900 46.99200 0.79900 1.000 11.30251 73 HIS B N 1
ATOM 2708 C CA . HIS B 1 73 ? -20.25400 47.89100 1.15800 1.000 10.95793 73 HIS B CA 1
ATOM 2709 C C . HIS B 1 73 ? -19.91200 48.79900 -0.01000 1.000 11.75671 73 HIS B C 1
ATOM 2710 O O . HIS B 1 73 ? -19.95200 48.38700 -1.17200 1.000 11.80154 73 HIS B O 1
ATOM 2717 N N . LEU B 1 74 ? -19.54700 50.03800 0.31400 1.000 10.95220 74 LEU B N 1
ATOM 2718 C CA . LEU B 1 74 ? -19.09100 51.01600 -0.66500 1.000 10.48071 74 LEU B CA 1
ATOM 2719 C C . LEU B 1 74 ? -17.69000 51.44100 -0.26600 1.000 10.34699 74 LEU B C 1
ATOM 2720 O O . LEU B 1 74 ? -17.49400 51.98000 0.83100 1.000 12.80935 74 LEU B O 1
ATOM 2725 N N . SER B 1 75 ? -16.72400 51.13400 -1.12900 1.000 10.54419 75 SER B N 1
ATOM 2726 C CA . SER B 1 75 ? -15.31800 51.46500 -0.92200 1.000 11.45990 75 SER B CA 1
ATOM 2727 C C . SER B 1 75 ? -15.01100 52.77600 -1.63600 1.000 11.20796 75 SER B C 1
ATOM 2728 O O . SER B 1 75 ? -14.85500 52.81600 -2.86200 1.000 11.88585 75 SER B O 1
ATOM 2731 N N . ALA B 1 76 ? -14.92800 53.86400 -0.86600 1.000 9.28775 76 ALA B N 1
ATOM 2732 C CA . ALA B 1 76 ? -14.84400 55.19400 -1.46800 1.000 10.24295 76 ALA B CA 1
ATOM 2733 C C . ALA B 1 76 ? -13.65100 55.33100 -2.41100 1.000 11.22830 76 ALA B C 1
ATOM 2734 O O . ALA B 1 76 ? -13.78700 55.86900 -3.52100 1.000 11.17571 76 ALA B O 1
ATOM 2736 N N . ARG B 1 77 ? -12.47600 54.84100 -1.99300 1.000 11.69973 77 ARG B N 1
ATOM 2737 C CA . ARG B 1 77 ? -11.26100 55.03600 -2.77300 1.000 10.84569 77 ARG B CA 1
ATOM 2738 C C . ARG B 1 77 ? -11.21400 54.17000 -4.02000 1.000 15.78248 77 ARG B C 1
ATOM 2739 O O . ARG B 1 77 ? -10.35100 54.39800 -4.87600 1.000 15.57124 77 ARG B O 1
ATOM 2747 N N . ARG B 1 78 ? -12.11100 53.19600 -4.15700 1.000 11.55515 78 ARG B N 1
ATOM 2748 C CA . ARG B 1 78 ? -12.16300 52.38900 -5.36500 1.000 15.07958 78 ARG B CA 1
ATOM 2749 C C . ARG B 1 78 ? -13.10600 52.96100 -6.41200 1.000 17.65914 78 ARG B C 1
ATOM 2750 O O . ARG B 1 78 ? -13.18000 52.41900 -7.51800 1.000 22.41945 78 ARG B O 1
ATOM 2755 N N . LEU B 1 79 ? -13.79100 54.05500 -6.11200 1.000 12.39944 79 LEU B N 1
ATOM 2756 C CA . LEU B 1 79 ? -14.74400 54.66200 -7.02700 1.000 16.46706 79 LEU B CA 1
ATOM 2757 C C . LEU B 1 79 ? -14.10500 55.82000 -7.78500 1.000 15.73680 79 LEU B C 1
ATOM 2758 O O . LEU B 1 79 ? -13.41100 56.65700 -7.19600 1.000 16.23259 79 LEU B O 1
ATOM 2763 N N . ILE B 1 80 ? -14.36300 55.88100 -9.09600 1.000 13.89614 80 ILE B N 1
ATOM 2764 C CA . ILE B 1 80 ? -13.74800 56.90900 -9.93700 1.000 13.13456 80 ILE B CA 1
ATOM 2765 C C . ILE B 1 80 ? -14.44200 58.25200 -9.75900 1.000 13.14466 80 ILE B C 1
ATOM 2766 O O . ILE B 1 80 ? -13.78700 59.28300 -9.57500 1.000 15.68606 80 ILE B O 1
ATOM 2771 N N . ASP B 1 81 ? -15.76600 58.26600 -9.84600 1.000 11.97967 81 ASP B N 1
ATOM 2772 C CA . ASP B 1 81 ? -16.53300 59.50700 -9.79000 1.000 12.01489 81 ASP B CA 1
ATOM 2773 C C . ASP B 1 81 ? -17.96800 59.15500 -9.42200 1.000 12.24017 81 ASP B C 1
ATOM 2774 O O . ASP B 1 81 ? -18.29400 57.99700 -9.14700 1.000 11.83058 81 ASP B O 1
ATOM 2779 N N . GLU B 1 82 ? -18.82600 60.17300 -9.40100 1.000 11.92324 82 GLU B N 1
ATOM 2780 C CA . GLU B 1 82 ? -20.22000 59.95000 -9.05500 1.000 13.07305 82 GLU B CA 1
ATOM 2781 C C . GLU B 1 82 ? -20.89300 59.00200 -10.03900 1.000 11.60177 82 GLU B C 1
ATOM 2782 O O . GLU B 1 82 ? -21.69600 58.15100 -9.64100 1.000 13.51492 82 GLU B O 1
ATOM 2788 N N . ALA B 1 83 ? -20.57600 59.13000 -11.32800 1.000 11.79465 83 ALA B N 1
ATOM 2789 C CA . ALA B 1 83 ? -21.20000 58.26500 -12.32300 1.000 12.55164 83 ALA B CA 1
ATOM 2790 C C . ALA B 1 83 ? -20.85600 56.80700 -12.06200 1.000 13.44967 83 ALA B C 1
ATOM 2791 O O . ALA B 1 83 ? -21.70800 55.92500 -12.20400 1.000 15.14683 83 ALA B O 1
ATOM 2793 N N . ASP B 1 84 ? -19.62000 56.54500 -11.64700 1.000 12.89637 84 ASP B N 1
ATOM 2794 C CA . ASP B 1 84 ? -19.19600 55.19200 -11.29800 1.000 14.05816 84 ASP B CA 1
ATOM 2795 C C . ASP B 1 84 ? -20.02200 54.64500 -10.13300 1.000 13.62511 84 ASP B C 1
ATOM 2796 O O . ASP B 1 84 ? -20.54500 53.52600 -10.18400 1.000 14.73660 84 ASP B O 1
ATOM 2801 N N . LEU B 1 85 ? -20.15900 55.43300 -9.07200 1.000 11.90513 85 LEU B N 1
ATOM 2802 C CA . LEU B 1 85 ? -20.97000 55.01300 -7.93600 1.000 11.97656 85 LEU B CA 1
ATOM 2803 C C . LEU B 1 85 ? -22.42200 54.80500 -8.34000 1.000 13.34725 85 LEU B C 1
ATOM 2804 O O . LEU B 1 85 ? -23.06100 53.84700 -7.88900 1.000 13.06840 85 LEU B O 1
ATOM 2809 N N . ARG B 1 86 ? -22.96700 55.69600 -9.18000 1.000 13.17141 86 ARG B N 1
ATOM 2810 C CA . ARG B 1 86 ? -24.35700 55.54600 -9.60200 1.000 13.82124 86 ARG B CA 1
ATOM 2811 C C . ARG B 1 86 ? -24.56700 54.28900 -10.43900 1.000 13.15042 86 ARG B C 1
ATOM 2812 O O . ARG B 1 86 ? -25.66300 53.72100 -10.42400 1.000 16.64619 86 ARG B O 1
ATOM 2820 N N . THR B 1 87 ? -23.54900 53.85500 -11.19000 1.000 14.42208 87 THR B N 1
ATOM 2821 C CA . THR B 1 87 ? -23.66000 52.58200 -11.90400 1.000 16.35109 87 THR B CA 1
ATOM 2822 C C . THR B 1 87 ? -23.98700 51.44900 -10.93900 1.000 16.42144 87 THR B C 1
ATOM 2823 O O . THR B 1 87 ? -24.84900 50.60600 -11.21900 1.000 18.09983 87 THR B O 1
ATOM 2827 N N . TYR B 1 88 ? -23.33100 51.43300 -9.78100 1.000 15.71323 88 TYR B N 1
ATOM 2828 C CA . TYR B 1 88 ? -23.57600 50.38800 -8.79500 1.000 13.76701 88 TYR B CA 1
ATOM 2829 C C . TYR B 1 88 ? -24.90200 50.60100 -8.07700 1.000 14.83444 88 TYR B C 1
ATOM 2830 O O . TYR B 1 88 ? -25.69100 49.66300 -7.93200 1.000 15.48522 88 TYR B O 1
ATOM 2839 N N . LEU B 1 89 ? -25.16300 51.82300 -7.60700 1.000 15.02938 89 LEU B N 1
ATOM 2840 C CA . LEU B 1 89 ? -26.38600 52.07600 -6.85100 1.000 13.79117 89 LEU B CA 1
ATOM 2841 C C . LEU B 1 89 ? -27.63000 51.85800 -7.70700 1.000 14.69549 89 LEU B C 1
ATOM 2842 O O . LEU B 1 89 ? -28.63600 51.32100 -7.21900 1.000 17.11369 89 LEU B O 1
ATOM 2847 N N . ASP B 1 90 ? -27.58600 52.26900 -8.98200 1.000 15.07482 90 ASP B N 1
ATOM 2848 C CA . ASP B 1 90 ? -28.73500 52.05400 -9.86200 1.000 15.69675 90 ASP B CA 1
ATOM 2849 C C . ASP B 1 90 ? -28.96200 50.56900 -10.08500 1.000 17.82145 90 ASP B C 1
ATOM 2850 O O . ASP B 1 90 ? -30.11000 50.10200 -10.12300 1.000 23.89464 90 ASP B O 1
ATOM 2855 N N . MET B 1 91 ? -27.87300 49.82200 -10.25100 1.000 15.16207 91 MET B N 1
ATOM 2856 C CA . MET B 1 91 ? -27.96500 48.37900 -10.41400 1.000 16.34238 91 MET B CA 1
ATOM 2857 C C . MET B 1 91 ? -28.57200 47.73600 -9.17500 1.000 21.07124 91 MET B C 1
ATOM 2858 O O . MET B 1 91 ? -29.46100 46.88100 -9.27600 1.000 21.22480 91 MET B O 1
ATOM 2863 N N . LEU B 1 92 ? -28.09900 48.13900 -7.99100 1.000 18.88217 92 LEU B N 1
ATOM 2864 C CA . LEU B 1 92 ? -28.64400 47.60200 -6.74800 1.000 17.08983 92 LEU B CA 1
ATOM 2865 C C . LEU B 1 92 ? -30.11600 47.94500 -6.59300 1.000 21.46990 92 LEU B C 1
ATOM 2866 O O . LEU B 1 92 ? -30.91700 47.10100 -6.16600 1.000 20.05726 92 LEU B O 1
ATOM 2871 N N . LYS B 1 93 ? -30.48700 49.18700 -6.92000 1.000 19.58136 93 LYS B N 1
ATOM 2872 C CA . LYS B 1 93 ? -31.86400 49.63800 -6.75300 1.000 23.66400 93 LYS B CA 1
ATOM 2873 C C . LYS B 1 93 ? -32.84500 48.72700 -7.47700 1.000 22.61404 93 LYS B C 1
ATOM 2874 O O . LYS B 1 93 ? -33.97100 48.53300 -7.01000 1.000 23.62969 93 LYS B O 1
ATOM 2880 N N . GLY B 1 94 ? -32.43300 48.15700 -8.60900 1.000 22.08413 94 GLY B N 1
ATOM 2881 C CA . GLY B 1 94 ? -33.33400 47.33300 -9.39100 1.000 24.79993 94 GLY B CA 1
ATOM 2882 C C . GLY B 1 94 ? -33.52600 45.92400 -8.87200 1.000 31.82053 94 GLY B C 1
ATOM 2883 O O . GLY B 1 94 ? -34.48400 45.26000 -9.27900 1.000 28.99394 94 GLY B O 1
ATOM 2884 N N . VAL B 1 95 ? -32.65200 45.45200 -7.98400 1.000 22.98300 95 VAL B N 1
ATOM 2885 C CA . VAL B 1 95 ? -32.70800 44.06300 -7.53600 1.000 24.41707 95 VAL B CA 1
ATOM 2886 C C . VAL B 1 95 ? -32.86900 43.90700 -6.03000 1.000 21.52896 95 VAL B C 1
ATOM 2887 O O . VAL B 1 95 ? -33.21200 42.79900 -5.57900 1.000 23.09820 95 VAL B O 1
ATOM 2891 N N . ILE B 1 96 ? -32.63400 44.93900 -5.21400 1.000 21.15601 96 ILE B N 1
ATOM 2892 C CA . ILE B 1 96 ? -32.84600 44.83700 -3.77500 1.000 19.85471 96 ILE B CA 1
ATOM 2893 C C . ILE B 1 96 ? -33.57300 46.07600 -3.27100 1.000 24.45796 96 ILE B C 1
ATOM 2894 O O . ILE B 1 96 ? -33.69500 47.08400 -3.96900 1.000 23.51660 96 ILE B O 1
ATOM 2899 N N . ASP B 1 97 ? -34.07000 45.97100 -2.03700 1.000 20.64736 97 ASP B N 1
ATOM 2900 C CA . ASP B 1 97 ? -34.64400 47.09000 -1.29300 1.000 25.33546 97 ASP B CA 1
ATOM 2901 C C . ASP B 1 97 ? -33.46700 47.78200 -0.61800 1.000 27.50648 97 ASP B C 1
ATOM 2902 O O . ASP B 1 97 ? -33.02500 47.39800 0.46900 1.000 28.63900 97 ASP B O 1
ATOM 2907 N N . LEU B 1 98 ? -32.94200 48.80400 -1.29400 1.000 21.08745 98 LEU B N 1
ATOM 2908 C CA . LEU B 1 98 ? -31.66400 49.43300 -0.94700 1.000 21.16265 98 LEU B CA 1
ATOM 2909 C C . LEU B 1 98 ? -31.86200 50.38100 0.23500 1.000 19.91205 98 LEU B C 1
ATOM 2910 O O . LEU B 1 98 ? -32.01900 51.59600 0.09100 1.000 27.69485 98 LEU B O 1
ATOM 2915 N N . LYS B 1 99 ? -31.82900 49.80700 1.43900 1.000 18.40984 99 LYS B N 1
ATOM 2916 C CA . LYS B 1 99 ? -32.01800 50.57100 2.66100 1.000 19.11551 99 LYS B CA 1
ATOM 2917 C C . LYS B 1 99 ? -30.78900 50.61500 3.55900 1.000 18.28438 99 LYS B C 1
ATOM 2918 O O . LYS B 1 99 ? -30.68000 51.53400 4.37700 1.000 17.40632 99 LYS B O 1
ATOM 2924 N N . HIS B 1 100 ? -29.87700 49.64800 3.43900 1.000 16.90597 100 HIS B N 1
ATOM 2925 C CA . HIS B 1 100 ? -28.67900 49.56200 4.26800 1.000 17.31331 100 HIS B CA 1
ATOM 2926 C C . HIS B 1 100 ? -27.45500 49.60000 3.36900 1.000 16.04189 100 HIS B C 1
ATOM 2927 O O . HIS B 1 100 ? -27.38800 48.85000 2.39200 1.000 17.59183 100 HIS B O 1
ATOM 2934 N N . VAL B 1 101 ? -26.47400 50.44000 3.70600 1.000 14.15198 101 VAL B N 1
ATOM 2935 C CA . VAL B 1 101 ? -25.14000 50.31900 3.12500 1.000 13.51908 101 VAL B CA 1
ATOM 2936 C C . VAL B 1 101 ? -24.11100 50.40300 4.24800 1.000 11.38856 101 VAL B C 1
ATOM 2937 O O . VAL B 1 101 ? -24.42300 50.73600 5.38900 1.000 12.67763 101 VAL B O 1
ATOM 2941 N N . PHE B 1 102 ? -22.86300 50.09000 3.90300 1.000 10.39690 102 PHE B N 1
ATOM 2942 C CA . PHE B 1 102 ? -21.72100 50.23000 4.80300 1.000 11.05485 102 PHE B CA 1
ATOM 2943 C C . PHE B 1 102 ? -20.64900 50.95200 4.00100 1.000 12.50075 102 PHE B C 1
ATOM 2944 O O . PHE B 1 102 ? -20.27300 50.48100 2.92800 1.000 11.96799 102 PHE B O 1
ATOM 2952 N N . VAL B 1 103 ? -20.22100 52.11400 4.50000 1.000 10.67689 103 VAL B N 1
ATOM 2953 C CA . VAL B 1 103 ? -19.28100 52.96800 3.71900 1.000 8.98919 103 VAL B CA 1
ATOM 2954 C C . VAL B 1 103 ? -17.91500 53.01300 4.40700 1.000 11.04929 103 VAL B C 1
ATOM 2955 O O . VAL B 1 103 ? -17.86300 53.35900 5.59200 1.000 9.84019 103 VAL B O 1
ATOM 2959 N N . ILE B 1 104 ? -16.86800 52.62100 3.67500 1.000 11.46303 104 ILE B N 1
ATOM 2960 C CA . ILE B 1 104 ? -15.47100 52.69300 4.20300 1.000 10.75518 104 ILE B CA 1
ATOM 2961 C C . ILE B 1 104 ? -14.60100 53.45100 3.19800 1.000 9.63065 104 ILE B C 1
ATOM 2962 O O . ILE B 1 104 ? -15.01400 53.62600 2.05100 1.000 11.39867 104 ILE B O 1
ATOM 2967 N N . ALA B 1 105 ? -13.44200 53.89900 3.65500 1.000 10.00858 105 ALA B N 1
ATOM 2968 C CA . ALA B 1 105 ? -12.49700 54.53700 2.72100 1.000 10.01540 105 ALA B CA 1
ATOM 2969 C C . ALA B 1 105 ? -12.05300 53.49200 1.70300 1.000 11.38179 105 ALA B C 1
ATOM 2970 O O . ALA B 1 105 ? -11.95100 53.83000 0.53500 1.000 12.40800 105 ALA B O 1
ATOM 2972 N N . GLY B 1 106 ? -11.86400 52.24800 2.13500 1.000 10.81585 106 GLY B N 1
ATOM 2973 C CA . GLY B 1 106 ? -11.30300 51.26600 1.23400 1.000 12.93530 106 GLY B CA 1
ATOM 2974 C C . GLY B 1 106 ? -9.82600 51.06800 1.48300 1.000 14.65506 106 GLY B C 1
ATOM 2975 O O . GLY B 1 106 ? -9.09900 51.98900 1.87300 1.000 17.39142 106 GLY B O 1
ATOM 2976 N N . ASP B 1 107 ? -9.36600 49.84400 1.23100 1.000 17.37870 107 ASP B N 1
ATOM 2977 C CA . ASP B 1 107 ? -7.98700 49.44100 1.46500 1.000 18.57398 107 ASP B CA 1
ATOM 2978 C C . ASP B 1 107 ? -6.92000 50.16000 0.62900 1.000 21.53375 107 ASP B C 1
ATOM 2979 O O . ASP B 1 107 ? -5.78300 50.26700 1.10500 1.000 26.59777 107 ASP B O 1
ATOM 2984 N N . PRO B 1 108 ? -7.19500 50.65200 -0.58800 1.000 20.94098 108 PRO B N 1
ATOM 2985 C CA . PRO B 1 108 ? -6.12800 51.30900 -1.36200 1.000 26.01896 108 PRO B CA 1
ATOM 2986 C C . PRO B 1 108 ? -5.44200 52.45200 -0.62200 1.000 26.35837 108 PRO B C 1
ATOM 2987 O O . PRO B 1 108 ? -6.07900 53.28100 0.03600 1.000 19.61180 108 PRO B O 1
ATOM 2991 N N . ASN B 1 109 ? -4.11400 52.50100 -0.76000 1.000 25.01061 109 ASN B N 1
ATOM 2992 C CA . ASN B 1 109 ? -3.33600 53.58900 -0.18300 1.000 22.86932 109 ASN B CA 1
ATOM 2993 C C . ASN B 1 109 ? -3.53500 54.89600 -0.93500 1.000 22.05383 109 ASN B C 1
ATOM 2994 O O . ASN B 1 109 ? -3.27400 55.96600 -0.37600 1.000 26.14826 109 ASN B O 1
ATOM 2996 N N . GLU B 1 110 ? -4.00200 54.82700 -2.18200 1.000 23.34502 110 GLU B N 1
ATOM 2997 C CA . GLU B 1 110 ? -4.22000 55.99500 -3.02000 1.000 24.90071 110 GLU B CA 1
ATOM 2998 C C . GLU B 1 110 ? -5.63300 55.93300 -3.58800 1.000 18.78823 110 GLU B C 1
ATOM 2999 O O . GLU B 1 110 ? -6.00100 54.92700 -4.21900 1.000 21.38078 110 GLU B O 1
ATOM 3005 N N . PRO B 1 111 ? -6.44500 56.96700 -3.39100 1.000 15.48680 111 PRO B N 1
ATOM 3006 C CA . PRO B 1 111 ? -7.77300 56.98500 -4.01300 1.000 14.46259 111 PRO B CA 1
ATOM 3007 C C . PRO B 1 111 ? -7.69000 56.95800 -5.53500 1.000 16.95140 111 PRO B C 1
ATOM 3008 O O . PRO B 1 111 ? -6.80600 57.57000 -6.14000 1.000 19.47113 111 PRO B O 1
ATOM 3012 N N . LEU B 1 112 ? -8.66100 56.27400 -6.14800 1.000 13.21601 112 LEU B N 1
ATOM 3013 C CA . LEU B 1 112 ? -8.80200 56.22900 -7.59900 1.000 14.85187 112 LEU B CA 1
ATOM 3014 C C . LEU B 1 112 ? -9.62400 57.38000 -8.15500 1.000 17.82051 112 LEU B C 1
ATOM 3015 O O . LEU B 1 112 ? -9.67500 57.55300 -9.38000 1.000 19.54138 112 LEU B O 1
ATOM 3020 N N . GLY B 1 113 ? -10.25900 58.17200 -7.30100 1.000 14.10451 113 GLY B N 1
ATOM 3021 C CA . GLY B 1 113 ? -11.22300 59.14300 -7.78700 1.000 14.26050 113 GLY B CA 1
ATOM 3022 C C . GLY B 1 113 ? -11.52000 60.30300 -6.86400 1.000 11.51929 113 GLY B C 1
ATOM 3023 O O . GLY B 1 113 ? -10.62300 60.84000 -6.19400 1.000 14.26635 113 GLY B O 1
ATOM 3024 N N . ILE B 1 114 ? -12.79200 60.72600 -6.84800 1.000 11.03016 114 ILE B N 1
ATOM 3025 C CA . ILE B 1 114 ? -13.18300 61.95800 -6.16400 1.000 11.23927 114 ILE B CA 1
ATOM 3026 C C . ILE B 1 114 ? -13.44300 61.76400 -4.68000 1.000 10.38024 114 ILE B C 1
ATOM 3027 O O . ILE B 1 114 ? -13.70200 62.75700 -3.98800 1.000 13.71710 114 ILE B O 1
ATOM 3032 N N . TYR B 1 115 ? -13.38300 60.52600 -4.16100 1.000 12.14136 115 TYR B N 1
ATOM 3033 C CA . TYR B 1 115 ? -13.71100 60.24500 -2.76000 1.000 9.20370 115 TYR B CA 1
ATOM 3034 C C . TYR B 1 115 ? -12.44900 59.83100 -2.01400 1.000 11.19265 115 TYR B C 1
ATOM 3035 O O . TYR B 1 115 ? -11.95900 58.70500 -2.17800 1.000 14.21728 115 TYR B O 1
ATOM 3044 N N . GLU B 1 116 ? -11.94400 60.73200 -1.16800 1.000 12.18248 116 GLU B N 1
ATOM 3045 C CA . GLU B 1 116 ? -10.71700 60.46900 -0.41700 1.000 12.74007 116 GLU B CA 1
ATOM 3046 C C . GLU B 1 116 ? -10.93400 59.46100 0.70300 1.000 14.70059 116 GLU B C 1
ATOM 3047 O O . GLU B 1 116 ? -9.98700 58.77300 1.11100 1.000 14.10435 116 GLU B O 1
ATOM 3053 N N . ASP B 1 117 ? -12.15400 59.36000 1.21200 1.000 9.76156 117 ASP B N 1
ATOM 3054 C CA . ASP B 1 117 ? -12.43500 58.56800 2.40800 1.000 10.23096 117 ASP B CA 1
ATOM 3055 C C . ASP B 1 117 ? -13.94800 58.37900 2.50700 1.000 9.64027 117 ASP B C 1
ATOM 3056 O O . ASP B 1 117 ? -14.71300 58.84400 1.65700 1.000 11.37309 117 ASP B O 1
ATOM 3061 N N . ALA B 1 118 ? -14.37800 57.66400 3.54900 1.000 9.61553 118 ALA B N 1
ATOM 3062 C CA . ALA B 1 118 ? -15.80100 57.38300 3.68700 1.000 9.34733 118 ALA B CA 1
ATOM 3063 C C . ALA B 1 118 ? -16.61500 58.66400 3.82200 1.000 10.20419 118 ALA B C 1
ATOM 3064 O O . ALA B 1 118 ? -17.70400 58.77200 3.24600 1.000 9.87438 118 ALA B O 1
ATOM 3066 N N . LEU B 1 119 ? -16.10600 59.63600 4.58400 1.000 10.29087 119 LEU B N 1
ATOM 3067 C CA . LEU B 1 119 ? -16.82200 60.89400 4.78800 1.000 9.37430 119 LEU B CA 1
ATOM 3068 C C . LEU B 1 119 ? -17.08100 61.61600 3.46600 1.000 10.02481 119 LEU B C 1
ATOM 3069 O O . LEU B 1 119 ? -18.16000 62.19000 3.26800 1.000 9.62574 119 LEU B O 1
ATOM 3074 N N . ALA B 1 120 ? -16.12200 61.58300 2.54400 1.000 9.88254 120 ALA B N 1
ATOM 3075 C CA . ALA B 1 120 ? -16.32900 62.24500 1.25700 1.000 12.88466 120 ALA B CA 1
ATOM 3076 C C . ALA B 1 120 ? -17.55900 61.69200 0.54600 1.000 11.40349 120 ALA B C 1
ATOM 3077 O O . ALA B 1 120 ? -18.36000 62.44900 -0.02600 1.000 12.70205 120 ALA B O 1
ATOM 3079 N N . LEU B 1 121 ? -17.73900 60.37000 0.58200 1.000 10.18189 121 LEU B N 1
ATOM 3080 C CA . LEU B 1 121 ? -18.91200 59.78600 -0.05300 1.000 9.29697 121 LEU B CA 1
ATOM 3081 C C . LEU B 1 121 ? -20.16600 60.07700 0.76300 1.000 9.78202 121 LEU B C 1
ATOM 3082 O O . LEU B 1 121 ? -21.18800 60.51100 0.22000 1.000 10.22050 121 LEU B O 1
ATOM 3087 N N . ILE B 1 122 ? -20.11200 59.81900 2.07500 1.000 9.74813 122 ILE B N 1
ATOM 3088 C CA . ILE B 1 122 ? -21.28300 59.99800 2.93400 1.000 10.90152 122 ILE B CA 1
ATOM 3089 C C . ILE B 1 122 ? -21.79500 61.43200 2.85700 1.000 11.27688 122 ILE B C 1
ATOM 3090 O O . ILE B 1 122 ? -23.00000 61.67500 2.70700 1.000 12.39797 122 ILE B O 1
ATOM 3095 N N . ASP B 1 123 ? -20.88700 62.40500 2.94700 1.000 10.20859 123 ASP B N 1
ATOM 3096 C CA . ASP B 1 123 ? -21.29300 63.80300 3.02800 1.000 9.92359 123 ASP B CA 1
ATOM 3097 C C . ASP B 1 123 ? -21.69500 64.38100 1.67800 1.000 11.23159 123 ASP B C 1
ATOM 3098 O O . ASP B 1 123 ? -22.13300 65.53600 1.62500 1.000 14.55169 123 ASP B O 1
ATOM 3103 N N . SER B 1 124 ? -21.57900 63.60700 0.59800 1.000 10.53981 124 SER B N 1
ATOM 3104 C CA . SER B 1 124 ? -21.94800 64.12000 -0.71600 1.000 10.75974 124 SER B CA 1
ATOM 3105 C C . SER B 1 124 ? -23.44900 64.17900 -0.91600 1.000 11.66095 124 SER B C 1
ATOM 3106 O O . SER B 1 124 ? -23.90200 64.82400 -1.87300 1.000 13.51702 124 SER B O 1
ATOM 3109 N N . GLY B 1 125 ? -24.21900 63.51200 -0.05000 1.000 10.85939 125 GLY B N 1
ATOM 3110 C CA . GLY B 1 125 ? -25.66700 63.49600 -0.14000 1.000 13.11931 125 GLY B CA 1
ATOM 3111 C C . GLY B 1 125 ? -26.25300 62.36100 -0.95100 1.000 12.82637 125 GLY B C 1
ATOM 3112 O O . GLY B 1 125 ? -27.47800 62.17800 -0.93300 1.000 13.93078 125 GLY B O 1
ATOM 3113 N N . ILE B 1 126 ? -25.41700 61.58300 -1.64000 1.000 13.46923 126 ILE B N 1
ATOM 3114 C CA . ILE B 1 126 ? -25.92100 60.57800 -2.57700 1.000 16.13538 126 ILE B CA 1
ATOM 3115 C C . ILE B 1 126 ? -26.69200 59.47100 -1.86600 1.000 15.00948 126 ILE B C 1
ATOM 3116 O O . ILE B 1 126 ? -27.62300 58.88800 -2.44600 1.000 14.33113 126 ILE B O 1
ATOM 3121 N N . LEU B 1 127 ? -26.34400 59.16100 -0.61300 1.000 11.80357 127 LEU B N 1
ATOM 3122 C CA . LEU B 1 127 ? -27.07900 58.11600 0.08600 1.000 14.82345 127 LEU B CA 1
ATOM 3123 C C . LEU B 1 127 ? -28.51900 58.53800 0.33700 1.000 13.36994 127 LEU B C 1
ATOM 3124 O O . LEU B 1 127 ? -29.44600 57.73900 0.13700 1.000 14.31578 127 LEU B O 1
ATOM 3129 N N . LYS B 1 128 ? -28.72700 59.79300 0.75800 1.000 13.98295 128 LYS B N 1
ATOM 3130 C CA . LYS B 1 128 ? -30.08200 60.27200 0.98700 1.000 13.60510 128 LYS B CA 1
ATOM 3131 C C . LYS B 1 128 ? -30.88300 60.24300 -0.30400 1.000 12.40434 128 LYS B C 1
ATOM 3132 O O . LYS B 1 128 ? -32.06200 59.88000 -0.29900 1.000 15.22175 128 LYS B O 1
ATOM 3138 N N . GLU B 1 129 ? -30.24600 60.59800 -1.42900 1.000 14.96715 129 GLU B N 1
ATOM 3139 C CA . GLU B 1 129 ? -30.95400 60.61100 -2.70500 1.000 16.39932 129 GLU B CA 1
ATOM 3140 C C . GLU B 1 129 ? -31.49600 59.23000 -3.05000 1.000 15.20559 129 GLU B C 1
ATOM 3141 O O . GLU B 1 129 ? -32.60200 59.10600 -3.59100 1.000 18.20270 129 GLU B O 1
ATOM 3147 N N . TYR B 1 130 ? -30.73900 58.18000 -2.73600 1.000 15.79229 130 TYR B N 1
ATOM 3148 C CA . TYR B 1 130 ? -31.17200 56.82200 -3.03600 1.000 15.40660 130 TYR B CA 1
ATOM 3149 C C . TYR B 1 130 ? -32.05200 56.23200 -1.94700 1.000 19.66918 130 TYR B C 1
ATOM 3150 O O . TYR B 1 130 ? -32.37500 55.04500 -2.01100 1.000 20.59633 130 TYR B O 1
ATOM 3159 N N . GLY B 1 131 ? -32.45000 57.02400 -0.95900 1.000 14.85369 131 GLY B N 1
ATOM 3160 C CA . GLY B 1 131 ? -33.38200 56.54100 0.04200 1.000 16.69877 131 GLY B CA 1
ATOM 3161 C C . GLY B 1 131 ? -32.77800 55.64800 1.09900 1.000 19.59232 131 GLY B C 1
ATOM 3162 O O . GLY B 1 131 ? -33.51000 54.93700 1.79900 1.000 18.41602 131 GLY B O 1
ATOM 3163 N N . ILE B 1 132 ? -31.45600 55.66500 1.24700 1.000 18.28827 132 ILE B N 1
ATOM 3164 C CA . ILE B 1 132 ? -30.82000 54.85600 2.27800 1.000 15.15181 132 ILE B CA 1
ATOM 3165 C C . ILE B 1 132 ? -31.25300 55.35300 3.64800 1.000 14.13809 132 ILE B C 1
ATOM 3166 O O . ILE B 1 132 ? -31.24000 56.56000 3.92900 1.000 16.54046 132 ILE B O 1
ATOM 3171 N N . GLU B 1 133 ? -31.65500 54.41900 4.50700 1.000 16.01285 133 GLU B N 1
ATOM 3172 C CA . GLU B 1 133 ? -32.09600 54.72600 5.86000 1.000 17.39710 133 GLU B CA 1
ATOM 3173 C C . GLU B 1 133 ? -31.06500 54.38200 6.91800 1.000 14.31325 133 GLU B C 1
ATOM 3174 O O . GLU B 1 133 ? -31.19000 54.84200 8.06000 1.000 16.55280 133 GLU B O 1
ATOM 3180 N N . HIS B 1 134 ? -30.07000 53.56300 6.56300 1.000 15.66061 134 HIS B N 1
ATOM 3181 C CA . HIS B 1 134 ? -29.08200 53.06100 7.50600 1.000 17.96278 134 HIS B CA 1
ATOM 3182 C C . HIS B 1 134 ? -27.72700 53.01200 6.83600 1.000 11.69721 134 HIS B C 1
ATOM 3183 O O . HIS B 1 134 ? -27.57500 52.41300 5.76700 1.000 15.62392 134 HIS B O 1
ATOM 3190 N N . CYS B 1 135 ? -26.75900 53.67300 7.45000 1.000 13.40669 135 CYS B N 1
ATOM 3191 C CA . CYS B 1 135 ? -25.39200 53.67900 6.96200 1.000 11.61274 135 CYS B CA 1
ATOM 3192 C C . CYS B 1 135 ? -24.49700 53.22300 8.09200 1.000 10.51834 135 CYS B C 1
ATOM 3193 O O . CYS B 1 135 ? -24.44800 53.86100 9.14400 1.000 13.50320 135 CYS B O 1
ATOM 3196 N N . GLY B 1 136 ? -23.77800 52.12900 7.87000 1.000 12.35212 136 GLY B N 1
ATOM 3197 C CA . GLY B 1 136 ? -22.77800 51.68300 8.81800 1.000 12.91266 136 GLY B CA 1
ATOM 3198 C C . GLY B 1 136 ? -21.41200 52.27800 8.52600 1.000 10.13684 136 GLY B C 1
ATOM 3199 O O . GLY B 1 136 ? -21.08100 52.58200 7.37300 1.000 11.03602 136 GLY B O 1
ATOM 3200 N N . ILE B 1 137 ? -20.63200 52.46600 9.59000 1.000 9.70819 137 ILE B N 1
ATOM 3201 C CA . ILE B 1 137 ? -19.26600 52.97200 9.50200 1.000 10.96552 137 ILE B CA 1
ATOM 3202 C C . ILE B 1 137 ? -18.34900 52.09800 10.35400 1.000 10.51040 137 ILE B C 1
ATOM 3203 O O . ILE B 1 137 ? -18.79300 51.32900 11.21000 1.000 11.18228 137 ILE B O 1
ATOM 3208 N N . SER B 1 138 ? -17.05500 52.23300 10.12100 1.000 9.14293 138 SER B N 1
ATOM 3209 C CA . SER B 1 138 ? -16.04100 51.43000 10.79000 1.000 11.73773 138 SER B CA 1
ATOM 3210 C C . SER B 1 138 ? -15.79500 51.90300 12.22400 1.000 11.41099 138 SER B C 1
ATOM 3211 O O . SER B 1 138 ? -16.18400 52.99900 12.62600 1.000 11.96320 138 SER B O 1
ATOM 3214 N N . GLY B 1 139 ? -15.11700 51.04900 12.99900 1.000 11.72663 139 GLY B N 1
ATOM 3215 C CA . GLY B 1 139 ? -14.62200 51.39900 14.32100 1.000 11.81197 139 GLY B CA 1
ATOM 3216 C C . GLY B 1 139 ? -13.41200 50.54400 14.64100 1.000 10.67864 139 GLY B C 1
ATOM 3217 O O . GLY B 1 139 ? -13.38500 49.36700 14.25600 1.000 12.00582 139 GLY B O 1
ATOM 3218 N N . TYR B 1 140 ? -12.40100 51.10400 15.31200 1.000 11.01003 140 TYR B N 1
ATOM 3219 C CA . TYR B 1 140 ? -11.14600 50.39200 15.57600 1.000 11.21891 140 TYR B CA 1
ATOM 3220 C C . TYR B 1 140 ? -10.77900 50.48400 17.04900 1.000 12.81743 140 TYR B C 1
ATOM 3221 O O . TYR B 1 140 ? -10.03600 51.38800 17.45500 1.000 14.97571 140 TYR B O 1
ATOM 3230 N N . PRO B 1 141 ? -11.24300 49.54200 17.87200 1.000 11.51330 141 PRO B N 1
ATOM 3231 C CA . PRO B 1 141 ? -10.88700 49.59300 19.30000 1.000 15.62862 141 PRO B CA 1
ATOM 3232 C C . PRO B 1 141 ? -9.38700 49.53100 19.55000 1.000 17.18485 141 PRO B C 1
ATOM 3233 O O . PRO B 1 141 ? -8.91600 50.05200 20.57100 1.000 20.02645 141 PRO B O 1
ATOM 3237 N N . GLU B 1 142 ? -8.61300 48.94600 18.63600 1.000 16.76310 142 GLU B N 1
ATOM 3238 C CA . GLU B 1 142 ? -7.16400 48.83400 18.77800 1.000 15.82853 142 GLU B CA 1
ATOM 3239 C C . GLU B 1 142 ? -6.40900 49.75800 17.83100 1.000 19.47871 142 GLU B C 1
ATOM 3240 O O . GLU B 1 142 ? -5.20400 49.57500 17.61400 1.000 19.93120 142 GLU B O 1
ATOM 3246 N N . GLY B 1 143 ? -7.08400 50.74300 17.25300 1.000 17.74252 143 GLY B N 1
ATOM 3247 C CA . GLY B 1 143 ? -6.42100 51.60600 16.30600 1.000 17.22400 143 GLY B CA 1
ATOM 3248 C C . GLY B 1 143 ? -6.29900 50.95700 14.93900 1.000 14.97324 143 GLY B C 1
ATOM 3249 O O . GLY B 1 143 ? -6.92200 49.93300 14.63700 1.000 16.83718 143 GLY B O 1
ATOM 3250 N N . HIS B 1 144 ? -5.47000 51.58000 14.09700 1.000 15.60576 144 HIS B N 1
ATOM 3251 C CA . HIS B 1 144 ? -5.34000 51.22700 12.68700 1.000 17.00785 144 HIS B CA 1
ATOM 3252 C C . HIS B 1 144 ? -3.88700 51.39500 12.26000 1.000 17.26508 144 HIS B C 1
ATOM 3253 O O . HIS B 1 144 ? -3.22400 52.34400 12.69500 1.000 17.49311 144 HIS B O 1
ATOM 3260 N N . PRO B 1 145 ? -3.36200 50.49200 11.42400 1.000 18.07475 145 PRO B N 1
ATOM 3261 C CA . PRO B 1 145 ? -1.92800 50.54900 11.09600 1.000 18.26363 145 PRO B CA 1
ATOM 3262 C C . PRO B 1 145 ? -1.51200 51.72700 10.22400 1.000 21.22426 145 PRO B C 1
ATOM 3263 O O . PRO B 1 145 ? -0.30500 51.99900 10.13200 1.000 24.18281 145 PRO B O 1
ATOM 3267 N N . ASP B 1 146 ? -2.43700 52.43600 9.58400 1.000 17.03051 146 ASP B N 1
ATOM 3268 C CA . ASP B 1 146 ? -2.07600 53.53000 8.68600 1.000 20.54057 146 ASP B CA 1
ATOM 3269 C C . ASP B 1 146 ? -2.60000 54.88300 9.14200 1.000 17.55251 146 ASP B C 1
ATOM 3270 O O . ASP B 1 146 ? -2.29500 55.90000 8.50600 1.000 19.08936 146 ASP B O 1
ATOM 3275 N N . ILE B 1 147 ? -3.37700 54.92600 10.21800 1.000 18.38328 147 ILE B N 1
ATOM 3276 C CA . ILE B 1 147 ? -4.15700 56.09700 10.58300 1.000 16.75583 147 ILE B CA 1
ATOM 3277 C C . ILE B 1 147 ? -4.01800 56.30500 12.08200 1.000 15.75102 147 ILE B C 1
ATOM 3278 O O . ILE B 1 147 ? -4.18300 55.35900 12.85600 1.000 19.22635 147 ILE B O 1
ATOM 3283 N N . THR B 1 148 ? -3.73500 57.54300 12.49300 1.000 16.47721 148 THR B N 1
ATOM 3284 C CA . THR B 1 148 ? -3.58400 57.83800 13.91200 1.000 18.35617 148 THR B CA 1
ATOM 3285 C C . THR B 1 148 ? -4.91900 57.72100 14.63900 1.000 17.64575 148 THR B C 1
ATOM 3286 O O . THR B 1 148 ? -5.99500 57.86800 14.05500 1.000 15.53187 148 THR B O 1
ATOM 3290 N N . ASP B 1 149 ? -4.83600 57.44700 15.94300 1.000 16.53996 149 ASP B N 1
ATOM 3291 C CA . ASP B 1 149 ? -6.03600 57.41700 16.77500 1.000 15.46964 149 ASP B CA 1
ATOM 3292 C C . ASP B 1 149 ? -6.83200 58.71300 16.64400 1.000 16.22780 149 ASP B C 1
ATOM 3293 O O . ASP B 1 149 ? -8.07100 58.69600 16.59500 1.000 16.43077 149 ASP B O 1
ATOM 3298 N N . GLU B 1 150 ? -6.13300 59.84900 16.61100 1.000 16.82618 150 GLU B N 1
ATOM 3299 C CA . GLU B 1 150 ? -6.80100 61.14200 16.52000 1.000 15.99587 150 GLU B CA 1
ATOM 3300 C C . GLU B 1 150 ? -7.58700 61.27500 15.22000 1.000 14.61304 150 GLU B C 1
ATOM 3301 O O . GLU B 1 150 ? -8.72800 61.76100 15.21900 1.000 15.38820 150 GLU B O 1
ATOM 3307 N N . LYS B 1 151 ? -6.99200 60.85800 14.10000 1.000 16.41933 151 LYS B N 1
ATOM 3308 C CA . LYS B 1 151 ? -7.70200 60.93200 12.82800 1.000 17.01580 151 LYS B CA 1
ATOM 3309 C C . LYS B 1 151 ? -8.86700 59.95900 12.78900 1.000 15.13421 151 LYS B C 1
ATOM 3310 O O . LYS B 1 151 ? -9.89800 60.25500 12.17700 1.000 13.17482 151 LYS B O 1
ATOM 3316 N N . LEU B 1 152 ? -8.71100 58.77300 13.39500 1.000 12.10641 152 LEU B N 1
ATOM 3317 C CA . LEU B 1 152 ? -9.82700 57.82900 13.46900 1.000 13.57770 152 LEU B CA 1
ATOM 3318 C C . LEU B 1 152 ? -10.99800 58.41200 14.24900 1.000 12.50421 152 LEU B C 1
ATOM 3319 O O . LEU B 1 152 ? -12.15800 58.28700 13.83100 1.000 13.76586 152 LEU B O 1
ATOM 3324 N N . ALA B 1 153 ? -10.72000 59.03600 15.39700 1.000 12.88526 153 ALA B N 1
ATOM 3325 C CA . ALA B 1 153 ? -11.80400 59.58900 16.20200 1.000 14.17651 153 ALA B CA 1
ATOM 3326 C C . ALA B 1 153 ? -12.45900 60.77900 15.50700 1.000 12.97612 153 ALA B C 1
ATOM 3327 O O . ALA B 1 153 ? -13.68900 60.90800 15.51700 1.000 14.15632 153 ALA B O 1
ATOM 3329 N N . LYS B 1 154 ? -11.66400 61.64400 14.87000 1.000 13.22880 154 LYS B N 1
ATOM 3330 C CA . LYS B 1 154 ? -12.24900 62.76600 14.14400 1.000 12.37109 154 LYS B CA 1
ATOM 3331 C C . LYS B 1 154 ? -13.12800 62.27500 13.00400 1.000 14.45766 154 LYS B C 1
ATOM 3332 O O . LYS B 1 154 ? -14.22300 62.80500 12.78500 1.000 13.73206 154 LYS B O 1
ATOM 3338 N N . ALA B 1 155 ? -12.68400 61.22900 12.29700 1.000 11.53650 155 ALA B N 1
ATOM 3339 C CA . ALA B 1 155 ? -13.48300 60.70600 11.19500 1.000 10.81344 155 ALA B CA 1
ATOM 3340 C C . ALA B 1 155 ? -14.80000 60.12700 11.69400 1.000 12.95036 155 ALA B C 1
ATOM 3341 O O . ALA B 1 155 ? -15.85500 60.36800 11.09700 1.000 10.93304 155 ALA B O 1
ATOM 3343 N N . MET B 1 156 ? -14.76800 59.38400 12.80700 1.000 12.02912 156 MET B N 1
ATOM 3344 C CA . MET B 1 156 ? -16.01800 58.88500 13.37400 1.000 11.03691 156 MET B CA 1
ATOM 3345 C C . MET B 1 156 ? -16.95700 60.03500 13.72100 1.000 10.63039 156 MET B C 1
ATOM 3346 O O . MET B 1 156 ? -18.13900 60.02000 13.35700 1.000 11.61551 156 MET B O 1
ATOM 3351 N N . HIS B 1 157 ? -16.44600 61.04700 14.41100 1.000 14.21122 157 HIS B N 1
ATOM 3352 C CA . HIS B 1 157 ? -17.31200 62.15500 14.78200 1.000 14.92003 157 HIS B CA 1
ATOM 3353 C C . HIS B 1 157 ? -17.85100 62.87100 13.54800 1.000 12.40263 157 HIS B C 1
ATOM 3354 O O . HIS B 1 157 ? -19.03300 63.23800 13.50800 1.000 14.37167 157 HIS B O 1
ATOM 3361 N N . ASP B 1 158 ? -17.01200 63.04700 12.51600 1.000 11.72390 158 ASP B N 1
ATOM 3362 C CA . ASP B 1 158 ? -17.45700 63.74500 11.31200 1.000 11.36474 158 ASP B CA 1
ATOM 3363 C C . ASP B 1 158 ? -18.49200 62.93000 10.53900 1.000 11.11700 158 ASP B C 1
ATOM 3364 O O . ASP B 1 158 ? -19.47500 63.48000 10.03000 1.000 11.01994 158 ASP B O 1
ATOM 3369 N N . LYS B 1 159 ? -18.29600 61.61900 10.43600 1.000 10.84139 159 LYS B N 1
ATOM 3370 C CA . LYS B 1 159 ? -19.27100 60.80400 9.72600 1.000 11.02514 159 LYS B CA 1
ATOM 3371 C C . LYS B 1 159 ? -20.59900 60.75400 10.47800 1.000 10.95723 159 LYS B C 1
ATOM 3372 O O . LYS B 1 159 ? -21.67100 60.82400 9.86400 1.000 11.98400 159 LYS B O 1
ATOM 3378 N N . VAL B 1 160 ? -20.55000 60.63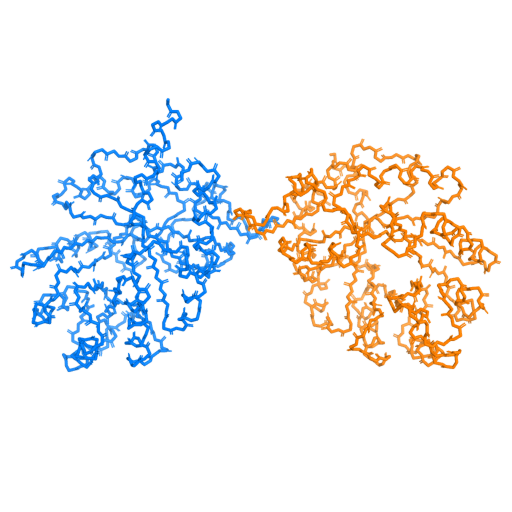900 11.81000 1.000 11.63342 160 VAL B N 1
ATOM 3379 C CA . VAL B 1 160 ? -21.78800 60.62700 12.58800 1.000 12.49367 160 VAL B CA 1
ATOM 3380 C C . VAL B 1 160 ? -22.53300 61.94800 12.42800 1.000 9.53870 160 VAL B C 1
ATOM 3381 O O . VAL B 1 160 ? -23.75600 61.96300 12.22400 1.000 12.16585 160 VAL B O 1
ATOM 3385 N N . ALA B 1 161 ? -21.80300 63.06700 12.48200 1.000 10.04705 161 ALA B N 1
ATOM 3386 C CA . ALA B 1 161 ? -22.42400 64.38000 12.30500 1.000 10.01163 161 ALA B CA 1
ATOM 3387 C C . ALA B 1 161 ? -23.05700 64.50300 10.92400 1.000 12.20557 161 ALA B C 1
ATOM 3388 O O . ALA B 1 161 ? -24.16000 65.05000 10.78000 1.000 12.48423 161 ALA B O 1
ATOM 3390 N N . SER B 1 162 ? -22.38800 63.98300 9.89700 1.000 11.03561 162 SER B N 1
ATOM 3391 C CA . SER B 1 162 ? -22.93000 64.08300 8.54800 1.000 11.31681 162 SER B CA 1
ATOM 3392 C C . SER B 1 162 ? -24.19800 63.24400 8.40300 1.000 11.06458 162 SER B C 1
ATOM 3393 O O . SER B 1 162 ? -25.18500 63.68500 7.80300 1.000 11.86118 162 SER B O 1
ATOM 3396 N N . LEU B 1 163 ? -24.19900 62.02800 8.95600 1.000 10.41200 163 LEU B N 1
ATOM 3397 C CA . LEU B 1 163 ? -25.39400 61.19500 8.89800 1.000 12.39185 163 LEU B CA 1
ATOM 3398 C C . LEU B 1 163 ? -26.53100 61.80500 9.71600 1.000 11.52005 163 LEU B C 1
ATOM 3399 O O . LEU B 1 163 ? -27.68500 61.80500 9.27200 1.000 13.72172 163 LEU B O 1
ATOM 3404 N N . LYS B 1 164 ? -26.22700 62.33800 10.90000 1.000 11.21580 164 LYS B N 1
ATOM 3405 C CA . LYS B 1 164 ? -27.25800 63.01700 11.68500 1.000 13.63532 164 LYS B CA 1
ATOM 3406 C C . LYS B 1 164 ? -27.83400 64.20200 10.92300 1.000 12.98663 164 LYS B C 1
ATOM 3407 O O . LYS B 1 164 ? -29.05700 64.36500 10.86000 1.000 13.09411 164 LYS B O 1
ATOM 3410 N N . ARG B 1 165 ? -26.96800 65.01600 10.31400 1.000 11.42995 165 ARG B N 1
ATOM 3411 C CA . ARG B 1 165 ? -27.44000 66.15600 9.52700 1.000 12.09682 165 ARG B CA 1
ATOM 3412 C C . ARG B 1 165 ? -28.39900 65.71100 8.42800 1.000 13.12762 165 ARG B C 1
ATOM 3413 O O . ARG B 1 165 ? -29.41800 66.36100 8.18100 1.000 12.28016 165 ARG B O 1
ATOM 3421 N N . GLN B 1 166 ? -28.09600 64.60500 7.75800 1.000 11.10900 166 GLN B N 1
ATOM 3422 C CA . GLN B 1 166 ? -28.94500 64.11900 6.68300 1.000 11.81299 166 GLN B CA 1
ATOM 3423 C C . GLN B 1 166 ? -30.13000 63.29600 7.15900 1.000 13.11035 166 GLN B C 1
ATOM 3424 O O . GLN B 1 166 ? -30.91200 62.85000 6.32000 1.000 13.71229 166 GLN B O 1
ATOM 3430 N N . GLY B 1 167 ? -30.28600 63.07000 8.45800 1.000 13.01512 167 GLY B N 1
ATOM 3431 C CA . GLY B 1 167 ? -31.38700 62.23500 8.92000 1.000 12.48607 167 GLY B CA 1
ATOM 3432 C C . GLY B 1 167 ? -31.28200 60.77800 8.51500 1.000 14.54838 167 GLY B C 1
ATOM 3433 O O . GLY B 1 167 ? -32.30400 60.14200 8.22700 1.000 13.77122 167 GLY B O 1
ATOM 3434 N N . ILE B 1 168 ? -30.06800 60.23700 8.46100 1.000 12.65533 168 ILE B N 1
ATOM 3435 C CA . ILE B 1 168 ? -29.82900 58.82900 8.15900 1.000 14.13504 168 ILE B CA 1
ATOM 3436 C C . ILE B 1 168 ? -29.30500 58.16400 9.42300 1.000 12.42701 168 ILE B C 1
ATOM 3437 O O . ILE B 1 168 ? -28.31900 58.62500 10.00600 1.000 15.32079 168 ILE B O 1
ATOM 3442 N N . ASP B 1 169 ? -29.96200 57.08600 9.84800 1.000 13.90252 169 ASP B N 1
ATOM 3443 C CA . ASP B 1 169 ? -29.48500 56.34600 11.00600 1.000 15.26384 169 ASP B CA 1
ATOM 3444 C C . ASP B 1 169 ? -28.13800 55.70100 10.70300 1.000 16.42399 169 ASP B C 1
ATOM 3445 O O . ASP B 1 169 ? -27.84900 55.31800 9.56500 1.000 14.53617 169 ASP B O 1
ATOM 3450 N N . TYR B 1 170 ? -27.30800 55.58300 11.73200 1.000 16.27571 170 TYR B N 1
ATOM 3451 C CA . TYR B 1 170 ? -25.99600 54.97400 11.56200 1.000 15.85923 170 TYR B CA 1
ATOM 3452 C C . TYR B 1 170 ? -25.78900 53.85900 12.57000 1.000 18.78244 170 TYR B C 1
ATOM 3453 O O . TYR B 1 170 ? -26.42000 53.81100 13.62800 1.000 16.90934 170 TYR B O 1
ATOM 3462 N N . SER B 1 171 ? -24.87200 52.96300 12.21900 1.000 15.36505 171 SER B N 1
ATOM 3463 C CA . SER B 1 171 ? -24.35100 51.95800 13.13400 1.000 14.77573 171 SER B CA 1
ATOM 3464 C C . SER B 1 171 ? -22.85700 51.85300 12.90800 1.000 14.46101 171 SER B C 1
ATOM 3465 O O . SER B 1 171 ? -22.32300 52.35800 11.91700 1.000 14.80114 171 SER B O 1
ATOM 3468 N N . ILE B 1 172 ? -22.18200 51.19700 13.83700 1.000 13.13255 172 ILE B N 1
ATOM 3469 C CA . ILE B 1 172 ? -20.73700 51.02000 13.78900 1.000 11.87298 172 ILE B CA 1
ATOM 3470 C C . ILE B 1 172 ? -20.44900 49.53000 13.78200 1.000 12.72231 172 ILE B C 1
ATOM 3471 O O . ILE B 1 172 ? -21.08300 48.77500 14.52500 1.000 14.64734 172 ILE B O 1
ATOM 3476 N N . MET B 1 173 ? -19.52100 49.10100 12.93000 1.000 12.79715 173 MET B N 1
ATOM 3477 C CA . MET B 1 173 ? -19.01700 47.73300 12.95800 1.000 12.73748 173 MET B CA 1
ATOM 3478 C C . MET B 1 173 ? -17.51900 47.77700 13.20900 1.000 11.03458 173 MET B C 1
ATOM 3479 O O . MET B 1 173 ? -16.78500 48.47300 12.49200 1.000 11.90236 173 MET B O 1
ATOM 3484 N N . THR B 1 174 ? -17.05800 47.06300 14.23100 1.000 12.53380 174 THR B N 1
ATOM 3485 C CA . THR B 1 174 ? -15.65400 47.16600 14.59500 1.000 13.08891 174 THR B CA 1
ATOM 3486 C C . THR B 1 174 ? -14.79700 46.13300 13.87500 1.000 11.51803 174 THR B C 1
ATOM 3487 O O . THR B 1 174 ? -15.25500 45.04300 13.49800 1.000 14.15991 174 THR B O 1
ATOM 3491 N N . GLN B 1 175 ? -13.54600 46.52400 13.64500 1.000 12.25165 175 GLN B N 1
ATOM 3492 C CA . GLN B 1 175 ? -12.52600 45.59400 13.19800 1.000 12.10640 175 GLN B CA 1
ATOM 3493 C C . GLN B 1 175 ? -12.47700 44.43000 14.16800 1.000 14.35802 175 GLN B C 1
ATOM 3494 O O . GLN B 1 175 ? -12.68800 44.60800 15.36800 1.000 15.13295 175 GLN B O 1
ATOM 3500 N N . PHE B 1 176 ? -12.24300 43.22700 13.64900 1.000 12.07101 176 PHE B N 1
ATOM 3501 C CA . PHE B 1 176 ? -12.17600 42.08100 14.54300 1.000 14.81615 176 PHE B CA 1
ATOM 3502 C C . PHE B 1 176 ? -11.00800 42.23700 15.50400 1.000 12.66701 176 PHE B C 1
ATOM 3503 O O . PHE B 1 176 ? -10.01900 42.91200 15.21200 1.000 14.88967 176 PHE B O 1
ATOM 3511 N N . GLY B 1 177 ? -11.14400 41.61200 16.67200 1.000 16.70874 177 GLY B N 1
ATOM 3512 C CA . GLY B 1 177 ? -10.06900 41.58600 17.64100 1.000 16.91427 177 GLY B CA 1
ATOM 3513 C C . GLY B 1 177 ? -10.10300 40.27700 18.39900 1.000 18.99158 177 GLY B C 1
ATOM 3514 O O . GLY B 1 177 ? -11.09000 39.54300 18.37300 1.000 18.82688 177 GLY B O 1
ATOM 3515 N N . PHE B 1 178 ? -9.00700 40.01000 19.10000 1.000 19.45998 178 PHE B N 1
ATOM 3516 C CA . PHE B 1 178 ? -8.85200 38.78200 19.86500 1.000 18.28347 178 PHE B CA 1
ATOM 3517 C C . PHE B 1 178 ? -8.95800 39.01200 21.37100 1.000 25.29550 178 PHE B C 1
ATOM 3518 O O . PHE B 1 178 ? -8.60800 38.11600 22.14400 1.000 21.24797 178 PHE B O 1
ATOM 3526 N N . ASP B 1 179 ? -9.43600 40.18000 21.80900 1.000 22.49710 179 ASP B N 1
ATOM 3527 C CA . ASP B 1 179 ? -9.34100 40.57400 23.21400 1.000 22.90563 179 ASP B CA 1
ATOM 3528 C C . ASP B 1 179 ? -10.51500 41.48400 23.55200 1.000 22.06998 179 ASP B C 1
ATOM 3529 O O . ASP B 1 179 ? -10.69400 42.53200 22.91900 1.000 22.76009 179 ASP B O 1
ATOM 3534 N N . ALA B 1 180 ? -11.30600 41.09300 24.55500 1.000 19.40905 180 ALA B N 1
ATOM 3535 C CA . ALA B 1 180 ? -12.48900 41.87100 24.91100 1.000 18.96358 180 ALA B CA 1
ATOM 3536 C C . ALA B 1 180 ? -12.13200 43.19200 25.57800 1.000 21.62754 180 ALA B C 1
ATOM 3537 O O . ALA B 1 180 ? -12.87000 44.16900 25.42100 1.000 19.72295 180 ALA B O 1
ATOM 3539 N N . GLU B 1 181 ? -11.02300 43.24700 26.32300 1.000 22.54823 181 GLU B N 1
ATOM 3540 C CA . GLU B 1 181 ? -10.74100 44.42900 27.13700 1.000 22.70007 181 GLU B CA 1
ATOM 3541 C C . GLU B 1 181 ? -10.67600 45.71300 26.31700 1.000 21.61753 181 GLU B C 1
ATOM 3542 O O . GLU B 1 181 ? -11.36200 46.68300 26.68800 1.000 19.84619 181 GLU B O 1
ATOM 3545 N N . PRO B 1 182 ? -9.91400 45.79800 25.21700 1.000 21.06907 182 PRO B N 1
ATOM 3546 C CA . PRO B 1 182 ? -9.92400 47.05100 24.43800 1.000 22.81154 182 PRO B CA 1
ATOM 3547 C C . PRO B 1 182 ? -11.28600 47.39200 23.86400 1.000 20.25087 182 PRO B C 1
ATOM 3548 O O . PRO B 1 182 ? -11.63200 48.57500 23.75900 1.000 18.95214 182 PRO B O 1
ATOM 3552 N N . VAL B 1 183 ? -12.07900 46.39100 23.48900 1.000 17.82848 183 VAL B N 1
ATOM 3553 C CA . VAL B 1 183 ? -13.42900 46.65500 23.00100 1.000 16.28829 183 VAL B CA 1
ATOM 3554 C C . VAL B 1 183 ? -14.25900 47.33900 24.08400 1.000 20.67315 183 VAL B C 1
ATOM 3555 O O . VAL B 1 183 ? -14.94400 48.33700 23.83300 1.000 17.46706 183 VAL B O 1
ATOM 3559 N N . LEU B 1 184 ? -14.21900 46.80000 25.30600 1.000 18.48393 184 LEU B N 1
ATOM 3560 C CA . LEU B 1 184 ? -15.04700 47.34300 26.37900 1.000 19.83260 184 LEU B CA 1
ATOM 3561 C C . LEU B 1 184 ? -14.64100 48.76800 26.71700 1.000 17.71609 184 LEU B C 1
ATOM 3562 O O . LEU B 1 184 ? -15.50200 49.63600 26.90800 1.000 17.10971 184 LEU B O 1
ATOM 3567 N N . GLU B 1 185 ? -13.33300 49.02500 26.77700 1.000 16.62400 185 GLU B N 1
ATOM 3568 C CA . GLU B 1 185 ? -12.84200 50.36400 27.09300 1.000 19.61571 185 GLU B CA 1
ATOM 3569 C C . GLU B 1 185 ? -13.22300 51.35100 26.00100 1.000 18.96624 185 GLU B C 1
ATOM 3570 O O . GLU B 1 185 ? -13.71100 52.45500 26.27900 1.000 19.45420 185 GLU B O 1
ATOM 3576 N N . TRP B 1 186 ? -13.00500 50.96100 24.74700 1.000 19.84314 186 TRP B N 1
ATOM 3577 C CA . TRP B 1 186 ? -13.34100 51.82900 23.62300 1.000 17.39142 186 TRP B CA 1
ATOM 3578 C C . TRP B 1 186 ? -14.83900 52.11100 23.57500 1.000 18.15556 186 TRP B C 1
ATOM 3579 O O . TRP B 1 186 ? -15.25800 53.24700 23.31900 1.000 15.70643 186 TRP B O 1
ATOM 3590 N N . LEU B 1 187 ? -15.66900 51.10000 23.84800 1.000 15.98329 187 LEU B N 1
ATOM 3591 C CA . LEU B 1 187 ? -17.11700 51.30900 23.87700 1.000 17.13374 187 LEU B CA 1
ATOM 3592 C C . LEU B 1 187 ? -17.51900 52.33100 24.93000 1.000 19.24171 187 LEU B C 1
ATOM 3593 O O . LEU B 1 187 ? -18.31200 53.23800 24.66000 1.000 17.08144 187 LEU B O 1
ATOM 3598 N N . LYS B 1 188 ? -17.02800 52.15800 26.15700 1.000 19.15365 188 LYS B N 1
ATOM 3599 C CA . LYS B 1 188 ? -17.36700 53.10200 27.21500 1.000 19.30280 188 LYS B CA 1
ATOM 3600 C C . LYS B 1 188 ? -16.99600 54.52300 26.81300 1.000 20.87423 188 LYS B C 1
ATOM 3601 O O . LYS B 1 188 ? -17.78600 55.45600 27.00500 1.000 18.88522 188 LYS B O 1
ATOM 3603 N N . GLN B 1 189 ? -15.81800 54.69400 26.20800 1.000 18.78304 189 GLN B N 1
ATOM 3604 C CA . GLN B 1 189 ? -15.36400 56.01900 25.79400 1.000 18.27209 189 GLN B CA 1
ATOM 3605 C C . GLN B 1 189 ? -16.29600 56.64400 24.75900 1.000 20.78157 189 GLN B C 1
ATOM 3606 O O . GLN B 1 189 ? -16.79600 57.76000 24.95200 1.000 19.31088 189 GLN B O 1
ATOM 3609 N N . ILE B 1 190 ? -16.52300 55.96100 23.63100 1.000 17.75762 190 ILE B N 1
ATOM 3610 C CA . ILE B 1 190 ? -17.29300 56.61600 22.57600 1.000 17.34969 190 ILE B CA 1
ATOM 3611 C C . ILE B 1 190 ? -18.72700 56.88200 23.02500 1.000 19.94374 190 ILE B C 1
ATOM 3612 O O . ILE B 1 190 ? -19.32000 57.89700 22.64500 1.000 17.92556 190 ILE B O 1
ATOM 3617 N N . ARG B 1 191 ? -19.30500 56.00900 23.85400 1.000 19.86669 191 ARG B N 1
ATOM 3618 C CA . ARG B 1 191 ? -20.64800 56.27400 24.35500 1.000 18.83312 191 ARG B CA 1
ATOM 3619 C C . ARG B 1 191 ? -20.66400 57.51800 25.23500 1.000 19.72766 191 ARG B C 1
ATOM 3620 O O . ARG B 1 191 ? -21.62700 58.29500 25.20300 1.000 19.86129 191 ARG B O 1
ATOM 3628 N N . SER B 1 192 ? -19.59400 57.74100 26.00200 1.000 18.96760 192 SER B N 1
ATOM 3629 C CA . SER B 1 192 ? -19.55600 58.91600 26.86000 1.000 23.08134 192 SER B CA 1
ATOM 3630 C C . SER B 1 192 ? -19.41300 60.19300 26.05100 1.000 25.47397 192 SER B C 1
ATOM 3631 O O . SER B 1 192 ? -19.78800 61.26800 26.53900 1.000 23.66615 192 SER B O 1
ATOM 3634 N N . GLU B 1 193 ? -18.87900 60.09700 24.83300 1.000 22.80662 193 GLU B N 1
ATOM 3635 C CA . GLU B 1 193 ? -18.80900 61.22300 23.90800 1.000 22.85985 193 GLU B CA 1
ATOM 3636 C C . GLU B 1 193 ? -20.11200 61.45600 23.15900 1.000 25.06310 193 GLU B C 1
ATOM 3637 O O . GLU B 1 193 ? -20.16700 62.34400 22.30300 1.000 28.36011 193 GLU B O 1
ATOM 3643 N N . GLY B 1 194 ? -21.16000 60.69800 23.45700 1.000 18.49869 194 GLY B N 1
ATOM 3644 C CA . GLY B 1 194 ? -22.43400 60.87500 22.80000 1.000 20.84043 194 GLY B CA 1
ATOM 3645 C C . GLY B 1 194 ? -22.64500 60.03200 21.56400 1.000 19.09754 194 GLY B C 1
ATOM 3646 O O . GLY B 1 194 ? -23.69600 60.16400 20.91900 1.000 22.89507 194 GLY B O 1
ATOM 3647 N N . ILE B 1 195 ? -21.69100 59.16900 21.21400 1.000 21.51297 195 ILE B N 1
ATOM 3648 C CA . ILE B 1 195 ? -21.84300 58.24800 20.08900 1.000 22.29409 195 ILE B CA 1
ATOM 3649 C C . ILE B 1 195 ? -22.66500 57.07000 20.60500 1.000 15.78937 195 ILE B C 1
ATOM 3650 O O . ILE B 1 195 ? -22.13200 56.16600 21.25200 1.000 20.04453 195 ILE B O 1
ATOM 3655 N N . ASP B 1 196 ? -23.97200 57.08500 20.33900 1.000 18.35855 196 ASP B N 1
ATOM 3656 C CA . ASP B 1 196 ? -24.89100 56.11900 20.92600 1.000 18.83601 196 ASP B CA 1
ATOM 3657 C C . ASP B 1 196 ? -25.50000 55.15700 19.91300 1.000 24.28424 196 ASP B C 1
ATOM 3658 O O . ASP B 1 196 ? -26.40500 54.39300 20.27200 1.000 20.05931 196 ASP B O 1
ATOM 3663 N N . GLY B 1 197 ? -25.03600 55.15800 18.66400 1.000 16.69713 197 GLY B N 1
ATOM 3664 C CA . GLY B 1 197 ? -25.56900 54.24800 17.68100 1.000 18.93239 197 GLY B CA 1
ATOM 3665 C C . GLY B 1 197 ? -25.21200 52.81700 18.02800 1.000 13.92443 197 GLY B C 1
ATOM 3666 O O . GLY B 1 197 ? -24.26900 52.56500 18.77900 1.000 19.16716 197 GLY B O 1
ATOM 3667 N N . PRO B 1 198 ? -25.94600 51.85600 17.47500 1.000 17.33795 198 PRO B N 1
ATOM 3668 C CA . PRO B 1 198 ? -25.61800 50.45100 17.74400 1.000 15.26423 198 PRO B CA 1
ATOM 3669 C C . PRO B 1 198 ? -24.22400 50.11600 17.23000 1.000 16.75786 198 PRO B C 1
ATOM 3670 O O . PRO B 1 198 ? -23.81900 50.55500 16.15000 1.000 15.27488 198 PRO B O 1
ATOM 3674 N N . VAL B 1 199 ? -23.47600 49.36500 18.03300 1.000 14.47994 199 VAL B N 1
ATOM 3675 C CA . VAL B 1 199 ? -22.13600 48.91900 17.67100 1.000 13.58412 199 VAL B CA 1
ATOM 3676 C C . VAL B 1 199 ? -22.18000 47.41300 17.51700 1.000 17.36028 199 VAL B C 1
ATOM 3677 O O . VAL B 1 199 ? -22.56700 46.70000 18.45500 1.000 15.73449 199 VAL B O 1
ATOM 3681 N N . ARG B 1 200 ? -21.79100 46.92900 16.34300 1.000 14.82430 200 ARG B N 1
ATOM 3682 C CA . ARG B 1 200 ? -21.61600 45.49700 16.11500 1.000 11.81893 200 ARG B CA 1
ATOM 3683 C C . ARG B 1 200 ? -20.14900 45.16000 16.36900 1.000 15.29139 200 ARG B C 1
ATOM 3684 O O . ARG B 1 200 ? -19.26800 45.62000 15.63500 1.000 15.98319 200 ARG B O 1
ATOM 3692 N N . ILE B 1 201 ? -19.88800 44.38000 17.41800 1.000 13.24430 201 ILE B N 1
ATOM 3693 C CA . ILE B 1 201 ? -18.52700 44.01900 17.79000 1.000 12.85610 201 ILE B CA 1
ATOM 3694 C C . ILE B 1 201 ? -18.04000 42.94400 16.82700 1.000 12.50710 201 ILE B C 1
ATOM 3695 O O . ILE B 1 201 ? -18.65500 41.87800 16.71900 1.000 12.96730 201 ILE B O 1
ATOM 3700 N N . GLY B 1 202 ? -16.96200 43.23600 16.10100 1.000 13.48632 202 GLY B N 1
ATOM 3701 C CA . GLY B 1 202 ? -16.42900 42.28200 15.13000 1.000 12.09061 202 GLY B CA 1
ATOM 3702 C C . GLY B 1 202 ? -15.68400 41.13500 15.79400 1.000 13.67698 202 GLY B C 1
ATOM 3703 O O . GLY B 1 202 ? -14.75400 41.34900 16.58200 1.000 15.67736 202 GLY B O 1
ATOM 3704 N N . LEU B 1 203 ? -16.09000 39.91000 15.46300 1.000 11.37676 203 LEU B N 1
ATOM 3705 C CA . LEU B 1 203 ? -15.43700 38.70100 15.94700 1.000 10.47374 203 LEU B CA 1
ATOM 3706 C C . LEU B 1 203 ? -14.94600 37.88200 14.77100 1.000 12.63152 203 LEU B C 1
ATOM 3707 O O . LEU B 1 203 ? -15.67100 37.69800 13.78700 1.000 14.06633 203 LEU B O 1
ATOM 3712 N N . ALA B 1 204 ? -13.72600 37.36600 14.89700 1.000 11.99533 204 ALA B N 1
ATOM 3713 C CA . ALA B 1 204 ? -13.23700 36.38600 13.94300 1.000 12.11532 204 ALA B CA 1
ATOM 3714 C C . ALA B 1 204 ? -13.96900 35.07200 14.15800 1.000 15.44208 204 ALA B C 1
ATOM 3715 O O . ALA B 1 204 ? -14.00400 34.55100 15.27500 1.000 15.15437 204 ALA B O 1
ATOM 3717 N N . GLY B 1 205 ? -14.57100 34.54400 13.09900 1.000 13.10316 205 GLY B N 1
ATOM 3718 C CA . GLY B 1 205 ? -15.16700 33.23100 13.17500 1.000 12.84958 205 GLY B CA 1
ATOM 3719 C C . GLY B 1 205 ? -14.11300 32.16300 13.38100 1.000 12.87188 205 GLY B C 1
ATOM 3720 O O . GLY B 1 205 ? -12.90800 32.42000 13.29100 1.000 13.75235 205 GLY B O 1
ATOM 3721 N N . PRO B 1 206 ? -14.54500 30.93700 13.66000 1.000 13.01059 206 PRO B N 1
ATOM 3722 C CA . PRO B 1 206 ? -13.58100 29.84000 13.81600 1.000 14.30032 206 PRO B CA 1
ATOM 3723 C C . PRO B 1 206 ? -12.80300 29.61100 12.52700 1.000 14.32924 206 PRO B C 1
ATOM 3724 O O . PRO B 1 206 ? -13.36900 29.56200 11.43100 1.000 14.21764 206 PRO B O 1
ATOM 3728 N N . ALA B 1 207 ? -11.48900 29.46800 12.66700 1.000 14.09286 207 ALA B N 1
ATOM 3729 C CA . ALA B 1 207 ? -10.63000 29.31000 11.50500 1.000 13.59855 207 ALA B CA 1
ATOM 3730 C C . ALA B 1 207 ? -9.29700 28.76300 11.97600 1.000 13.11421 207 ALA B C 1
ATOM 3731 O O . ALA B 1 207 ? -9.00400 28.74300 13.16900 1.000 13.73878 207 ALA B O 1
ATOM 3733 N N . SER B 1 208 ? -8.50500 28.29300 11.01700 1.000 16.27162 208 SER B N 1
ATOM 3734 C CA . SER B 1 208 ? -7.15500 27.86200 11.34300 1.000 18.34446 208 SER B CA 1
ATOM 3735 C C . SER B 1 208 ? -6.36600 29.02800 11.92800 1.000 20.17632 208 SER B C 1
ATOM 3736 O O . SER B 1 208 ? -6.57300 30.19600 11.57700 1.000 19.05093 208 SER B 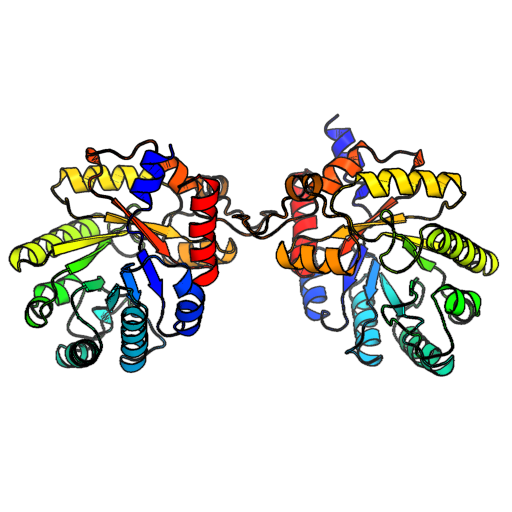O 1
ATOM 3739 N N . ILE B 1 209 ? -5.45400 28.69500 12.84200 1.000 19.87745 209 ILE B N 1
ATOM 3740 C CA . ILE B 1 209 ? -4.64400 29.71300 13.50300 1.000 20.92344 209 ILE B CA 1
ATOM 3741 C C . ILE B 1 209 ? -3.81100 30.48500 12.48500 1.000 19.04616 209 ILE B C 1
ATOM 3742 O O . ILE B 1 209 ? -3.66400 31.71200 12.58500 1.000 20.92617 209 ILE B O 1
ATOM 3747 N N . LYS B 1 210 ? -3.28300 29.79000 11.47100 1.000 21.20741 210 LYS B N 1
ATOM 3748 C CA . LYS B 1 210 ? -2.50600 30.46500 10.43300 1.000 24.37558 210 LYS B CA 1
ATOM 3749 C C . LYS B 1 210 ? -3.35200 31.48800 9.67800 1.000 27.45528 210 LYS B C 1
ATOM 3750 O O . LYS B 1 210 ? -2.88200 32.59100 9.37300 1.000 24.71448 210 LYS B O 1
ATOM 3753 N N . THR B 1 211 ? -4.60200 31.13600 9.35900 1.000 21.20485 211 THR B N 1
ATOM 3754 C CA . THR B 1 211 ? -5.49100 32.07600 8.68300 1.000 19.67066 211 THR B CA 1
ATOM 3755 C C . THR B 1 211 ? -5.76800 33.28600 9.55900 1.000 24.11809 211 THR B C 1
ATOM 3756 O O . THR B 1 211 ? -5.72000 34.43200 9.09400 1.000 22.03630 211 THR B O 1
ATOM 3760 N N . LEU B 1 212 ? -6.06500 33.04500 10.83900 1.000 19.37973 212 LEU B N 1
ATOM 3761 C CA . LEU B 1 212 ? -6.32000 34.14400 11.75800 1.000 17.61250 212 LEU B CA 1
ATOM 3762 C C . LEU B 1 212 ? -5.11400 35.06900 11.84800 1.000 22.81106 212 LEU B C 1
ATOM 3763 O O . LEU B 1 212 ? -5.26200 36.29500 11.82500 1.000 23.09157 212 LEU B O 1
ATOM 3768 N N . LEU B 1 213 ? -3.90900 34.49800 11.92600 1.000 20.74389 213 LEU B N 1
ATOM 3769 C CA . LEU B 1 213 ? -2.71000 35.32700 11.99600 1.000 21.73655 213 LEU B CA 1
ATOM 3770 C C . LEU B 1 213 ? -2.47900 36.09200 10.70300 1.000 21.29248 213 LEU B C 1
ATOM 3771 O O . LEU B 1 213 ? -1.98500 37.22600 10.73900 1.000 24.91722 213 LEU B O 1
ATOM 3776 N N . ARG B 1 214 ? -2.82400 35.50200 9.56100 1.000 23.41056 214 ARG B N 1
ATOM 3777 C CA . ARG B 1 214 ? -2.67100 36.20900 8.29300 1.000 20.90183 214 ARG B CA 1
ATOM 3778 C C . ARG B 1 214 ? -3.57200 37.43900 8.24200 1.000 27.53350 214 ARG B C 1
ATOM 3779 O O . ARG B 1 214 ? -3.12800 38.53200 7.86900 1.000 29.22028 214 ARG B O 1
ATOM 3787 N N . PHE B 1 215 ? -4.84700 37.28200 8.61800 1.000 27.11720 215 PHE B N 1
ATOM 3788 C CA . PHE B 1 215 ? -5.74500 38.43600 8.64200 1.000 25.13008 215 PHE B CA 1
ATOM 3789 C C . PHE B 1 215 ? -5.30400 39.45800 9.68200 1.000 28.20988 215 PHE B C 1
ATOM 3790 O O . PHE B 1 215 ? -5.33500 40.66800 9.42800 1.000 25.31624 215 PHE B O 1
ATOM 3798 N N . ALA B 1 216 ? -4.88800 38.99400 10.86000 1.000 20.68323 216 ALA B N 1
ATOM 3799 C CA . ALA B 1 216 ? -4.47800 39.91700 11.91200 1.000 25.51442 216 ALA B CA 1
ATOM 3800 C C . ALA B 1 216 ? -3.24700 40.71400 11.50300 1.000 29.66683 216 ALA B C 1
ATOM 3801 O O . ALA B 1 216 ? -3.12200 41.89700 11.84800 1.000 31.30201 216 ALA B O 1
ATOM 3803 N N . ALA B 1 217 ? -2.32600 40.08500 10.76700 1.000 27.93012 217 ALA B N 1
ATOM 3804 C CA . ALA B 1 217 ? -1.16300 40.80700 10.25900 1.000 29.39037 217 ALA B CA 1
ATOM 3805 C C . ALA B 1 217 ? -1.58700 41.89400 9.27700 1.000 30.71960 217 ALA B C 1
ATOM 3806 O O . ALA B 1 217 ? -1.14700 43.04700 9.37300 1.000 34.37802 217 ALA B O 1
ATOM 3808 N N . ARG B 1 218 ? -2.46200 41.54200 8.33200 1.000 28.31435 218 ARG B N 1
ATOM 3809 C CA . ARG B 1 218 ? -2.91300 42.49600 7.32500 1.000 32.65829 218 ARG B CA 1
ATOM 3810 C C . ARG B 1 218 ? -3.67200 43.67300 7.93200 1.000 36.37702 218 ARG B C 1
ATOM 3811 O O . ARG B 1 218 ? -3.65200 44.77600 7.37100 1.000 34.82187 218 ARG B O 1
ATOM 3813 N N . CYS B 1 219 ? -4.34300 43.47500 9.06700 1.000 32.73383 219 CYS B N 1
ATOM 3814 C CA . CYS B 1 219 ? -5.26100 44.47300 9.60200 1.000 27.99569 219 CYS B CA 1
ATOM 3815 C C . CYS B 1 219 ? -4.73300 45.17400 10.84600 1.000 31.56260 219 CYS B C 1
ATOM 3816 O O . CYS B 1 219 ? -5.47400 45.94600 11.46900 1.000 32.67122 219 CYS B O 1
ATOM 3819 N N . GLY B 1 220 ? -3.48200 44.93000 11.22800 1.000 29.78868 220 GLY B N 1
ATOM 3820 C CA . GLY B 1 220 ? -2.95000 45.55800 12.42800 1.000 28.09754 220 GLY B CA 1
ATOM 3821 C C . GLY B 1 220 ? -3.72900 45.22400 13.68000 1.000 29.49619 220 GLY B C 1
ATOM 3822 O O . GLY B 1 220 ? -3.90000 46.08200 14.55700 1.000 33.20926 220 GLY B O 1
ATOM 3823 N N . VAL B 1 221 ? -4.23300 43.99700 13.77100 1.000 24.79443 221 VAL B N 1
ATOM 3824 C CA . VAL B 1 221 ? -4.91400 43.52200 14.96500 1.000 25.80693 221 VAL B CA 1
ATOM 3825 C C . VAL B 1 221 ? -3.86300 42.97700 15.91600 1.000 29.79270 221 VAL B C 1
ATOM 3826 O O . VAL B 1 221 ? -2.90000 42.32500 15.49300 1.000 33.90428 221 VAL B O 1
ATOM 3830 N N . GLY B 1 222 ? -4.04100 43.25800 17.20100 1.000 22.96437 222 GLY B N 1
ATOM 3831 C CA . GLY B 1 222 ? -3.08300 42.85800 18.21000 1.000 32.59692 222 GLY B CA 1
ATOM 3832 C C . GLY B 1 222 ? -2.82200 41.36800 18.24600 1.000 35.93104 222 GLY B C 1
ATOM 3833 O O . GLY B 1 222 ? -3.71800 40.57900 18.56700 1.000 30.51091 222 GLY B O 1
ATOM 3834 N N . THR B 1 223 ? -1.59700 40.98100 17.88400 1.000 31.45236 223 THR B N 1
ATOM 3835 C CA . THR B 1 223 ? -1.10300 39.62300 18.07800 1.000 29.07844 223 THR B CA 1
ATOM 3836 C C . THR B 1 223 ? 0.05700 39.64400 19.06700 1.000 34.30872 223 THR B C 1
ATOM 3837 O O . THR B 1 223 ? 1.12100 39.07100 18.80500 1.000 30.37454 223 THR B O 1
ATOM 3841 N N . SER B 1 224 ? -0.14000 40.31600 20.19900 1.000 28.41547 224 SER B N 1
ATOM 3842 C CA . SER B 1 224 ? 0.85100 40.31900 21.26300 1.000 29.74233 224 SER B CA 1
ATOM 3843 C C . SER B 1 224 ? 1.00700 38.91800 21.84400 1.000 29.35966 224 SER B C 1
ATOM 3844 O O . SER B 1 224 ? 0.14700 38.04800 21.67600 1.000 27.08185 224 SER B O 1
ATOM 3847 N N . ALA B 1 225 ? 2.12500 38.71000 22.54500 1.000 29.43758 225 ALA B N 1
ATOM 3848 C CA . ALA B 1 225 ? 2.39700 37.39800 23.12700 1.000 29.90705 225 ALA B CA 1
ATOM 3849 C C . ALA B 1 225 ? 1.28300 36.96600 24.07400 1.000 25.76268 225 ALA B C 1
ATOM 3850 O O . ALA B 1 225 ? 0.86900 35.80000 24.06300 1.000 26.26238 225 ALA B O 1
ATOM 3852 N N . LYS B 1 226 ? 0.77300 37.89000 24.89500 1.000 22.11071 226 LYS B N 1
ATOM 3853 C CA . LYS B 1 226 ? -0.25300 37.50300 25.86200 1.000 25.41252 226 LYS B CA 1
ATOM 3854 C C . LYS B 1 226 ? -1.53400 37.08400 25.16000 1.000 35.13818 226 LYS B C 1
ATOM 3855 O O . LYS B 1 226 ? -2.19600 36.12700 25.58000 1.000 28.05023 226 LYS B O 1
ATOM 3859 N N . VAL B 1 227 ? -1.88500 37.77500 24.07500 1.000 31.53494 227 VAL B N 1
ATOM 3860 C CA . VAL B 1 227 ? -3.11900 37.45600 23.37100 1.000 28.93679 227 VAL B CA 1
ATOM 3861 C C . VAL B 1 227 ? -2.97200 36.14600 22.60800 1.000 29.43590 227 VAL B C 1
ATOM 3862 O O . VAL B 1 227 ? -3.88600 35.31300 22.60100 1.000 34.05389 227 VAL B O 1
ATOM 3866 N N . VAL B 1 228 ? -1.82500 35.94900 21.94800 1.000 27.41056 228 VAL B N 1
ATOM 3867 C CA . VAL B 1 228 ? -1.56100 34.69900 21.24000 1.000 28.62940 228 VAL B CA 1
ATOM 3868 C C . VAL B 1 228 ? -1.69100 33.51400 22.18400 1.000 29.54390 228 VAL B C 1
ATOM 3869 O O . VAL B 1 228 ? -2.17100 32.44000 21.79000 1.000 24.88074 228 VAL B O 1
ATOM 3873 N N . LYS B 1 229 ? -1.30700 33.69400 23.44800 1.000 31.00988 229 LYS B N 1
ATOM 3874 C CA . LYS B 1 229 ? -1.42000 32.62000 24.42700 1.000 25.94281 229 LYS B CA 1
ATOM 3875 C C . LYS B 1 229 ? -2.85700 32.44000 24.91300 1.000 33.78179 229 LYS B C 1
ATOM 3876 O O . LYS B 1 229 ? -3.30200 31.30600 25.12400 1.000 32.19823 229 LYS B O 1
ATOM 3880 N N . LYS B 1 230 ? -3.60800 33.53400 25.06800 1.000 30.31660 230 LYS B N 1
ATOM 3881 C CA . LYS B 1 230 ? -4.94200 33.45500 25.66700 1.000 26.66798 230 LYS B CA 1
ATOM 3882 C C . LYS B 1 230 ? -6.01500 33.03400 24.65900 1.000 30.72995 230 LYS B C 1
ATOM 3883 O O . LYS B 1 230 ? -6.88200 32.21200 24.98000 1.000 29.37378 230 LYS B O 1
ATOM 3889 N N . TYR B 1 231 ? -6.00700 33.60800 23.45400 1.000 30.31789 231 TYR B N 1
ATOM 3890 C CA . TYR B 1 231 ? -6.96800 33.20000 22.43100 1.000 27.27343 231 TYR B CA 1
ATOM 3891 C C . TYR B 1 231 ? -6.64300 31.81800 21.87500 1.000 24.78755 231 TYR B C 1
ATOM 3892 O O . TYR B 1 231 ? -7.50200 31.18400 21.25100 1.000 22.81471 231 TYR B O 1
ATOM 3901 N N . GLY B 1 232 ? -5.43000 31.33500 22.10900 1.000 25.79778 232 GLY B N 1
ATOM 3902 C CA . GLY B 1 232 ? -4.98200 30.09300 21.52700 1.000 22.29949 232 GLY B CA 1
ATOM 3903 C C . GLY B 1 232 ? -4.56000 30.30400 20.09400 1.000 21.04379 232 GLY B C 1
ATOM 3904 O O . GLY B 1 232 ? -5.12500 29.69800 19.18300 1.000 20.05840 232 GLY B O 1
ATOM 3905 N N . LEU B 1 233 ? -3.57600 31.17600 19.87400 1.000 19.34866 233 LEU B N 1
ATOM 3906 C CA . LEU B 1 233 ? -3.11500 31.49300 18.53100 1.000 20.46322 233 LEU B CA 1
ATOM 3907 C C . LEU B 1 233 ? -1.66200 31.08500 18.33200 1.000 26.92219 233 LEU B C 1
ATOM 3908 O O . LEU B 1 233 ? -0.94500 31.67900 17.52300 1.000 25.94513 233 LEU B O 1
ATOM 3913 N N . SER B 1 234 ? -1.22100 30.06500 19.06600 1.000 21.49458 234 SER B N 1
ATOM 3914 C CA . SER B 1 234 ? 0.13200 29.55500 18.92000 1.000 26.68048 234 SER B CA 1
ATOM 3915 C C . SER B 1 234 ? 0.22000 28.69800 17.66700 1.000 28.57175 234 SER B C 1
ATOM 3916 O O . SER B 1 234 ? -0.64100 27.84900 17.42600 1.000 24.08246 234 SER B O 1
ATOM 3919 N N . ILE B 1 235 ? 1.25700 28.91800 16.86000 1.000 25.12457 235 ILE B N 1
ATOM 3920 C CA . ILE B 1 235 ? 1.39300 28.11500 15.65200 1.000 26.14868 235 ILE B CA 1
ATOM 3921 C C . ILE B 1 235 ? 1.88700 26.70000 15.93800 1.000 28.53799 235 ILE B C 1
ATOM 3922 O O . ILE B 1 235 ? 1.90600 25.86500 15.02600 1.000 34.95571 235 ILE B O 1
ATOM 3926 N N . THR B 1 236 ? 2.27300 26.40300 17.18300 1.000 23.18451 236 THR B N 1
ATOM 3927 C CA . THR B 1 236 ? 2.57300 25.04400 17.63300 1.000 20.90852 236 THR B CA 1
ATOM 3928 C C . THR B 1 236 ? 1.40500 24.42500 18.39000 1.000 19.92674 236 THR B C 1
ATOM 3929 O O . THR B 1 236 ? 1.57000 23.40800 19.07300 1.000 19.00647 236 THR B O 1
ATOM 3933 N N . SER B 1 237 ? 0.23300 25.03800 18.28500 1.000 18.41014 237 SER B N 1
ATOM 3934 C CA . SER B 1 237 ? -0.99500 24.48400 18.82800 1.000 17.94292 237 SER B CA 1
ATOM 3935 C C . SER B 1 237 ? -1.19500 23.04600 18.37800 1.000 13.54831 237 SER B C 1
ATOM 3936 O O . SER B 1 237 ? -1.03200 22.71800 17.20200 1.000 18.19962 237 SER B O 1
ATOM 3939 N N . LEU B 1 238 ? -1.58500 22.20000 19.33100 1.000 16.31985 238 LEU B N 1
ATOM 3940 C CA . LEU B 1 238 ? -2.02300 20.85200 18.99800 1.000 16.13848 238 LEU B CA 1
ATOM 3941 C C . LEU B 1 238 ? -3.35100 20.85400 18.26900 1.000 17.52998 238 LEU B C 1
ATOM 3942 O O . LEU B 1 238 ? -3.67000 19.88400 17.57100 1.000 16.75867 238 LEU B O 1
ATOM 3947 N N . ILE B 1 239 ? -4.12400 21.92000 18.41800 1.000 17.47150 239 ILE B N 1
ATOM 3948 C CA . ILE B 1 239 ? -5.44900 22.01200 17.82200 1.000 17.29309 239 ILE B CA 1
ATOM 3949 C C . ILE B 1 239 ? -5.38600 22.59300 16.42100 1.000 17.79778 239 ILE B C 1
ATOM 3950 O O . ILE B 1 239 ? -5.94200 22.03300 15.47400 1.000 20.20922 239 ILE B O 1
ATOM 3955 N N . GLY B 1 240 ? -4.73700 23.74700 16.28100 1.000 17.21219 240 GLY B N 1
ATOM 3956 C CA . GLY B 1 240 ? -4.50500 24.35100 14.99100 1.000 18.63474 240 GLY B CA 1
ATOM 3957 C C . GLY B 1 240 ? -5.58100 25.30900 14.53000 1.000 15.59221 240 GLY B C 1
ATOM 3958 O O . GLY B 1 240 ? -5.46900 25.83400 13.42000 1.000 17.66000 240 GLY B O 1
ATOM 3959 N N . SER B 1 241 ? -6.61700 25.52600 15.34100 1.000 18.54392 241 SER B N 1
ATOM 3960 C CA . SER B 1 241 ? -7.71000 26.43700 15.02700 1.000 16.90849 241 SER B CA 1
ATOM 3961 C C . SER B 1 241 ? -8.14000 27.12900 16.31000 1.000 19.74755 241 SER B C 1
ATOM 3962 O O . SER B 1 241 ? -7.77100 26.71800 17.41400 1.000 18.79551 241 SER B O 1
ATOM 3965 N N . ALA B 1 242 ? -8.94500 28.18200 16.15900 1.000 14.47762 242 ALA B N 1
ATOM 3966 C CA . ALA B 1 242 ? -9.42800 28.94700 17.29800 1.000 15.74583 242 ALA B CA 1
ATOM 3967 C C . ALA B 1 242 ? -10.74600 29.61400 16.94300 1.000 12.35565 242 ALA B C 1
ATOM 3968 O O . ALA B 1 242 ? -10.94700 30.04100 15.80400 1.000 15.39015 242 ALA B O 1
ATOM 3970 N N . GLY B 1 243 ? -11.62400 29.71200 17.93500 1.000 15.90860 243 GLY B N 1
ATOM 3971 C CA . GLY B 1 243 ? -12.88400 30.40300 17.79200 1.000 14.78194 243 GLY B CA 1
ATOM 3972 C C . GLY B 1 243 ? -12.97700 31.59600 18.72100 1.000 17.59836 243 GLY B C 1
ATOM 3973 O O . GLY B 1 243 ? -12.08700 31.84100 19.54800 1.000 17.86696 243 GLY B O 1
ATOM 3974 N N . PRO B 1 244 ? -14.05700 32.36400 18.59300 1.000 13.77441 244 PRO B N 1
ATOM 3975 C CA . PRO B 1 244 ? -14.19300 33.61900 19.34800 1.000 20.13016 244 PRO B CA 1
ATOM 3976 C C . PRO B 1 244 ? -14.81900 33.49300 20.72900 1.000 16.77892 244 PRO B C 1
ATOM 3977 O O . PRO B 1 244 ? -15.10900 34.52700 21.34100 1.000 18.71835 244 PRO B O 1
ATOM 3981 N N . ASP B 1 245 ? -15.03300 32.28500 21.24800 1.000 19.56274 245 ASP B N 1
ATOM 3982 C CA . ASP B 1 245 ? -15.65700 32.17200 22.56000 1.000 20.34184 245 ASP B CA 1
ATOM 3983 C C . ASP B 1 245 ? -14.89700 32.87300 23.69100 1.000 21.42802 245 ASP B C 1
ATOM 3984 O O . ASP B 1 245 ? -15.57800 33.39900 24.58800 1.000 22.88665 245 ASP B O 1
ATOM 3989 N N . PRO B 1 246 ? -13.55500 32.95200 23.71700 1.000 20.31206 246 PRO B N 1
ATOM 3990 C CA . PRO B 1 246 ? -12.91300 33.68500 24.83100 1.000 23.97888 246 PRO B CA 1
ATOM 3991 C C . PRO B 1 246 ? -13.29900 35.15500 24.89000 1.000 24.03275 246 PRO B C 1
ATOM 3992 O O . PRO B 1 246 ? -13.44600 35.71400 25.98500 1.000 23.69797 246 PRO B O 1
ATOM 3996 N N . VAL B 1 247 ? -13.45500 35.80500 23.73700 1.000 20.27158 247 VAL B N 1
ATOM 3997 C CA . VAL B 1 247 ? -13.91800 37.18900 23.73700 1.000 19.24243 247 VAL B CA 1
ATOM 3998 C C . VAL B 1 247 ? -15.37500 37.26600 24.18600 1.000 20.67614 247 VAL B C 1
ATOM 3999 O O . VAL B 1 247 ? -15.74500 38.13100 24.99300 1.000 20.27045 247 VAL B O 1
ATOM 4003 N N . ILE B 1 248 ? -16.22100 36.36200 23.68700 1.000 19.91044 248 ILE B N 1
ATOM 4004 C CA . ILE B 1 248 ? -17.62600 36.33300 24.08700 1.000 21.34737 248 ILE B CA 1
ATOM 4005 C C . ILE B 1 248 ? -17.74800 36.12100 25.59100 1.000 20.14596 248 ILE B C 1
ATOM 4006 O O . ILE B 1 248 ? -18.52600 36.80500 26.26700 1.000 21.77319 248 ILE B O 1
ATOM 4011 N N . GLU B 1 249 ? -16.96300 35.18900 26.13800 1.000 27.21379 249 GLU B N 1
ATOM 4012 C CA . GLU B 1 249 ? -17.04900 34.89000 27.56400 1.000 27.81681 249 GLU B CA 1
ATOM 4013 C C . GLU B 1 249 ? -16.62500 36.07100 28.42600 1.000 21.75025 249 GLU B C 1
ATOM 4014 O O . GLU B 1 249 ? -17.09900 36.20100 29.55900 1.000 23.84120 249 GLU B O 1
ATOM 4019 N N . ASP B 1 250 ? -15.72500 36.92100 27.93000 1.000 20.05925 250 ASP B N 1
ATOM 4020 C CA . ASP B 1 250 ? -15.31400 38.09600 28.69100 1.000 20.67773 250 ASP B CA 1
ATOM 4021 C C . ASP B 1 250 ? -16.28700 39.26100 28.54500 1.000 22.68339 250 ASP B C 1
ATOM 4022 O O . ASP B 1 250 ? -16.34900 40.10900 29.44000 1.000 23.47760 250 ASP B O 1
ATOM 4027 N N . LEU B 1 251 ? -17.05800 39.31200 27.45500 1.000 19.71056 251 LEU B N 1
ATOM 4028 C CA . LEU B 1 251 ? -17.99900 40.41000 27.23800 1.000 22.34295 251 LEU B CA 1
ATOM 4029 C C . LEU B 1 251 ? -19.26400 40.25800 28.07300 1.000 20.45283 251 LEU B C 1
ATOM 4030 O O . LEU B 1 251 ? -19.74100 41.23100 28.66700 1.000 22.20434 251 LEU B O 1
ATOM 4035 N N . THR B 1 252 ? -19.83600 39.05000 28.12100 1.000 26.37102 252 THR B N 1
ATOM 4036 C CA . THR B 1 252 ? -21.16000 38.89800 28.72000 1.000 25.12092 252 THR B CA 1
ATOM 4037 C C . THR B 1 252 ? -21.23900 39.28500 30.19800 1.000 20.40397 252 THR B C 1
ATOM 4038 O O . THR B 1 252 ? -22.27900 39.83600 30.59500 1.000 26.25465 252 THR B O 1
ATOM 4042 N N . PRO B 1 253 ? -20.22900 39.05300 31.04900 1.000 22.40256 253 PRO B N 1
ATOM 4043 C CA . PRO B 1 253 ? -20.36700 39.46500 32.45800 1.000 25.76953 253 PRO B CA 1
ATOM 4044 C C . PRO B 1 253 ? -20.26500 40.96200 32.68600 1.000 24.09372 253 PRO B C 1
ATOM 4045 O O . PRO B 1 253 ? -20.59500 41.40800 33.79200 1.000 24.34194 253 PRO B O 1
ATOM 4049 N N . VAL B 1 254 ? -19.84500 41.75200 31.69300 1.000 22.92491 254 VAL B N 1
ATOM 4050 C CA . VAL B 1 254 ? -19.43800 43.13300 31.94300 1.000 23.03347 254 VAL B CA 1
ATOM 4051 C C . VAL B 1 254 ? -20.28900 44.14200 31.17500 1.000 22.92823 254 VAL B C 1
ATOM 4052 O O . VAL B 1 254 ? -20.45700 45.27900 31.62500 1.000 21.30164 254 VAL B O 1
ATOM 4056 N N . LEU B 1 255 ? -20.82500 43.75200 30.01700 1.000 23.62509 255 LEU B N 1
ATOM 4057 C CA . LEU B 1 255 ? -21.62800 44.68200 29.22700 1.000 21.61515 255 LEU B CA 1
ATOM 4058 C C . LEU B 1 255 ? -22.79000 45.23600 30.04400 1.000 22.62648 255 LEU B C 1
ATOM 4059 O O . LEU B 1 255 ? -23.51900 44.48900 30.70200 1.000 26.32246 255 LEU B O 1
ATOM 4064 N N . GLY B 1 256 ? -22.94400 46.56000 30.01400 1.000 19.75305 256 GLY B N 1
ATOM 4065 C CA . GLY B 1 256 ? -24.02600 47.24400 30.68300 1.000 20.06530 256 GLY B CA 1
ATOM 4066 C C . GLY B 1 256 ? -24.40100 48.50100 29.92700 1.000 20.41446 256 GLY B C 1
ATOM 4067 O O . GLY B 1 256 ? -23.88200 48.75800 28.83500 1.000 19.70387 256 GLY B O 1
ATOM 4068 N N . PRO B 1 257 ? -25.30200 49.31900 30.48400 1.000 18.04371 257 PRO B N 1
ATOM 4069 C CA . PRO B 1 257 ? -25.74600 50.50900 29.73800 1.000 17.22256 257 PRO B CA 1
ATOM 4070 C C . PRO B 1 257 ? -24.62400 51.46900 29.37800 1.000 20.89892 257 PRO B C 1
ATOM 4071 O O . PRO B 1 257 ? -24.74900 52.18000 28.37300 1.000 20.37290 257 PRO B O 1
ATOM 4075 N N . GLU B 1 258 ? -23.53000 51.50500 30.14600 1.000 20.22269 258 GLU B N 1
ATOM 4076 C CA . GLU B 1 258 ? -22.40500 52.36000 29.78800 1.000 21.44095 258 GLU B CA 1
ATOM 4077 C C . GLU B 1 258 ? -21.73900 51.93500 28.48700 1.000 18.40676 258 GLU B C 1
ATOM 4078 O O . GLU B 1 258 ? -20.98600 52.72600 27.91300 1.000 20.96103 258 GLU B O 1
ATOM 4084 N N . HIS B 1 259 ? -22.00100 50.72500 27.99900 1.000 16.45123 259 HIS B N 1
ATOM 4085 C CA . HIS B 1 259 ? -21.46300 50.31500 26.71000 1.000 16.07901 259 HIS B CA 1
ATOM 4086 C C . HIS B 1 259 ? -22.45700 50.49200 25.56700 1.000 20.05709 259 HIS B C 1
ATOM 4087 O O . HIS B 1 259 ? -22.09800 50.24900 24.40900 1.000 18.16041 259 HIS B O 1
ATOM 4094 N N . GLY B 1 260 ? -23.68700 50.91600 25.85500 1.000 17.66727 260 GLY B N 1
ATOM 4095 C CA . GLY B 1 260 ? -24.67700 51.17200 24.83100 1.000 19.48932 260 GLY B CA 1
ATOM 4096 C C . GLY B 1 260 ? -25.19500 49.90500 24.17200 1.000 17.85377 260 GLY B C 1
ATOM 4097 O O . GLY B 1 260 ? -25.02800 48.78300 24.66200 1.000 20.80830 260 GLY B O 1
ATOM 4098 N N . GLN B 1 261 ? -25.85500 50.10800 23.03500 1.000 16.79932 261 GLN B N 1
ATOM 4099 C CA . GLN B 1 261 ? -26.46700 49.01000 22.30200 1.000 18.43437 261 GLN B CA 1
ATOM 4100 C C . GLN B 1 261 ? -25.38600 48.27800 21.52300 1.000 18.41843 261 GLN B C 1
ATOM 4101 O O . GLN B 1 261 ? -24.67700 48.88800 20.71100 1.000 17.81694 261 GLN B O 1
ATOM 4105 N N . VAL B 1 262 ? -25.24900 46.98200 21.76900 1.000 17.19237 262 VAL B N 1
ATOM 4106 C CA . VAL B 1 262 ? -24.24200 46.19200 21.07800 1.000 20.04450 262 VAL B CA 1
ATOM 4107 C C . VAL B 1 262 ? -24.88200 44.95400 20.47300 1.000 19.29989 262 VAL B C 1
ATOM 4108 O O . VAL B 1 262 ? -25.89500 44.43900 20.96000 1.000 21.18361 262 VAL B O 1
ATOM 4112 N N . HIS B 1 263 ? -24.29500 44.51300 19.36200 1.000 15.18710 263 HIS B N 1
ATOM 4113 C CA . HIS B 1 263 ? -24.59100 43.24300 18.71700 1.000 15.05173 263 HIS B CA 1
ATOM 4114 C C . HIS B 1 263 ? -23.24800 42.63300 18.34300 1.000 14.89898 263 HIS B C 1
ATOM 4115 O O . HIS B 1 263 ? -22.19300 43.20100 18.63500 1.000 13.61895 263 HIS B O 1
ATOM 4122 N N . LEU B 1 264 ? -23.28700 41.47200 17.69500 1.000 15.22071 264 LEU B N 1
ATOM 4123 C CA . LEU B 1 264 ? -22.08100 40.81000 17.22400 1.000 15.30964 264 LEU B CA 1
ATOM 4124 C C . LEU B 1 264 ? -22.07300 40.76900 15.70500 1.000 12.75943 264 LEU B C 1
ATOM 4125 O O . LEU B 1 264 ? -23.12100 40.62400 15.07100 1.000 13.89345 264 LEU B O 1
ATOM 4130 N N . HIS B 1 265 ? -20.87100 40.85800 15.13400 1.000 13.65185 265 HIS B N 1
ATOM 4131 C CA . HIS B 1 265 ? -20.66300 40.64600 13.70900 1.000 11.77080 265 HIS B CA 1
ATOM 4132 C C . HIS B 1 265 ? -19.58900 39.58900 13.53000 1.000 13.18898 265 HIS B C 1
ATOM 4133 O O . HIS B 1 265 ? -18.51000 39.71400 14.10900 1.000 15.39470 265 HIS B O 1
ATOM 4140 N N . PHE B 1 266 ? -19.86900 38.57700 12.71800 1.000 13.15204 266 PHE B N 1
ATOM 4141 C CA . PHE B 1 266 ? -18.93300 37.47300 12.52100 1.000 12.81494 266 PHE B CA 1
ATOM 4142 C C . PHE B 1 266 ? -18.27500 37.58500 11.15500 1.000 13.40698 266 PHE B C 1
ATOM 4143 O O . PHE B 1 266 ? -18.95900 37.59300 10.12500 1.000 15.33340 266 PHE B O 1
ATOM 4151 N N . TYR B 1 267 ? -16.94000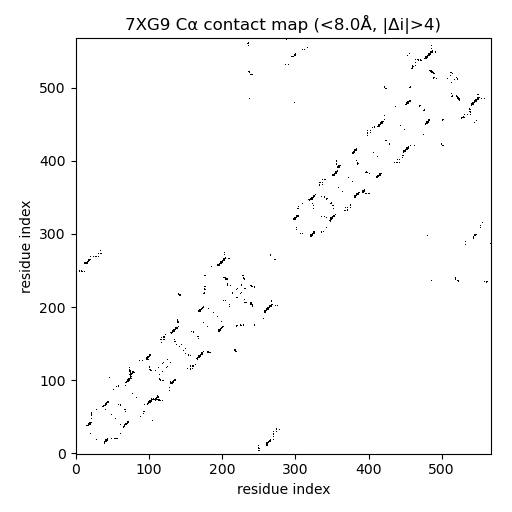 37.65800 11.16000 1.000 11.75274 267 TYR B N 1
ATOM 4152 C CA . TYR B 1 267 ? -16.15800 37.58200 9.93700 1.000 11.93324 267 TYR B CA 1
ATOM 4153 C C . TYR B 1 267 ? -15.88500 36.11900 9.63000 1.000 14.07939 267 TYR B C 1
ATOM 4154 O O . TYR B 1 267 ? -15.22300 35.45000 10.43400 1.000 12.97717 267 TYR B O 1
ATOM 4163 N N . PRO B 1 268 ? -16.36800 35.58100 8.51200 1.000 13.40864 268 PRO B N 1
ATOM 4164 C CA . PRO B 1 268 ? -16.27600 34.12900 8.26600 1.000 12.84786 268 PRO B CA 1
ATOM 4165 C C . PRO B 1 268 ? -14.93700 33.71200 7.66000 1.000 15.53024 268 PRO B C 1
ATOM 4166 O O . PRO B 1 268 ? -14.87100 33.14800 6.56700 1.000 17.48993 268 PRO B O 1
ATOM 4170 N N . PHE B 1 269 ? -13.86200 33.96400 8.40600 1.000 16.04475 269 PHE B N 1
ATOM 4171 C CA . PHE B 1 269 ? -12.51900 33.67800 7.91200 1.000 16.75859 269 PHE B CA 1
ATOM 4172 C C . PHE B 1 269 ? -12.32800 32.20200 7.58000 1.000 17.47049 269 PHE B C 1
ATOM 4173 O O . PHE B 1 269 ? -11.51400 31.86400 6.71100 1.000 20.11766 269 PHE B O 1
ATOM 4181 N N . GLY B 1 270 ? -13.05600 31.31800 8.25600 1.000 15.33935 270 GLY B N 1
ATOM 4182 C CA . GLY B 1 270 ? -13.00600 29.88800 8.03400 1.000 15.30278 270 GLY B CA 1
ATOM 4183 C C . GLY B 1 270 ? -14.08300 29.35000 7.12400 1.000 17.95961 270 GLY B C 1
ATOM 4184 O O . GLY B 1 270 ? -14.19600 28.12700 6.97600 1.000 17.83216 270 GLY B O 1
ATOM 4185 N N . GLY B 1 271 ? -14.88200 30.21500 6.51800 1.000 18.62752 271 GLY B N 1
ATOM 4186 C CA . GLY B 1 271 ? -15.95700 29.80900 5.62600 1.000 14.76882 271 GLY B CA 1
ATOM 4187 C C . GLY B 1 271 ? -17.31300 30.11200 6.23900 1.000 16.96709 271 GLY B C 1
ATOM 4188 O O . GLY B 1 271 ? -17.52600 29.93100 7.44600 1.000 15.81627 271 GLY B O 1
ATOM 4189 N N . LEU B 1 272 ? -18.23400 30.60700 5.40300 1.000 15.78505 272 LEU B N 1
ATOM 4190 C CA . LEU B 1 272 ? -19.55700 30.99200 5.88900 1.000 15.69828 272 LEU B CA 1
ATOM 4191 C C . LEU B 1 272 ? -20.26500 29.82200 6.55900 1.000 17.04614 272 LEU B C 1
ATOM 4192 O O . LEU B 1 272 ? -20.83600 29.97300 7.64200 1.000 14.86942 272 LEU B O 1
ATOM 4197 N N . VAL B 1 273 ? -20.24200 28.64300 5.93000 1.000 13.77856 273 VAL B N 1
ATOM 4198 C CA . VAL B 1 273 ? -20.95600 27.49700 6.49600 1.000 15.11520 273 VAL B CA 1
ATOM 4199 C C . VAL B 1 273 ? -20.37400 27.12300 7.85900 1.000 15.49154 273 VAL B C 1
ATOM 4200 O O . VAL B 1 273 ? -21.10400 26.95600 8.84000 1.000 17.35444 273 VAL B O 1
ATOM 4204 N N . LYS B 1 274 ? -19.04600 27.01900 7.95200 1.000 14.38070 274 LYS B N 1
ATOM 4205 C CA . LYS B 1 274 ? -18.43100 26.67300 9.23300 1.000 15.85615 274 LYS B CA 1
ATOM 4206 C C . LYS B 1 274 ? -18.71100 27.73200 10.29600 1.000 15.47251 274 LYS B C 1
ATOM 4207 O O . LYS B 1 274 ? -18.86600 27.41400 11.48400 1.000 14.37889 274 LYS B O 1
ATOM 4213 N N . THR B 1 275 ? -18.77000 29.00200 9.89100 1.000 12.20990 275 THR B N 1
ATOM 4214 C CA . THR B 1 275 ? -19.03000 30.07200 10.85000 1.000 13.39202 275 THR B CA 1
ATOM 4215 C C . THR B 1 275 ? -20.43600 29.96900 11.42700 1.000 16.28936 275 THR B C 1
ATOM 4216 O O . THR B 1 275 ? -20.62300 30.04200 12.64700 1.000 13.41403 275 THR B O 1
ATOM 4220 N N . ASN B 1 276 ? -21.44100 29.78400 10.57000 1.000 15.52624 276 ASN B N 1
ATOM 4221 C CA . ASN B 1 276 ? -22.79400 29.68800 11.09900 1.000 17.70787 276 ASN B CA 1
ATOM 4222 C C . ASN B 1 276 ? -23.02400 28.37600 11.83600 1.000 16.20652 276 ASN B C 1
ATOM 4223 O O . ASN B 1 276 ? -23.77800 28.35800 12.81300 1.000 18.57516 276 ASN B O 1
ATOM 4228 N N . GLU B 1 277 ? -22.38100 27.27800 11.41000 1.000 14.04358 277 GLU B N 1
ATOM 4229 C CA . GLU B 1 277 ? -22.45500 26.04000 12.19100 1.000 14.25754 277 GLU B CA 1
ATOM 4230 C C . GLU B 1 277 ? -21.92200 26.26700 13.60200 1.000 17.11869 277 GLU B C 1
ATOM 4231 O O . GLU B 1 277 ? -22.51800 25.81300 14.58700 1.000 14.39538 277 GLU B O 1
ATOM 4237 N N . TRP B 1 278 ? -20.81200 26.99700 13.71600 1.000 16.43628 278 TRP B N 1
ATOM 4238 C CA . TRP B 1 278 ? -20.25500 27.30800 15.02800 1.000 14.85004 278 TRP B CA 1
ATOM 4239 C C . TRP B 1 278 ? -21.24200 28.10300 15.87500 1.000 16.36519 278 TRP B C 1
ATOM 4240 O O . TRP B 1 278 ? -21.42700 27.81400 17.06300 1.000 16.00726 278 TRP B O 1
ATOM 4251 N N . ILE B 1 279 ? -21.90300 29.09300 15.27600 1.000 16.28593 279 ILE B N 1
ATOM 4252 C CA . ILE B 1 279 ? -22.85900 29.90900 16.02400 1.000 16.61599 279 ILE B CA 1
ATOM 4253 C C . ILE B 1 279 ? -24.01100 29.04900 16.52700 1.000 17.87899 279 ILE B C 1
ATOM 4254 O O . ILE B 1 279 ? -24.38500 29.10900 17.70300 1.000 16.08443 279 ILE B O 1
ATOM 4259 N N . VAL B 1 280 ? -24.60000 28.25300 15.63300 1.000 16.58737 280 VAL B N 1
ATOM 4260 C CA . VAL B 1 280 ? -25.72200 27.39500 16.00100 1.000 17.69076 280 VAL B CA 1
ATOM 4261 C C . VAL B 1 280 ? -25.30000 26.38700 17.06300 1.000 17.99472 280 VAL B C 1
ATOM 4262 O O . VAL B 1 280 ? -26.04800 26.11200 18.00900 1.000 20.42928 280 VAL B O 1
ATOM 4266 N N . ASN B 1 281 ? -24.09800 25.81400 16.91800 1.000 15.81163 281 ASN B N 1
ATOM 4267 C CA . ASN B 1 281 ? -23.60900 24.83100 17.88600 1.000 16.52328 281 ASN B CA 1
ATOM 4268 C C . ASN B 1 281 ? -23.34000 25.48300 19.23200 1.000 19.79568 281 ASN B C 1
ATOM 4269 O O . ASN B 1 281 ? -23.62000 24.89200 20.28300 1.000 20.63594 281 ASN B O 1
ATOM 4274 N N . PHE B 1 282 ? -22.79200 26.69900 19.21700 1.000 17.23683 282 PHE B N 1
ATOM 4275 C CA . PHE B 1 282 ? -22.50100 27.40200 20.46200 1.000 19.69620 282 PHE B CA 1
ATOM 4276 C C . PHE B 1 282 ? -23.78900 27.75600 21.18900 1.000 22.49314 282 PHE B C 1
ATOM 4277 O O . PHE B 1 282 ? -23.89600 27.57100 22.40800 1.000 22.93816 282 PHE B O 1
ATOM 4285 N N . LYS B 1 283 ? -24.79500 28.22000 20.44400 1.000 20.09914 283 LYS B N 1
ATOM 4286 C CA . LYS B 1 283 ? -26.08600 28.52400 21.05400 1.000 23.62944 283 LYS B CA 1
ATOM 4287 C C . LYS B 1 283 ? -26.74600 27.26700 21.61000 1.000 24.03484 283 LYS B C 1
ATOM 4288 O O . LYS B 1 283 ? -27.26900 27.27800 22.73100 1.000 33.83634 283 LYS B O 1
ATOM 4294 N N . GLY B 1 284 ? -26.72400 26.16900 20.85200 1.000 24.01789 284 GLY B N 1
ATOM 4295 C CA . GLY B 1 284 ? -27.30300 24.93100 21.35500 1.000 27.14414 284 GLY B CA 1
ATOM 4296 C C . GLY B 1 284 ? -26.60000 24.41900 22.59700 1.000 33.12828 284 GLY B C 1
ATOM 4297 O O . GLY B 1 284 ? -27.24200 23.92000 23.52600 1.000 32.83808 284 GLY B O 1
ATOM 4298 N N . LYS B 1 285 ? -25.27100 24.54300 22.63300 1.000 28.24535 285 LYS B N 1
ATOM 4299 C CA . LYS B 1 285 ? -24.50200 24.10500 23.79300 1.000 30.76263 285 LYS B CA 1
ATOM 4300 C C . LYS B 1 285 ? -24.82500 24.94300 25.01900 1.000 34.05531 285 LYS B C 1
ATOM 4301 O O . LYS B 1 285 ? -24.95000 24.41300 26.12900 1.000 32.36090 285 LYS B O 1
ATOM 4307 N N . GLN B 1 286 ? -24.95400 26.25200 24.84300 1.000 31.62156 286 GLN B N 1
ATOM 4308 C CA . GLN B 1 286 ? -25.25500 27.14000 25.95500 1.000 34.44853 286 GLN B CA 1
ATOM 4309 C C . GLN B 1 286 ? -26.73200 27.15200 26.32100 1.000 37.05229 286 GLN B C 1
ATOM 4310 O O . GLN B 1 286 ? -27.10300 27.81800 27.29400 1.000 41.75760 286 GLN B O 1
ATOM 4316 N N . GLY B 1 287 ? -27.57500 26.43800 25.57700 1.000 35.10302 287 GLY B N 1
ATOM 4317 C CA . GLY B 1 287 ? -28.99500 26.38500 25.87000 1.000 38.81026 287 GLY B CA 1
ATOM 4318 C C . GLY B 1 287 ? -29.70500 27.70100 25.63400 1.000 42.40836 287 GLY B C 1
ATOM 4319 O O . GLY B 1 287 ? -30.39900 28.20900 26.52000 1.000 46.24635 287 GLY B O 1
ATOM 4320 N N . ILE B 1 288 ? -29.53500 28.26700 24.44200 1.000 38.69695 288 ILE B N 1
ATOM 4321 C CA . ILE B 1 288 ? -30.13400 29.55300 24.10500 1.000 35.29540 288 ILE B CA 1
ATOM 4322 C C . ILE B 1 288 ? -30.82100 29.46900 22.74600 1.000 36.10068 288 ILE B C 1
ATOM 4323 O O . ILE B 1 288 ? -30.95900 30.47500 22.04800 1.000 40.57351 288 ILE B O 1
#

Foldseek 3Di:
DLVVLLVLLVVQAPLAAEEDELVCLVLCVVQLVLDDAAREYEHEDDPDDDLVSSLVSQLSCVVSRYHYAYEDAQLAAADPVRVCVNLVSNLVRDPQAHYEYFVHDDPARNHDGNTRLSVLLVCVCVVSVHQEYEYEDELQDFPPADPVRRVVVVVSSCVSCVVSNHAYEYEYDAALAQVSVLVVLLVVVVVVPAGEYAYEFEFKAFLVLVVVVCVNGVYDDDPVSCVQQVNDPPDPVRIGGRVNRSVVCSVRDDVSNHHYYYYYYPSHGPNSRSVCVVVVSVVSVD/DLVLLVQQAPQAAEEDELVCLVLCVVQLVLDDAAREYEYEDDPDDDLVSSLVSQLSCVVSRYHYAYEDAQLAAADPVRVCVNLVSNVVRHPQAHYEYFVHDDPGRNYDGNTRLSVLLVCVCVVSVHQEYEYEDELPDWPPDDPVRRVVVVVSSVVSCVVSNHAYEYEYDAALAQVSVQVVLLVVVVVVPAGEYAYEHEAKAFLVLVVVVCVVTVYDPDPVSCVQQVNDCPDPVRIGGNVVNVVVCSVDDDPSSHHYYHYYYHSHGPNSRSVVVVVVCVVSVD

Sequence (568 aa):
TATLDKAALSSRLFTDYSLEITPKDVEALENAAHMIPPGTLISVTFLPGAEYEDRARAAKRIQELGFRPVPHLSARRRLIDEADLRTYLDMLKGVIDLKHVFVIAGDDPNEPLGIYEEDALALIDSGILKEYGIEHCGISGYPEGHPDITDEKLAKAMHDKVASLKRQGIDYSIMTQFGFDAEPVLEWLKQIRSEGIDGPVRIGLAGPASIKTLLRFAARCGVGTSAKVVKKYGLSITSLIGSAGPDPVIEDLTPVLGPEHGQVHLHFYPFGGLVKTNEWIVNFKGKQGIDKAALSRLFTDYSLEITPKDVEALENAAHMIPPGTLISVTFLPGAEYEDRARAAKRIQELGFRPVPHLSARRLIDEADLRTYLDMLKGVIDLKHVFVIAGDPNEPLGIYEDALALIDSGILKEYGIEHCGISGYPEGHPDITDEKLAKAMHDKVASLKRQGIDYSIMTQFGFDAEPVLEWLKQIRSEGIDGPVRIGLAGPASIKTLLRFAARCGVGTSAKVVKKYGLSITSLIGSAGPDPVIEDLTPVLGPEHGQVHLHFYPFGGLVKTNEWIVNFKGKQGI

Secondary structure (DSSP, 8-state):
-HHHHHHHHHHHHTT-BEEE-TT-HHHHHHHGGGSPTT-EEEE---SS--HHHHHHHHHHHHHTT-EEEEEEEGGG--SHHHHHHHHHHHHTTS---EEEEE--S-SS-SSS--SHHHHHTTSHHHHTT--EEEEEE-TT--SSS-HHHHHHHHHHHHHHHHHTT-EEEEEEPP-SSSHHHHHHHHHHHHTT--S-EEEEEEPSEEHHHHHHHHHHHT----HHHHHHHT--TT-SS-EE-SHHHHHHHHHH--GGG-SEEEEEE-TT-HHHHHHHHHHHHHHTT-/-HHHHHHHHTT-BEEE-TT-HHHHHHHGGGSPTT-EEEE---SS--HHHHHHHHHHHHHTT-EEEEEEEGGG--SHHHHHHHHHHHHHHS---EEEEE--S-SS-SSS-SSHHHHHTTSHHHHTT--EEEEEE-TT-BTTB-HHHHHHHHHHHHHHHHHHT-EEEEEEPP-S-HHHHHHHHHHHHHTT--S-EEEEEEPSEEHHHHHHHHHHHT----HHHHHHHT--TT-SS-EE-SHHHHHHHTTT--GGG-SEEEEEE-TT-HHHHHHHHHHHHHHHT-

Solvent-accessible surface area: 25392 Å² total; per-residue (Å²): 133,69,109,127,85,92,34,29,12,42,154,14,5,85,54,4,2,0,24,3,53,26,117,45,33,124,30,0,73,101,9,17,161,94,4,52,123,24,4,21,0,4,0,19,19,88,88,83,29,110,43,104,54,9,4,173,0,0,82,67,0,65,91,53,40,10,91,9,15,0,15,1,2,0,43,63,2,89,57,78,66,31,0,67,65,0,0,72,65,0,121,70,50,11,84,11,73,29,2,14,0,35,32,23,117,18,105,128,29,106,32,108,7,97,54,4,51,35,0,0,70,65,27,9,0,101,110,16,39,3,84,68,0,5,0,18,2,50,25,73,12,53,78,123,66,82,98,133,137,30,45,129,38,12,64,44,15,24,60,7,0,94,158,17,57,5,92,29,33,1,20,0,44,3,15,2,26,1,95,35,10,18,107,46,0,73,96,8,34,78,71,57,4,104,5,38,0,15,3,3,2,0,0,4,2,49,4,102,35,0,38,133,71,0,80,135,36,31,11,28,60,64,90,96,27,34,133,102,9,34,2,49,119,80,32,53,96,33,29,11,14,0,42,24,6,1,109,44,0,24,101,79,35,22,138,80,5,45,104,23,43,0,0,0,28,28,46,30,34,10,51,73,0,3,97,7,1,43,24,5,57,54,110,75,48,54,125,53,54,19,14,45,159,8,5,83,59,6,3,0,23,3,54,16,113,44,6,128,31,0,73,104,7,17,186,46,6,52,125,24,6,19,0,3,0,17,12,80,116,80,31,50,31,112,63,12,6,140,0,0,88,72,0,68,102,49,42,10,91,9,15,0,13,0,2,0,44,45,0,106,55,77,68,28,0,66,70,1,0,81,59,0,136,68,45,11,95,9,69,31,2,14,0,36,30,20,127,41,100,132,29,108,33,108,7,96,54,4,51,36,0,0,67,66,26,8,0,102,108,26,30,4,87,68,0,5,0,18,2,48,22,74,13,51,80,123,68,80,96,129,139,32,52,122,37,14,68,42,16,19,61,8,0,82,160,18,57,5,93,24,32,0,20,1,44,4,10,5,46,2,67,29,8,26,117,43,0,36,62,9,28,97,93,55,5,109,6,43,0,16,1,2,1,0,0,20,8,51,5,54,36,0,47,170,79,1,83,84,35,35,9,28,59,61,89,114,16,35,133,109,10,32,2,41,115,61,28,42,84,27,34,12,14,0,37,26,4,1,89,60,0,23,103,71,45,22,130,104,13,30,73,23,29,0,0,0,30,25,40,32,34,8,48,122,0,2,74,7,0,68,30,6,56,59,167,77,61,59

B-factor: mean 17.82, std 6.89, range [7.15, 46.89]

InterPro domains:
  IPR003171 Methylenetetrahydrofolate reductase-like, catalytic domain [PF02219] (33-230)
  IPR029041 FAD-linked oxidoreductase-like [SSF51730] (18-279)

Radius of gyration: 30.11 Å; Cα contacts (8 Å, |Δi|>4): 1052; chains: 2; bounding box: 52×88×52 Å

Nearest PDB structures (foldseek):
  7xlf-assembly1_A  TM=9.981E-01  e=5.919E-56  Sphingobium sp. SYK-6
  1v93-assembly1_A  TM=7.566E-01  e=4.812E-13  Thermus thermophilus HB8
  7th5-assembly1_B  TM=7.484E-01  e=1.313E-12  Thermus thermophilus HB8
  8uy1-assembly1_D  TM=7.586E-01  e=2.108E-11  Thermochaetoides thermophila DSM 1495
  8uy2-assembly1_D  TM=7.498E-01  e=1.395E-10  Thermochaetoides thermophila DSM 1495